Protein AF-A0A1X7RFW4-F1 (afdb_monomer)

Radius of gyration: 35.52 Å; Cα contacts (8 Å, |Δi|>4): 1099; chains: 1; bounding box: 97×129×91 Å

Secondary structure (DSSP, 8-state):
--------------PPP--------------------------------------------------------------------------------------------------------------------------------TTHHHHTTS-SS----TTEEE-SSEEEEEEEEEEEEEEEETTEEEEEEEEEEEEEEEE-----EEEEEETTTSHHHHHHHHHHHHHHTT-EEEETTEEEE---TT-HHHH-EEEEEE-TTT--EEEEEGGGSS----GGG-EEEEEESS---HHHHHHHH--S-HHHHHHHHHHHHH--PEEBP--TTTS-GGGGGG--SB-S-SS--HHHHHHHHHHHHHHHHHTT-SEEEEEE-S-PPPPPP--TTTTSSHHHHHHHHHTT-TT--HHHHHHHHHHHTT--EEE-SSS--S-HHHHHHHHHTT--EE-SSB--SHHHHHHHHHHHHHHTT-EEEEEEEEEEE-SHHHHHTTSHHHHHHHHHHHHGGGHHHHHH-TTTS-TT---EEEEEEEE-GGGTTEEEEEEEEEEE-GGG-EEEEEEEEEEEHHHHHHHHHHHHHHHHHHHTTEEEEETT--S-BPPPSB-GGGGGGBSS---STTPPP---HHHHHHHHHHHHHHHTTPPPP----GGGT--

Mean predicted aligned error: 13.46 Å

Foldseek 3Di:
DDDDDDDDDDDDDDDDDDDDDDDDDDDDDDDDDDDDDDDDDDDDDDDDDDDDDDDDDDDDDDYDDDDDDDDDDDDDDDDDDDDDDDDDDDDDDDDDDDDDDDDDDDDDDDDDDDDDDDDDDDDDDDDDDDDDDDDDDDDDDDDDDVVVVVVVQAQPDADPDPQWDDDLFKIKGKAWDKDWDWDADPNDIDIDIDIFIKIKIFTQDDWQEEEAEEACLFLQNLLLVLLLVQVLVQDWFQDPVGIDTRALPLFQQGPHWDFPAADPPPRHGDIDRNVSLGRFDDSNRYDYAYAYLAFDFSLVSNVQLPQDDPRSSVVCNVVSNVYTHAAADAACQFFAVVCPVRRPRHDPDRFAAVVNLVVLLVVLVCVCVVVVGPAYAYEYPDAQTFAQDQDPQAQQALVNVVVNNHVRPPSQDSLLSNLLSCLVNLHAYEEQHQYCSPRNRSLNSLQVSVHAYKDDHFPFPPLLVVLAVLLVCLVVVWAWQAKEKEKEAQEVNQVRCQDPRSVVSVFVLRFCLNVVSQCVRCPRDPVPDDHHYHHYYHHDNVCRLQMWMWMWTWTADPPRDIDIDIDIDGDSRSSRRSSLSVNLSGVSSSQVRMWMDTPVDDDTGGPRNQPQLSLLGHRFIDDDVPDDDDNNNVVSVQVNSQVSCSSSHHHGDDPPPVVVVVD

Nearest PDB structures (foldseek):
  9f2k-assembly1_A  TM=9.935E-01  e=6.194E-87  Thermochaetoides thermophila DSM 1495
  1p1h-assembly1_C  TM=9.659E-01  e=4.077E-68  Saccharomyces cerevisiae
  1p1f-assembly1_B-2  TM=9.350E-01  e=6.903E-63  Saccharomyces cerevisiae
  1jkf-assembly1_A-2  TM=9.390E-01  e=7.813E-56  Saccharomyces cerevisiae
  1jkf-assembly1_B-2  TM=9.409E-01  e=6.938E-54  Saccharomyces cerevisiae

Solvent-accessible surface area (backbone atoms only — not comparable to full-atom values): 39844 Å² total; per-residue (Å²): 140,82,91,79,90,86,88,87,80,91,84,80,94,76,89,83,88,84,88,89,87,92,86,90,88,84,88,88,89,82,84,90,82,89,90,87,89,92,80,90,88,88,83,91,86,85,84,84,88,88,88,86,88,87,88,81,88,80,86,79,88,82,89,86,86,90,88,87,88,87,84,86,89,90,88,85,84,90,87,86,84,83,88,88,87,86,88,78,88,85,88,80,89,89,88,90,88,87,89,80,88,81,91,84,90,81,89,81,88,88,89,88,83,90,90,89,81,90,82,89,90,90,84,90,86,88,84,90,83,85,86,83,92,79,93,81,86,90,82,94,75,85,89,76,62,77,68,56,69,72,57,71,55,61,46,94,66,82,70,94,47,98,43,35,49,76,59,88,59,34,28,40,8,47,34,76,52,70,49,70,50,75,48,78,57,96,93,40,79,47,78,39,84,42,76,47,53,31,38,30,38,32,47,46,73,70,72,47,40,32,42,30,25,37,19,25,42,32,51,40,37,23,46,37,52,52,46,34,52,32,42,61,66,65,37,69,32,66,52,100,92,43,79,46,69,52,70,53,69,80,12,62,43,78,59,34,68,39,76,79,51,62,38,93,89,78,64,46,79,40,66,43,54,42,51,41,69,50,57,60,71,56,71,67,64,54,44,78,52,39,18,10,37,36,61,46,28,28,32,63,22,36,62,72,39,65,74,70,58,71,54,50,48,62,77,46,32,70,64,30,53,72,40,61,34,39,62,15,75,55,39,68,84,43,41,41,73,92,47,58,96,48,58,79,16,57,45,98,60,65,61,36,34,60,66,61,27,51,50,53,37,45,53,53,51,50,56,31,59,80,65,69,36,77,44,48,36,38,36,38,57,39,78,52,27,30,62,57,71,88,40,87,86,33,33,55,36,38,70,30,30,55,51,28,29,62,71,34,37,88,64,49,54,60,61,34,43,52,44,54,22,24,40,77,67,68,22,36,30,33,38,42,31,42,31,60,50,70,34,55,5,51,50,47,43,20,50,76,64,69,15,44,36,37,35,21,19,60,30,45,52,70,64,40,53,47,18,42,52,54,46,50,37,52,75,71,70,38,35,63,50,32,38,43,38,40,34,38,20,25,33,69,66,27,61,35,43,64,31,69,62,26,30,51,22,57,41,54,39,62,60,66,39,49,51,56,59,48,72,69,37,73,85,75,29,60,93,95,52,76,48,54,70,48,76,47,75,44,58,38,61,92,46,29,44,49,23,38,36,41,36,38,39,35,25,46,41,80,96,79,39,73,47,78,51,78,46,82,44,82,32,51,47,41,67,45,37,24,27,39,56,48,40,50,52,42,51,55,53,42,52,76,35,39,30,36,30,49,69,92,56,89,68,74,36,69,69,65,24,46,42,45,68,55,30,58,44,24,36,42,44,47,53,49,92,93,51,82,68,74,50,44,39,66,61,34,48,49,52,46,51,37,53,48,31,31,46,54,38,39,77,68,91,75,89,68,62,52,91,76,71,78,118

pLDDT: mean 80.91, std 28.67, range [23.33, 98.94]

Structure (mmCIF, N/CA/C/O backbone):
data_AF-A0A1X7RFW4-F1
#
_entry.id   AF-A0A1X7RFW4-F1
#
loop_
_atom_site.group_PDB
_atom_site.id
_atom_site.type_symbol
_atom_site.label_atom_id
_atom_site.label_alt_id
_atom_site.label_comp_id
_atom_site.label_asym_id
_atom_site.label_entity_id
_atom_site.label_seq_id
_atom_site.pdbx_PDB_ins_code
_atom_site.Cartn_x
_atom_site.Cartn_y
_atom_site.Cartn_z
_atom_site.occupancy
_atom_site.B_iso_or_equiv
_atom_site.auth_seq_id
_atom_site.auth_comp_id
_atom_site.auth_asym_id
_atom_site.auth_atom_id
_atom_site.pdbx_PDB_model_num
ATOM 1 N N . MET A 1 1 ? 31.882 36.333 -44.798 1.00 28.92 1 MET A N 1
ATOM 2 C CA . MET A 1 1 ? 33.186 36.638 -44.151 1.00 28.92 1 MET A CA 1
ATOM 3 C C . MET A 1 1 ? 33.328 35.777 -42.887 1.00 28.92 1 MET A C 1
ATOM 5 O O . MET A 1 1 ? 32.353 35.132 -42.525 1.00 28.92 1 MET A O 1
ATOM 9 N N . ARG A 1 2 ? 34.511 35.674 -42.262 1.00 30.59 2 ARG A N 1
ATOM 10 C CA . ARG A 1 2 ? 34.820 34.736 -41.144 1.00 30.59 2 ARG A CA 1
ATOM 11 C C . ARG A 1 2 ? 35.203 35.529 -39.873 1.00 30.59 2 ARG A C 1
ATOM 13 O O . ARG A 1 2 ? 35.447 36.718 -40.021 1.00 30.59 2 ARG A O 1
ATOM 20 N N . ILE A 1 3 ? 35.384 34.850 -38.717 1.00 28.70 3 ILE A N 1
ATOM 21 C CA . ILE A 1 3 ? 35.953 35.360 -37.422 1.00 28.70 3 ILE A CA 1
ATOM 22 C C . ILE A 1 3 ? 34.945 36.181 -36.567 1.00 28.70 3 ILE A C 1
ATOM 24 O O . ILE A 1 3 ? 34.274 37.034 -37.120 1.00 28.70 3 ILE A O 1
ATOM 28 N N . ARG A 1 4 ? 34.776 36.005 -35.233 1.00 30.42 4 ARG A N 1
ATOM 29 C CA . ARG A 1 4 ? 35.227 34.987 -34.233 1.00 30.42 4 ARG A CA 1
ATOM 30 C C . ARG A 1 4 ? 34.323 35.009 -32.962 1.00 30.42 4 ARG A C 1
ATOM 32 O O . ARG A 1 4 ? 33.641 35.991 -32.725 1.00 30.42 4 ARG A O 1
ATOM 39 N N . LYS A 1 5 ? 34.410 33.928 -32.158 1.00 32.41 5 LYS A N 1
ATOM 40 C CA . LYS A 1 5 ? 34.426 33.799 -30.663 1.00 32.41 5 LYS A CA 1
ATOM 41 C C . LYS A 1 5 ? 34.119 35.043 -29.777 1.00 32.41 5 LYS A C 1
ATOM 43 O O . LYS A 1 5 ? 34.613 36.113 -30.090 1.00 32.41 5 LYS A O 1
ATOM 48 N N . SER A 1 6 ? 33.553 34.955 -28.557 1.00 28.78 6 SER A N 1
ATOM 49 C CA . SER A 1 6 ? 32.966 33.850 -27.744 1.00 28.78 6 SER A CA 1
ATOM 50 C C . SER A 1 6 ? 32.605 34.336 -26.320 1.00 28.78 6 SER A C 1
ATOM 52 O O . SER A 1 6 ? 33.365 35.141 -25.787 1.00 28.78 6 SER A O 1
ATOM 54 N N . SER A 1 7 ? 31.611 33.751 -25.632 1.00 26.45 7 SER A N 1
ATOM 55 C CA . SER A 1 7 ? 31.702 33.301 -24.211 1.00 26.45 7 SER A CA 1
ATOM 56 C C . SER A 1 7 ? 30.357 32.776 -23.672 1.00 26.45 7 SER A C 1
ATOM 58 O O . SER A 1 7 ? 29.304 33.063 -24.229 1.00 26.45 7 SER A O 1
ATOM 60 N N . ILE A 1 8 ? 30.410 31.972 -22.603 1.00 28.94 8 ILE A N 1
ATOM 61 C CA . ILE A 1 8 ? 29.256 31.419 -21.870 1.00 28.94 8 ILE A CA 1
ATOM 62 C C . ILE A 1 8 ? 29.038 32.249 -20.601 1.00 28.94 8 ILE A C 1
ATOM 64 O O . ILE A 1 8 ? 30.015 32.539 -19.908 1.00 28.94 8 ILE A O 1
ATOM 68 N N . ARG A 1 9 ? 27.782 32.528 -20.222 1.00 25.89 9 ARG A N 1
ATOM 69 C CA . ARG A 1 9 ? 27.422 32.799 -18.819 1.00 25.89 9 ARG A CA 1
ATOM 70 C C . ARG A 1 9 ? 25.984 32.393 -18.493 1.00 25.89 9 ARG A C 1
ATOM 72 O O . ARG A 1 9 ? 25.077 32.611 -19.285 1.00 25.89 9 ARG A O 1
ATOM 79 N N . SER A 1 10 ? 25.835 31.801 -17.309 1.00 26.81 10 SER A N 1
ATOM 80 C CA . SER A 1 10 ? 24.559 31.451 -16.676 1.00 26.81 10 SER A CA 1
ATOM 81 C C . SER A 1 10 ? 23.665 32.680 -16.482 1.00 26.81 10 SER A C 1
ATOM 83 O O . SER A 1 10 ? 24.180 33.772 -16.232 1.00 26.81 10 SER A O 1
ATOM 85 N N . TRP A 1 11 ? 22.348 32.472 -16.525 1.00 25.34 11 TRP A N 1
ATOM 86 C CA . TRP A 1 11 ? 21.353 33.394 -15.983 1.00 25.34 11 TRP A CA 1
ATOM 87 C C . TRP A 1 11 ? 20.435 32.653 -15.011 1.00 25.34 11 TRP A C 1
ATOM 89 O O . TRP A 1 11 ? 19.876 31.607 -15.337 1.00 25.34 11 TRP A O 1
ATOM 99 N N . LEU A 1 12 ? 20.305 33.218 -13.813 1.00 26.22 12 LEU A N 1
ATOM 100 C CA . LEU A 1 12 ? 19.353 32.818 -12.779 1.00 26.22 12 LEU A CA 1
ATOM 101 C C . LEU A 1 12 ? 18.142 33.762 -12.822 1.00 26.22 12 LEU A C 1
ATOM 103 O O . LEU A 1 12 ? 18.235 34.876 -13.338 1.00 26.22 12 LEU A O 1
ATOM 107 N N . TYR A 1 13 ? 17.011 33.313 -12.282 1.00 25.94 13 TYR A N 1
ATOM 108 C CA . TYR A 1 13 ? 15.758 34.070 -12.283 1.00 25.94 13 TYR A CA 1
ATOM 109 C C . TYR A 1 13 ? 15.850 35.373 -11.475 1.00 25.94 13 TYR A C 1
ATOM 111 O O . TYR A 1 13 ? 16.235 35.363 -10.308 1.00 25.94 13 TYR A O 1
ATOM 119 N N . THR A 1 14 ? 15.334 36.459 -12.048 1.00 26.42 14 THR A N 1
ATOM 120 C CA . THR A 1 14 ? 14.743 37.583 -11.309 1.00 26.42 14 THR A CA 1
ATOM 121 C C . THR A 1 14 ? 13.397 37.930 -11.945 1.00 26.42 14 THR A C 1
ATOM 123 O O . THR A 1 14 ? 13.263 37.953 -13.167 1.00 26.42 14 THR A O 1
ATOM 126 N N . HIS A 1 15 ? 12.364 38.129 -11.123 1.00 28.30 15 HIS A N 1
ATOM 127 C CA . HIS A 1 15 ? 11.022 38.464 -11.609 1.00 28.30 15 HIS A CA 1
ATOM 128 C C . HIS A 1 15 ? 10.952 39.922 -12.089 1.00 28.30 15 HIS A C 1
ATOM 130 O O . HIS A 1 15 ? 11.589 40.804 -11.511 1.00 28.30 15 HIS A O 1
ATOM 136 N N . ARG A 1 16 ? 10.108 40.185 -13.094 1.00 26.11 16 ARG A N 1
ATOM 137 C CA . ARG A 1 16 ? 9.534 41.517 -13.334 1.00 26.11 16 ARG A CA 1
ATOM 138 C C . ARG A 1 16 ? 8.115 41.566 -12.779 1.00 26.11 16 ARG A C 1
ATOM 140 O O . ARG A 1 16 ? 7.388 40.583 -12.878 1.00 26.11 16 ARG A O 1
ATOM 147 N N . ALA A 1 17 ? 7.743 42.724 -12.248 1.00 28.72 17 ALA A N 1
ATOM 148 C CA . ALA A 1 17 ? 6.354 43.114 -12.048 1.00 28.72 17 ALA A CA 1
ATOM 149 C C . ALA A 1 17 ? 5.897 43.994 -13.222 1.00 28.72 17 ALA A C 1
ATOM 151 O O . ALA A 1 17 ? 6.739 44.650 -13.832 1.00 28.72 17 ALA A O 1
ATOM 152 N N . ASP A 1 18 ? 4.595 43.945 -13.509 1.00 29.88 18 ASP A N 1
ATOM 153 C CA . ASP A 1 18 ? 3.750 44.788 -14.381 1.00 29.88 18 ASP A CA 1
ATOM 154 C C . ASP A 1 18 ? 2.584 43.878 -14.843 1.00 29.88 18 ASP A C 1
ATOM 156 O O . ASP A 1 18 ? 2.810 42.703 -15.119 1.00 29.88 18 ASP A O 1
ATOM 160 N N . GLN A 1 19 ? 1.320 44.293 -14.948 1.00 28.80 19 GLN A N 1
ATOM 161 C CA . GLN A 1 19 ? 0.665 45.558 -14.597 1.00 28.80 19 GLN A CA 1
ATOM 162 C C . GLN A 1 19 ? -0.855 45.303 -14.517 1.00 28.80 19 GLN A C 1
ATOM 164 O O . GLN A 1 19 ? -1.354 44.510 -15.308 1.00 28.80 19 GLN A O 1
ATOM 169 N N . HIS A 1 20 ? -1.585 45.981 -13.623 1.00 28.41 20 HIS A N 1
ATOM 170 C CA . HIS A 1 20 ? -2.909 46.581 -13.894 1.00 28.41 20 HIS A CA 1
ATOM 171 C C . HIS A 1 20 ? -3.441 47.312 -12.649 1.00 28.41 20 HIS A C 1
ATOM 173 O O . HIS A 1 20 ? -3.218 46.874 -11.523 1.00 28.41 20 HIS A O 1
ATOM 179 N N . ASN A 1 21 ? -4.142 48.428 -12.861 1.00 30.88 21 ASN A N 1
ATOM 180 C CA . ASN A 1 21 ? -4.735 49.272 -11.820 1.00 30.88 21 ASN A CA 1
ATOM 181 C C . ASN A 1 21 ? -6.072 49.875 -12.313 1.00 30.88 21 ASN A C 1
ATOM 183 O O . ASN A 1 21 ? -6.421 49.700 -13.480 1.00 30.88 21 ASN A O 1
ATOM 187 N N . ASP A 1 22 ? -6.736 50.625 -11.424 1.00 31.88 22 ASP A N 1
ATOM 188 C CA . ASP A 1 22 ? -7.838 51.589 -11.637 1.00 31.88 22 ASP A CA 1
ATOM 189 C C . ASP A 1 22 ? -9.292 51.123 -11.402 1.00 31.88 22 ASP A C 1
ATOM 191 O O . ASP A 1 22 ? -9.990 50.646 -12.293 1.00 31.88 22 ASP A O 1
ATOM 195 N N . ALA A 1 23 ? -9.802 51.463 -10.210 1.00 30.16 23 ALA A N 1
ATOM 196 C CA . ALA A 1 23 ? -11.139 52.036 -10.001 1.00 30.16 23 ALA A CA 1
ATOM 197 C C . ALA A 1 23 ? -11.134 52.899 -8.714 1.00 30.16 23 ALA A C 1
ATOM 199 O O . ALA A 1 23 ? -10.424 52.581 -7.763 1.00 30.16 23 ALA A O 1
ATOM 200 N N . VAL A 1 24 ? -11.892 54.007 -8.671 1.00 31.77 24 VAL A N 1
ATOM 201 C CA . VAL A 1 24 ? -11.746 55.077 -7.649 1.00 31.77 24 VAL A CA 1
ATOM 202 C C . VAL A 1 24 ? -13.065 55.416 -6.935 1.00 31.77 24 VAL A C 1
ATOM 204 O O . VAL A 1 24 ? -14.081 55.559 -7.615 1.00 31.77 24 VAL A O 1
ATOM 207 N N . LYS A 1 25 ? -13.006 55.606 -5.595 1.00 28.72 25 LYS A N 1
ATOM 208 C CA . LYS A 1 25 ? -13.858 56.403 -4.647 1.00 28.72 25 LYS A CA 1
ATOM 209 C C . LYS A 1 25 ? -13.685 55.826 -3.217 1.00 28.72 25 LYS A C 1
ATOM 211 O O . LYS A 1 25 ? -13.544 54.617 -3.105 1.00 28.72 25 LYS A O 1
ATOM 216 N N . GLY A 1 26 ? -13.717 56.556 -2.094 1.00 26.11 26 GLY A N 1
ATOM 217 C CA . GLY A 1 26 ? -13.790 58.002 -1.807 1.00 26.11 26 GLY A CA 1
ATOM 218 C C . GLY A 1 26 ? -13.770 58.260 -0.273 1.00 26.11 26 GLY A C 1
ATOM 219 O O . GLY A 1 26 ? -14.119 57.365 0.489 1.00 26.11 26 GLY A O 1
ATOM 220 N N . LEU A 1 27 ? -13.335 59.449 0.170 1.00 28.59 27 LEU A N 1
ATOM 221 C CA . LEU A 1 27 ? -13.241 59.926 1.582 1.00 28.59 27 LEU A CA 1
ATOM 222 C C . LEU A 1 27 ? -14.598 60.508 2.100 1.00 28.59 27 LEU A C 1
ATOM 224 O O . LEU A 1 27 ? -15.486 60.629 1.248 1.00 28.59 27 LEU A O 1
ATOM 228 N N . PRO A 1 28 ? -14.823 60.893 3.398 1.00 48.47 28 PRO A N 1
ATOM 229 C CA . PRO A 1 28 ? -13.853 61.403 4.398 1.00 48.47 28 PRO A CA 1
ATOM 230 C C . PRO A 1 28 ? -14.038 60.993 5.897 1.00 48.47 28 PRO A C 1
ATOM 232 O O . PRO A 1 28 ? -14.811 60.102 6.239 1.00 48.47 28 PRO A O 1
ATOM 235 N N . ASP A 1 29 ? -13.277 61.669 6.773 1.00 32.72 29 ASP A N 1
ATOM 236 C CA . ASP A 1 29 ? -13.015 61.446 8.212 1.00 32.72 29 ASP A CA 1
ATOM 237 C C . ASP A 1 29 ? -14.058 61.986 9.225 1.00 32.72 29 ASP A C 1
ATOM 239 O O . ASP A 1 29 ? -14.870 62.851 8.893 1.00 32.72 29 ASP A O 1
ATOM 243 N N . ALA A 1 30 ? -13.922 61.599 10.513 1.00 30.39 30 ALA A N 1
ATOM 244 C CA . ALA A 1 30 ? -14.410 62.378 11.670 1.00 30.39 30 ALA A CA 1
ATOM 245 C C . ALA A 1 30 ? -13.736 62.042 13.041 1.00 30.39 30 ALA A C 1
ATOM 247 O O . ALA A 1 30 ? -13.900 60.935 13.535 1.00 30.39 30 ALA A O 1
ATOM 248 N N . PHE A 1 31 ? -13.099 63.051 13.676 1.00 28.94 31 PHE A N 1
ATOM 249 C CA . PHE A 1 31 ? -12.938 63.316 15.141 1.00 28.94 31 PHE A CA 1
ATOM 250 C C . PHE A 1 31 ? -12.261 62.250 16.067 1.00 28.94 31 PHE A C 1
ATOM 252 O O . PHE A 1 31 ? -12.673 61.103 16.130 1.00 28.94 31 PHE A O 1
ATOM 259 N N . LEU A 1 32 ? -11.123 62.542 16.738 1.00 30.27 32 LEU A N 1
ATOM 260 C CA . LEU A 1 32 ? -10.916 63.285 18.022 1.00 30.27 32 LEU A CA 1
ATOM 261 C C . LEU A 1 32 ? -11.473 62.572 19.286 1.00 30.27 32 LEU A C 1
ATOM 263 O O . LEU A 1 32 ? -12.620 62.155 19.277 1.00 30.27 32 LEU A O 1
ATOM 267 N N . GLY A 1 33 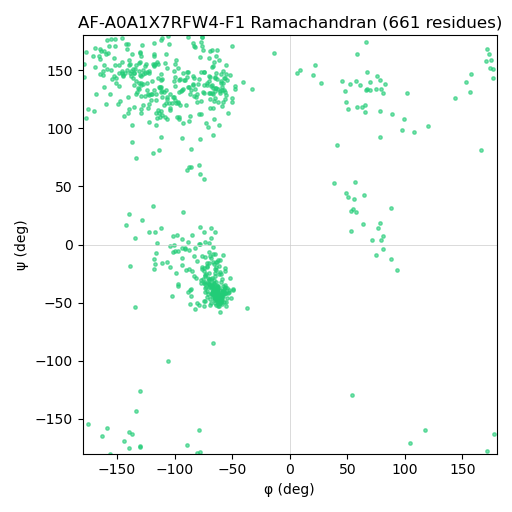? -10.769 62.455 20.431 1.00 27.62 33 GLY A N 1
ATOM 268 C CA . GLY A 1 33 ? -9.424 62.914 20.851 1.00 27.62 33 GLY A CA 1
ATOM 269 C C . GLY A 1 33 ? -9.123 62.566 22.341 1.00 27.62 33 GLY A C 1
ATOM 270 O O . GLY A 1 33 ? -9.862 61.776 22.919 1.00 27.62 33 GLY A O 1
ATOM 271 N N . LEU A 1 34 ? -8.111 63.209 22.971 1.00 30.81 34 LEU A N 1
ATOM 272 C CA . LEU A 1 34 ? -7.582 62.998 24.360 1.00 30.81 34 LEU A CA 1
ATOM 273 C C . LEU A 1 34 ? -6.705 61.724 24.548 1.00 30.81 34 LEU A C 1
ATOM 275 O O . LEU A 1 34 ? -6.973 60.708 23.923 1.00 30.81 34 LEU A O 1
ATOM 279 N N . GLY A 1 35 ? -5.647 61.676 25.383 1.00 26.58 35 GLY A N 1
ATOM 280 C CA . GLY A 1 35 ? -4.968 62.704 26.201 1.00 26.58 35 GLY A CA 1
ATOM 281 C C . GLY A 1 35 ? -3.621 62.200 26.801 1.00 26.58 35 GLY A C 1
ATOM 282 O O . GLY A 1 35 ? -3.442 61.003 26.993 1.00 26.58 35 GLY A O 1
ATOM 283 N N . VAL A 1 36 ? -2.669 63.108 27.068 1.00 30.05 36 VAL A N 1
ATOM 284 C CA . VAL A 1 36 ? -1.232 62.904 27.453 1.00 30.05 36 VAL A CA 1
ATOM 285 C C . VAL A 1 36 ? -1.028 63.434 28.902 1.00 30.05 36 VAL A C 1
ATOM 287 O O . VAL A 1 36 ? -1.723 64.411 29.194 1.00 30.05 36 VAL A O 1
ATOM 290 N N . PRO A 1 37 ? -0.206 62.864 29.842 1.00 43.56 37 PRO A N 1
ATOM 291 C CA . PRO A 1 37 ? 1.283 62.733 29.810 1.00 43.56 37 PRO A CA 1
ATOM 292 C C . PRO A 1 37 ? 1.885 61.407 30.381 1.00 43.56 37 PRO A C 1
ATOM 294 O O . PRO A 1 37 ? 1.141 60.593 30.912 1.00 43.56 37 PRO A O 1
ATOM 297 N N . LEU A 1 38 ? 3.185 61.030 30.310 1.00 29.38 38 LEU A N 1
ATOM 298 C CA . LEU A 1 38 ? 4.503 61.611 29.903 1.00 29.38 38 LEU A CA 1
ATOM 299 C C . LEU A 1 38 ? 5.496 61.932 31.062 1.00 29.38 38 LEU A C 1
ATOM 301 O O . LEU A 1 38 ? 5.471 63.037 31.590 1.00 29.38 38 LEU A O 1
ATOM 305 N N . THR A 1 39 ? 6.438 61.005 31.334 1.00 27.08 39 THR A N 1
ATOM 306 C CA . THR A 1 39 ? 7.840 61.162 31.853 1.00 27.08 39 THR A CA 1
ATOM 307 C C . THR A 1 39 ? 8.553 59.793 31.697 1.00 27.08 39 THR A C 1
ATOM 309 O O . THR A 1 39 ? 7.912 58.767 31.888 1.00 27.08 39 THR A O 1
ATOM 312 N N . LEU A 1 40 ? 9.755 59.627 31.114 1.00 27.45 40 LEU A N 1
ATOM 313 C CA . LEU A 1 40 ? 11.134 60.010 31.512 1.00 27.45 40 LEU A CA 1
ATOM 314 C C . LEU A 1 40 ? 11.614 59.448 32.873 1.00 27.45 40 LEU A C 1
ATOM 316 O O . LEU A 1 40 ? 10.865 59.514 33.836 1.00 27.45 40 LEU A O 1
ATOM 320 N N . SER A 1 41 ? 12.870 59.005 33.084 1.00 26.67 41 SER A N 1
ATOM 321 C CA . SER A 1 41 ? 13.983 58.532 32.209 1.00 26.67 41 SER A CA 1
ATOM 322 C C . SER A 1 41 ? 15.237 58.238 33.069 1.00 26.67 41 SER A C 1
ATOM 324 O O . SER A 1 41 ? 15.502 59.056 33.944 1.00 26.67 41 SER A O 1
ATOM 326 N N . ALA A 1 42 ? 16.056 57.206 32.782 1.00 27.28 42 ALA A N 1
ATOM 327 C CA . ALA A 1 42 ? 17.512 57.128 33.094 1.00 27.28 42 ALA A CA 1
ATOM 328 C C . ALA A 1 42 ? 18.110 55.729 32.788 1.00 27.28 42 ALA A C 1
ATOM 330 O O . ALA A 1 42 ? 17.365 54.758 32.753 1.00 27.28 42 ALA A O 1
ATOM 331 N N . GLN A 1 43 ? 19.432 55.515 32.687 1.00 27.70 43 GLN A N 1
ATOM 332 C CA . GLN A 1 43 ? 20.486 56.234 31.938 1.00 27.70 43 GLN A CA 1
ATOM 333 C C . GLN A 1 43 ? 21.722 55.303 31.816 1.00 27.70 43 GLN A C 1
ATOM 335 O O . GLN A 1 43 ? 21.976 54.495 32.705 1.00 27.70 43 GLN A O 1
ATOM 340 N N . VAL A 1 44 ? 22.513 55.409 30.741 1.00 28.86 44 VAL A N 1
ATOM 341 C CA . VAL A 1 44 ? 23.718 54.577 30.516 1.00 28.86 44 VAL A CA 1
ATOM 342 C C . VAL A 1 44 ? 24.949 55.133 31.249 1.00 28.86 44 VAL A C 1
ATOM 344 O O . VAL A 1 44 ? 25.170 56.344 31.246 1.00 28.86 44 VAL A O 1
ATOM 347 N N . ARG A 1 45 ? 25.820 54.253 31.773 1.00 26.28 45 ARG A N 1
ATOM 348 C CA . ARG A 1 45 ? 27.240 54.557 32.047 1.00 26.28 45 ARG A CA 1
ATOM 349 C C . ARG A 1 45 ? 28.169 53.404 31.650 1.00 26.28 45 ARG A C 1
ATOM 351 O O . ARG A 1 45 ? 27.801 52.238 31.722 1.00 26.28 45 ARG A O 1
ATOM 358 N N . LEU A 1 46 ? 29.390 53.770 31.260 1.00 29.88 46 LEU A N 1
ATOM 359 C CA . LEU A 1 46 ? 30.511 52.897 30.896 1.00 29.88 46 LEU A CA 1
ATOM 360 C C . LEU A 1 46 ? 31.683 53.119 31.870 1.00 29.88 46 LEU A C 1
ATOM 362 O O . LEU A 1 46 ? 31.876 54.244 32.327 1.00 29.88 46 LEU A O 1
ATOM 366 N N . GLY A 1 47 ? 32.540 52.105 32.053 1.00 27.42 47 GLY A N 1
ATOM 367 C CA . GLY A 1 47 ? 33.988 52.353 32.163 1.00 27.42 47 GLY A CA 1
ATOM 368 C C . GLY A 1 47 ? 34.751 51.940 33.436 1.00 27.42 47 GLY A C 1
ATOM 369 O O . GLY A 1 47 ? 34.888 52.729 34.360 1.00 27.42 47 GLY A O 1
ATOM 370 N N . ALA A 1 48 ? 35.460 50.809 33.307 1.00 29.12 48 ALA A N 1
ATOM 371 C CA . ALA A 1 48 ? 36.899 50.644 33.595 1.00 29.12 48 ALA A CA 1
ATOM 372 C C . ALA A 1 48 ? 37.452 50.394 35.029 1.00 29.12 48 ALA A C 1
ATOM 374 O O . ALA A 1 48 ? 37.191 51.128 35.972 1.00 29.12 48 ALA A O 1
ATOM 375 N N . ARG A 1 49 ? 38.428 49.457 35.063 1.00 29.61 49 ARG A N 1
ATOM 376 C CA . ARG A 1 49 ? 39.407 49.099 36.130 1.00 29.61 49 ARG A CA 1
ATOM 377 C C . ARG A 1 49 ? 38.817 48.423 37.392 1.00 29.61 49 ARG A C 1
ATOM 379 O O . ARG A 1 49 ? 37.783 48.835 37.883 1.00 29.61 49 ARG A O 1
ATOM 386 N N . GLY A 1 50 ? 39.438 47.403 38.001 1.00 26.53 50 GLY A N 1
ATOM 387 C CA . GLY A 1 50 ? 40.572 46.559 37.578 1.00 26.53 50 GLY A CA 1
ATOM 388 C C . GLY A 1 50 ? 41.515 46.167 38.730 1.00 26.53 50 GLY A C 1
ATOM 389 O O . GLY A 1 50 ? 42.051 47.053 39.385 1.00 26.53 50 GLY A O 1
ATOM 390 N N . TYR A 1 51 ? 41.785 44.868 38.921 1.00 27.36 51 TYR A N 1
ATOM 391 C CA . TYR A 1 51 ? 42.799 44.340 39.857 1.00 27.36 51 TYR A CA 1
ATOM 392 C C . TYR A 1 51 ? 43.592 43.170 39.240 1.00 27.36 51 TYR A C 1
ATOM 394 O O . TYR A 1 51 ? 43.113 42.507 38.321 1.00 27.36 51 TYR A O 1
ATOM 402 N N . ARG A 1 52 ? 44.821 42.939 39.728 1.00 27.66 52 ARG A N 1
ATOM 403 C CA . ARG A 1 52 ? 45.756 41.879 39.290 1.00 27.66 52 ARG A CA 1
ATOM 404 C C . ARG A 1 52 ? 46.045 40.896 40.427 1.00 27.66 52 ARG A C 1
ATOM 406 O O . ARG A 1 52 ? 46.097 41.330 41.570 1.00 27.66 52 ARG A O 1
ATOM 413 N N . TYR A 1 53 ? 46.435 39.668 40.078 1.00 26.64 53 TYR A N 1
ATOM 414 C CA . TYR A 1 53 ? 47.461 38.901 40.806 1.00 26.64 53 TYR A CA 1
ATOM 415 C C . TYR A 1 53 ? 48.429 38.208 39.819 1.00 26.64 53 TYR A C 1
ATOM 417 O O . TYR A 1 53 ? 48.167 38.185 38.618 1.00 26.64 53 TYR A O 1
ATOM 425 N N . PHE A 1 54 ? 49.589 37.763 40.318 1.00 25.88 54 PHE A N 1
ATOM 426 C CA . PHE A 1 54 ? 50.859 37.519 39.599 1.00 25.88 54 PHE A CA 1
ATOM 427 C C . PHE A 1 54 ? 51.651 36.394 40.318 1.00 25.88 54 PHE A C 1
ATOM 429 O O . PHE A 1 54 ? 51.659 36.408 41.544 1.00 25.88 54 PHE A O 1
ATOM 436 N N . VAL A 1 55 ? 52.386 35.456 39.691 1.00 27.11 55 VAL A N 1
ATOM 437 C CA . VAL A 1 55 ? 52.436 34.987 38.276 1.00 27.11 55 VAL A CA 1
ATOM 438 C C . VAL A 1 55 ? 52.417 33.421 38.278 1.00 27.11 55 VAL A C 1
ATOM 440 O O . VAL A 1 55 ? 51.683 32.902 39.107 1.00 27.11 55 VAL A O 1
ATOM 443 N N . LEU A 1 56 ? 53.059 32.551 37.467 1.00 25.61 56 LEU A N 1
ATOM 444 C CA . LEU A 1 56 ? 54.306 32.516 36.666 1.00 25.61 56 LEU A CA 1
ATOM 445 C C . LEU A 1 56 ? 54.205 31.505 35.490 1.00 25.61 56 LEU A C 1
ATOM 447 O O . LEU A 1 56 ? 53.532 30.492 35.616 1.00 25.61 56 LEU A O 1
ATOM 451 N N . SER A 1 57 ? 54.926 31.816 34.400 1.00 26.97 57 SER A N 1
ATOM 452 C CA . SER A 1 57 ? 55.573 30.971 33.357 1.00 26.97 57 SER A CA 1
ATOM 453 C C . SER A 1 57 ? 55.156 29.499 33.096 1.00 26.97 57 SER A C 1
ATOM 455 O O . SER A 1 57 ? 54.969 28.721 34.018 1.00 26.97 57 SER A O 1
ATOM 457 N N . GLY A 1 58 ? 55.198 29.004 31.850 1.00 25.38 58 GLY A N 1
ATOM 458 C CA . GLY A 1 58 ? 56.030 29.488 30.735 1.00 25.38 58 GLY A CA 1
ATOM 459 C C . GLY A 1 58 ? 55.416 29.400 29.334 1.00 25.38 58 GLY A C 1
ATOM 460 O O . GLY A 1 58 ? 54.637 28.508 29.014 1.00 25.38 58 GLY A O 1
ATOM 461 N N . SER A 1 59 ? 55.826 30.353 28.499 1.00 26.78 59 SER A N 1
ATOM 462 C CA . SER A 1 59 ? 55.807 30.308 27.033 1.00 26.78 59 SER A CA 1
ATOM 463 C C . SER A 1 59 ? 57.038 29.489 26.529 1.00 26.78 59 SER A C 1
ATOM 465 O O . SER A 1 59 ? 57.792 28.983 27.354 1.00 26.78 59 SER A O 1
ATOM 467 N N . SER A 1 60 ? 57.314 29.264 25.235 1.00 26.59 60 SER A N 1
ATOM 468 C CA . SER A 1 60 ? 56.935 30.047 24.053 1.00 26.59 60 SER A CA 1
ATOM 469 C C . SER A 1 60 ? 57.027 29.300 22.700 1.00 26.59 60 SER A C 1
ATOM 471 O O . SER A 1 60 ? 57.847 28.407 22.529 1.00 26.59 60 SER A O 1
ATOM 473 N N . SER A 1 61 ? 56.215 29.773 21.738 1.00 27.64 61 SER A N 1
ATOM 474 C CA . SER A 1 61 ? 56.536 30.112 20.322 1.00 27.64 61 SER A CA 1
ATOM 475 C C . SER A 1 61 ? 57.323 29.121 19.423 1.00 27.64 61 SER A C 1
ATOM 477 O O . SER A 1 61 ? 58.453 28.791 19.757 1.00 27.64 61 SER A O 1
ATOM 479 N N . SER A 1 62 ? 56.900 28.625 18.244 1.00 27.53 62 SER A N 1
ATOM 480 C CA . SER A 1 62 ? 56.097 29.122 17.088 1.00 27.53 62 SER A CA 1
ATOM 481 C C . SER A 1 62 ? 56.906 29.607 15.853 1.00 27.53 62 SER A C 1
ATOM 483 O O . SER A 1 62 ? 57.373 30.740 15.869 1.00 27.53 62 SER A O 1
ATOM 485 N N . THR A 1 63 ? 56.877 28.822 14.749 1.00 29.00 63 THR A N 1
ATOM 486 C CA . THR A 1 63 ? 56.715 29.231 13.305 1.00 29.00 63 THR A CA 1
ATOM 487 C C . THR A 1 63 ? 57.704 30.217 12.611 1.00 29.00 63 THR A C 1
ATOM 489 O O . THR A 1 63 ? 58.324 31.009 13.308 1.00 29.00 63 THR A O 1
ATOM 492 N N . PRO A 1 64 ? 57.765 30.344 11.248 1.00 49.81 64 PRO A N 1
ATOM 493 C CA . PRO A 1 64 ? 57.381 29.451 10.119 1.00 49.81 64 PRO A CA 1
ATOM 494 C C . PRO A 1 64 ? 58.388 29.439 8.900 1.00 49.81 64 PRO A C 1
ATOM 496 O O . PRO A 1 64 ? 59.509 29.928 8.984 1.00 49.81 64 PRO A O 1
ATOM 499 N N . THR A 1 65 ? 57.907 28.975 7.724 1.00 28.30 65 THR A N 1
ATOM 500 C CA . THR A 1 65 ? 58.227 29.375 6.310 1.00 28.30 65 THR A CA 1
ATOM 501 C C . THR A 1 65 ? 59.369 28.755 5.453 1.00 28.30 65 THR A C 1
ATOM 503 O O . THR A 1 65 ? 60.536 29.082 5.599 1.00 28.30 65 THR A O 1
ATOM 506 N N . ALA A 1 66 ? 58.925 28.020 4.409 1.00 29.27 66 ALA A N 1
ATOM 507 C CA . ALA A 1 66 ? 59.267 28.091 2.962 1.00 29.27 66 ALA A CA 1
ATOM 508 C C . ALA A 1 66 ? 60.678 27.775 2.381 1.00 29.27 66 ALA A C 1
ATOM 510 O O . ALA A 1 66 ? 61.611 28.553 2.549 1.00 29.27 66 ALA A O 1
ATOM 511 N N . ASN A 1 67 ? 60.759 26.763 1.483 1.00 26.59 67 ASN A N 1
ATOM 512 C CA . ASN A 1 67 ? 61.039 26.934 0.028 1.00 26.59 67 ASN A CA 1
ATOM 513 C C . ASN A 1 67 ? 61.015 25.611 -0.802 1.00 26.59 67 ASN A C 1
ATOM 515 O O . ASN A 1 67 ? 61.006 24.517 -0.248 1.00 26.59 67 ASN A O 1
ATOM 519 N N . CYS A 1 68 ? 60.972 25.731 -2.140 1.00 25.19 68 CYS A N 1
ATOM 520 C CA . CYS A 1 68 ? 61.059 24.669 -3.182 1.00 25.19 68 CYS A CA 1
ATOM 521 C C . CYS A 1 68 ? 62.454 24.700 -3.889 1.00 25.19 68 CYS A C 1
ATOM 523 O O . CYS A 1 68 ? 63.214 25.602 -3.530 1.00 25.19 68 CYS A O 1
ATOM 525 N N . PRO A 1 69 ? 62.838 23.842 -4.888 1.00 44.19 69 PRO A N 1
ATOM 526 C CA . PRO A 1 69 ? 62.063 22.899 -5.731 1.00 44.19 69 PRO A CA 1
ATOM 527 C C . PRO A 1 69 ? 62.716 21.492 -5.963 1.00 44.19 69 PRO A C 1
ATOM 529 O O . PRO A 1 69 ? 63.627 21.089 -5.251 1.00 44.19 69 PRO A O 1
ATOM 532 N N . ALA A 1 70 ? 62.247 20.736 -6.975 1.00 30.78 70 ALA A N 1
ATOM 533 C CA . ALA A 1 70 ? 62.691 19.372 -7.356 1.00 30.78 70 ALA A CA 1
ATOM 534 C C . ALA A 1 70 ? 63.577 19.311 -8.630 1.00 30.78 70 ALA A C 1
ATOM 536 O O . ALA A 1 70 ? 63.640 20.300 -9.365 1.00 30.78 70 ALA A O 1
ATOM 537 N N . PRO A 1 71 ? 64.164 18.134 -8.978 1.00 41.59 71 PRO A N 1
ATOM 538 C CA . PRO A 1 71 ? 64.086 17.664 -10.380 1.00 41.59 71 PRO A CA 1
ATOM 539 C C . PRO A 1 71 ? 64.038 16.123 -10.648 1.00 41.59 71 PRO A C 1
ATOM 541 O O . PRO A 1 71 ? 64.970 15.392 -10.350 1.00 41.59 71 PRO A O 1
ATOM 544 N N . ARG A 1 72 ? 62.978 15.692 -11.361 1.00 30.14 72 ARG A N 1
ATOM 545 C CA . ARG A 1 72 ? 62.912 14.858 -12.607 1.00 30.14 72 ARG A CA 1
ATOM 546 C C . ARG A 1 72 ? 63.726 13.546 -12.869 1.00 30.14 72 ARG A C 1
ATOM 548 O O . ARG A 1 72 ? 64.947 13.548 -12.850 1.00 30.14 72 ARG A O 1
ATOM 555 N N . LEU A 1 73 ? 62.999 12.595 -13.513 1.00 28.16 73 LEU A N 1
ATOM 556 C CA . LEU A 1 73 ? 63.397 11.520 -14.484 1.00 28.16 73 LEU A CA 1
ATOM 557 C C . LEU A 1 73 ? 64.053 10.231 -13.914 1.00 28.16 73 LEU A C 1
ATOM 559 O O . LEU A 1 73 ? 64.839 10.313 -12.985 1.00 28.16 73 LEU A O 1
ATOM 563 N N . ARG A 1 74 ? 63.792 8.999 -14.413 1.00 26.16 74 ARG A N 1
ATOM 564 C CA . ARG A 1 74 ? 63.501 8.501 -15.796 1.00 26.16 74 ARG A CA 1
ATOM 565 C C . ARG A 1 74 ? 62.381 7.415 -15.892 1.00 26.16 74 ARG A C 1
ATOM 567 O O . ARG A 1 74 ? 61.743 7.100 -14.896 1.00 26.16 74 ARG A O 1
ATOM 574 N N . LYS A 1 75 ? 62.160 6.856 -17.102 1.00 29.30 75 LYS A N 1
ATOM 575 C CA . LYS A 1 75 ? 61.279 5.709 -17.459 1.00 29.30 75 LYS A CA 1
ATOM 576 C C . LYS A 1 75 ? 62.071 4.478 -17.965 1.00 29.30 75 LYS A C 1
ATOM 578 O O . LYS A 1 75 ? 63.094 4.683 -18.613 1.00 29.30 75 LYS A O 1
ATOM 583 N N . SER A 1 76 ? 61.485 3.279 -17.822 1.00 28.45 76 SER A N 1
ATOM 584 C CA . SER A 1 76 ? 61.566 2.084 -18.712 1.00 28.45 76 SER A CA 1
ATOM 585 C C . SER A 1 76 ? 60.598 1.014 -18.146 1.00 28.45 76 SER A C 1
ATOM 587 O O . SER A 1 76 ? 60.703 0.733 -16.958 1.00 28.45 76 SER A O 1
ATOM 589 N N . GLU A 1 77 ? 59.510 0.537 -18.769 1.00 29.61 77 GLU A N 1
ATOM 590 C CA . GLU A 1 77 ? 59.265 -0.137 -20.073 1.00 29.61 77 GLU A CA 1
ATOM 591 C C . GLU A 1 77 ? 59.630 -1.642 -20.130 1.00 29.61 77 GLU A C 1
ATOM 593 O O . GLU A 1 77 ? 60.803 -1.976 -20.068 1.00 29.61 77 GLU A O 1
ATOM 598 N N . HIS A 1 78 ? 58.583 -2.481 -20.307 1.00 29.77 78 HIS A N 1
ATOM 599 C CA . HIS A 1 78 ? 58.497 -3.902 -20.746 1.00 29.77 78 HIS A CA 1
ATOM 600 C C . HIS A 1 78 ? 59.374 -4.968 -20.017 1.00 29.77 78 HIS A C 1
ATOM 602 O O . HIS A 1 78 ? 60.524 -4.732 -19.690 1.00 29.77 78 HIS A O 1
ATOM 608 N N . PHE A 1 79 ? 58.903 -6.181 -19.682 1.00 26.28 79 PHE A N 1
ATOM 609 C CA . PHE A 1 79 ? 58.208 -7.184 -20.514 1.00 26.28 79 PHE A CA 1
ATOM 610 C C . PHE A 1 79 ? 57.352 -8.192 -19.695 1.00 26.28 79 PHE A C 1
ATOM 612 O O . PHE A 1 79 ? 57.557 -8.374 -18.500 1.00 26.28 79 PHE A O 1
ATOM 619 N N . TYR A 1 80 ? 56.466 -8.913 -20.393 1.00 29.12 80 TYR A N 1
ATOM 620 C CA . TYR A 1 80 ? 55.886 -10.232 -20.046 1.00 29.12 80 TYR A CA 1
ATOM 621 C C . TYR A 1 80 ? 56.241 -11.185 -21.213 1.00 29.12 80 TYR A C 1
ATOM 623 O O . TYR A 1 80 ? 56.338 -10.678 -22.337 1.00 29.12 80 TYR A O 1
ATOM 631 N N . PRO A 1 81 ? 56.436 -12.513 -21.023 1.00 43.28 81 PRO A N 1
ATOM 632 C CA . PRO A 1 81 ? 55.275 -13.424 -21.079 1.00 43.28 81 PRO A CA 1
ATOM 633 C C . PRO A 1 81 ? 55.401 -14.778 -20.324 1.00 43.28 81 PRO A C 1
ATOM 635 O O . PRO A 1 81 ? 56.443 -15.121 -19.784 1.00 43.28 81 PRO A O 1
ATOM 638 N N . ALA A 1 82 ? 54.316 -15.561 -20.416 1.00 27.66 82 ALA A N 1
ATOM 639 C CA . ALA A 1 82 ? 54.242 -17.034 -20.435 1.00 27.66 82 ALA A CA 1
ATOM 640 C C . ALA A 1 82 ? 54.651 -17.875 -19.197 1.00 27.66 82 ALA A C 1
ATOM 642 O O . ALA A 1 82 ? 55.813 -18.031 -18.840 1.00 27.66 82 ALA A O 1
ATOM 643 N N . ALA A 1 83 ? 53.627 -18.533 -18.646 1.00 31.23 83 ALA A N 1
ATOM 644 C CA . ALA A 1 83 ? 53.672 -19.750 -17.826 1.00 31.23 83 ALA A CA 1
ATOM 645 C C . ALA A 1 83 ? 53.840 -21.018 -18.721 1.00 31.23 83 ALA A C 1
ATOM 647 O O . ALA A 1 83 ? 54.089 -20.849 -19.917 1.00 31.23 83 ALA A O 1
ATOM 648 N N . PRO A 1 84 ? 53.508 -22.255 -18.280 1.00 47.19 84 PRO A N 1
ATOM 649 C CA . PRO A 1 84 ? 53.644 -22.912 -16.964 1.00 47.19 84 PRO A CA 1
ATOM 650 C C . PRO A 1 84 ? 54.341 -24.300 -17.064 1.00 47.19 84 PRO A C 1
ATOM 652 O O . PRO A 1 84 ? 54.421 -24.871 -18.145 1.00 47.19 84 PRO A O 1
ATOM 655 N N . GLU A 1 85 ? 54.687 -24.936 -15.935 1.00 29.66 85 GLU A N 1
ATOM 656 C CA . GLU A 1 85 ? 54.889 -26.401 -15.891 1.00 29.66 85 GLU A CA 1
ATOM 657 C C . GLU A 1 85 ? 54.210 -27.064 -14.681 1.00 29.66 85 GLU A C 1
ATOM 659 O O . GLU A 1 85 ? 54.016 -26.458 -13.626 1.00 29.66 85 GLU A O 1
ATOM 664 N N . THR A 1 86 ? 53.819 -28.326 -14.868 1.00 29.78 86 THR A N 1
ATOM 665 C CA . THR A 1 86 ? 53.084 -29.169 -13.913 1.00 29.78 86 THR A CA 1
ATOM 666 C C . THR A 1 86 ? 53.951 -30.312 -13.403 1.00 29.78 86 THR A C 1
ATOM 668 O O . THR A 1 86 ? 54.665 -30.915 -14.198 1.00 29.78 86 THR A O 1
ATOM 671 N N . PHE A 1 87 ? 53.766 -30.737 -12.149 1.00 27.52 87 PHE A N 1
ATOM 672 C CA . PHE A 1 87 ? 54.163 -32.083 -11.722 1.00 27.52 87 PHE A CA 1
ATOM 673 C C . PHE A 1 87 ? 53.090 -32.762 -10.865 1.00 27.52 87 PHE A C 1
ATOM 675 O O . PHE A 1 87 ? 52.328 -32.110 -10.151 1.00 27.52 87 PHE A O 1
ATOM 682 N N . THR A 1 88 ? 53.008 -34.085 -10.986 1.00 28.73 88 THR A N 1
ATOM 683 C CA . THR A 1 88 ? 51.885 -34.912 -10.524 1.00 28.73 88 THR A CA 1
ATOM 684 C C . THR A 1 88 ? 52.247 -35.824 -9.350 1.00 28.73 88 THR A C 1
ATOM 686 O O . THR A 1 88 ? 53.318 -36.418 -9.346 1.00 28.73 88 THR A O 1
ATOM 689 N N . SER A 1 89 ? 51.298 -35.964 -8.415 1.00 27.97 89 SER A N 1
ATOM 690 C CA . SER A 1 89 ? 50.948 -37.146 -7.590 1.00 27.97 89 SER A CA 1
ATOM 691 C C . SER A 1 89 ? 51.991 -38.226 -7.240 1.00 27.97 89 SER A C 1
ATOM 693 O O . SER A 1 89 ? 52.585 -38.820 -8.133 1.00 27.97 89 SER A O 1
ATOM 695 N N . VAL A 1 90 ? 51.955 -38.697 -5.982 1.00 26.75 90 VAL A N 1
ATOM 696 C CA . VAL A 1 90 ? 51.611 -40.101 -5.624 1.00 26.75 90 VAL A CA 1
ATOM 697 C C . VAL A 1 90 ? 51.302 -40.214 -4.108 1.00 26.75 90 VAL A C 1
ATOM 699 O O . VAL A 1 90 ? 51.624 -39.318 -3.331 1.00 26.75 90 VAL A O 1
ATOM 702 N N . SER A 1 91 ? 50.581 -41.269 -3.711 1.00 28.61 91 SER A N 1
ATOM 703 C CA . SER A 1 91 ? 50.095 -41.612 -2.352 1.00 28.61 91 SER A CA 1
ATOM 704 C C . SER A 1 91 ? 51.115 -42.474 -1.542 1.00 28.61 91 SER A C 1
ATOM 706 O O . SER A 1 91 ? 52.223 -42.668 -2.023 1.00 28.61 91 SER A O 1
ATOM 708 N N . ALA A 1 92 ? 50.890 -43.052 -0.343 1.00 30.64 92 ALA A N 1
ATOM 709 C CA . ALA A 1 92 ? 49.686 -43.305 0.472 1.00 30.64 92 ALA A CA 1
ATOM 710 C C . ALA A 1 92 ? 50.001 -43.586 1.977 1.00 30.64 92 ALA A C 1
ATOM 712 O O . ALA A 1 92 ? 51.122 -43.944 2.311 1.00 30.64 92 ALA A O 1
ATOM 713 N N . SER A 1 93 ? 48.958 -43.539 2.830 1.00 31.28 93 SER A N 1
ATOM 714 C CA . SER A 1 93 ? 48.673 -44.392 4.025 1.00 31.28 93 SER A CA 1
ATOM 715 C C . SER A 1 93 ? 49.727 -44.704 5.123 1.00 31.28 93 SER A C 1
ATOM 717 O O . SER A 1 93 ? 50.769 -45.284 4.844 1.00 31.28 93 SER A O 1
ATOM 719 N N . GLY A 1 94 ? 49.346 -44.558 6.409 1.00 26.45 94 GLY A N 1
ATOM 720 C CA . GLY A 1 94 ? 50.055 -45.175 7.556 1.00 26.45 94 GLY A CA 1
ATOM 721 C C . GLY A 1 94 ? 49.404 -44.942 8.938 1.00 26.45 94 GLY A C 1
ATOM 722 O O . GLY A 1 94 ? 49.442 -43.835 9.459 1.00 26.45 94 GLY A O 1
ATOM 723 N N . ILE A 1 95 ? 48.802 -45.977 9.543 1.00 28.59 95 ILE A N 1
ATOM 724 C CA . ILE A 1 95 ? 48.031 -45.936 10.815 1.00 28.59 95 ILE A CA 1
ATOM 725 C C . ILE A 1 95 ? 48.899 -46.326 12.030 1.00 28.59 95 ILE A C 1
ATOM 727 O O . ILE A 1 95 ? 49.610 -47.323 11.935 1.00 28.59 95 ILE A O 1
ATOM 731 N N . THR A 1 96 ? 48.739 -45.690 13.210 1.00 26.69 96 THR A N 1
ATOM 732 C CA . THR A 1 96 ? 48.745 -46.396 14.529 1.00 26.69 96 THR A CA 1
ATOM 733 C C . THR A 1 96 ? 48.199 -45.571 15.716 1.00 26.69 96 THR A C 1
ATOM 735 O O . THR A 1 96 ? 47.941 -44.378 15.598 1.00 26.69 96 THR A O 1
ATOM 738 N N . PHE A 1 97 ? 47.960 -46.248 16.852 1.00 29.19 97 PHE A N 1
ATOM 739 C CA . PHE A 1 97 ? 47.238 -45.789 18.057 1.00 29.19 97 PHE A CA 1
ATOM 740 C C . PHE A 1 97 ? 48.146 -45.759 19.311 1.00 29.19 97 PHE A C 1
ATOM 742 O O . PHE A 1 97 ? 49.138 -46.481 19.363 1.00 29.19 97 PHE A O 1
ATOM 749 N N . GLY A 1 98 ? 47.745 -45.040 20.373 1.00 24.95 98 GLY A N 1
ATOM 750 C CA . GLY A 1 98 ? 48.379 -45.087 21.708 1.00 24.95 98 GLY A CA 1
ATOM 751 C C . GLY A 1 98 ? 47.363 -45.022 22.865 1.00 24.95 98 GLY A C 1
ATOM 752 O O . GLY A 1 98 ? 46.283 -44.456 22.701 1.00 24.95 98 GLY A O 1
ATOM 753 N N . ARG A 1 99 ? 47.662 -45.639 24.026 1.00 30.75 99 ARG A N 1
ATOM 754 C CA . ARG A 1 99 ? 46.718 -45.790 25.164 1.00 30.75 99 ARG A CA 1
ATOM 755 C C . ARG A 1 99 ? 47.407 -45.977 26.536 1.00 30.75 99 ARG A C 1
ATOM 757 O O . ARG A 1 99 ? 48.157 -46.933 26.693 1.00 30.75 99 ARG A O 1
ATOM 764 N N . SER A 1 100 ? 46.999 -45.188 27.540 1.00 26.03 100 SER A N 1
ATOM 765 C CA . SER A 1 100 ? 47.146 -45.401 29.008 1.00 26.03 100 SER A CA 1
ATOM 766 C C . SER A 1 100 ? 45.920 -44.743 29.693 1.00 26.03 100 SER A C 1
ATOM 768 O O . SER A 1 100 ? 45.463 -43.732 29.175 1.00 26.03 100 SER A O 1
ATOM 770 N N . LYS A 1 101 ? 45.186 -45.267 30.700 1.00 30.50 101 LYS A N 1
ATOM 771 C CA . LYS A 1 101 ? 45.499 -45.890 32.020 1.00 30.50 101 LYS A CA 1
ATOM 772 C C . LYS A 1 101 ? 46.134 -44.875 33.010 1.00 30.50 101 LYS A C 1
ATOM 774 O O . LYS A 1 101 ? 47.045 -44.178 32.592 1.00 30.50 101 LYS A O 1
ATOM 779 N N . LEU A 1 102 ? 45.725 -44.737 34.292 1.00 27.98 102 LEU A N 1
ATOM 780 C CA . LEU A 1 102 ? 44.943 -45.630 35.187 1.00 27.98 102 LEU A CA 1
ATOM 781 C C . LEU A 1 102 ? 44.373 -44.919 36.470 1.00 27.98 102 LEU A C 1
ATOM 783 O O . LEU A 1 102 ? 45.118 -44.149 37.056 1.00 27.98 102 LEU A O 1
ATOM 787 N N . ILE A 1 103 ? 43.181 -45.321 36.987 1.00 29.33 103 ILE A N 1
ATOM 788 C CA . ILE A 1 103 ? 42.713 -45.254 38.426 1.00 29.33 103 ILE A CA 1
ATOM 789 C C . ILE A 1 103 ? 42.481 -43.829 39.054 1.00 29.33 103 ILE A C 1
ATOM 791 O O . ILE A 1 103 ? 43.078 -42.873 38.593 1.00 29.33 103 ILE A O 1
ATOM 795 N N . GLN A 1 104 ? 41.552 -43.534 40.002 1.00 25.98 104 GLN A N 1
ATOM 796 C CA . GLN A 1 104 ? 41.100 -44.223 41.242 1.00 25.98 104 GLN A CA 1
ATOM 797 C C . GLN A 1 104 ? 39.617 -43.951 41.687 1.00 25.98 104 GLN A C 1
ATOM 799 O O . GLN A 1 104 ? 38.930 -43.109 41.130 1.00 25.98 104 GLN A O 1
ATOM 804 N N . ARG A 1 105 ? 39.168 -44.724 42.701 1.00 29.44 105 ARG A N 1
ATOM 805 C CA . ARG A 1 105 ? 37.855 -44.937 43.405 1.00 29.44 105 ARG A CA 1
ATOM 806 C C . ARG A 1 105 ? 37.095 -43.656 43.904 1.00 29.44 105 ARG A C 1
ATOM 808 O O . ARG A 1 105 ? 37.702 -42.599 43.919 1.00 29.44 105 ARG A O 1
ATOM 815 N N . THR A 1 106 ? 35.826 -43.641 44.394 1.00 27.89 106 THR A N 1
ATOM 816 C CA . THR A 1 106 ? 35.096 -44.575 45.317 1.00 27.89 106 THR A CA 1
ATOM 817 C C . THR A 1 106 ? 33.540 -44.379 45.362 1.00 27.89 106 THR A C 1
ATOM 819 O O . THR A 1 106 ? 33.063 -43.331 44.961 1.00 27.89 106 THR A O 1
ATOM 822 N N . LEU A 1 107 ? 32.812 -45.406 45.865 1.00 28.84 107 LEU A N 1
ATOM 823 C CA . LEU A 1 107 ? 31.398 -45.618 46.349 1.00 28.84 107 LEU A CA 1
ATOM 824 C C . LEU A 1 107 ? 30.451 -44.399 46.648 1.00 28.84 107 LEU A C 1
ATOM 826 O O . LEU A 1 107 ? 30.938 -43.300 46.851 1.00 28.84 107 LEU A O 1
ATOM 830 N N . CYS A 1 108 ? 29.103 -44.506 46.788 1.00 25.84 108 CYS A N 1
ATOM 831 C CA . CYS A 1 108 ? 28.224 -45.645 47.177 1.00 25.84 108 CYS A CA 1
ATOM 832 C C . CYS A 1 108 ? 26.719 -45.543 46.735 1.00 25.84 108 CYS A C 1
ATOM 834 O O . CYS A 1 108 ? 26.305 -44.531 46.192 1.00 25.84 108 CYS A O 1
ATOM 836 N N . SER A 1 109 ? 25.943 -46.616 47.014 1.00 29.59 109 SER A N 1
ATOM 837 C CA . SER A 1 109 ? 24.460 -46.854 47.091 1.00 29.59 109 SER A CA 1
ATOM 838 C C . SER A 1 109 ? 23.410 -45.782 46.682 1.00 29.59 109 SER A C 1
ATOM 840 O O . SER A 1 109 ? 23.571 -44.615 47.001 1.00 29.59 109 SER A O 1
ATOM 842 N N . GLY A 1 110 ? 22.219 -46.130 46.145 1.00 26.59 110 GLY A N 1
ATOM 843 C CA . GLY A 1 110 ? 21.500 -47.430 46.171 1.00 26.59 110 GLY A CA 1
ATOM 844 C C . GLY A 1 110 ? 20.365 -47.606 45.122 1.00 26.59 110 GLY A C 1
ATOM 845 O O . GLY A 1 110 ? 20.329 -46.894 44.127 1.00 26.59 110 GLY A O 1
ATOM 846 N N . ARG A 1 111 ? 19.473 -48.609 45.291 1.00 31.50 111 ARG A N 1
ATOM 847 C CA . ARG A 1 111 ? 18.519 -49.122 44.259 1.00 31.50 111 ARG A CA 1
ATOM 848 C C . ARG A 1 111 ? 17.072 -49.310 44.763 1.00 31.50 111 ARG A C 1
ATOM 850 O O . ARG A 1 111 ? 16.928 -49.725 45.910 1.00 31.50 111 ARG A O 1
ATOM 857 N N . ARG A 1 112 ? 16.068 -49.248 43.857 1.00 28.69 112 ARG A N 1
ATOM 858 C CA . ARG A 1 112 ? 14.999 -50.270 43.568 1.00 28.69 112 ARG A CA 1
ATOM 859 C C . ARG A 1 112 ? 13.897 -49.721 42.614 1.00 28.69 112 ARG A C 1
ATOM 861 O O . ARG A 1 112 ? 13.707 -48.517 42.606 1.00 28.69 112 ARG A O 1
ATOM 868 N N . LEU A 1 113 ? 13.090 -50.512 41.873 1.00 29.28 113 LEU A N 1
ATOM 869 C CA . LEU A 1 113 ? 13.376 -51.671 40.982 1.00 29.28 113 LEU A CA 1
ATOM 870 C C . LEU A 1 113 ? 12.108 -52.095 40.153 1.00 29.28 113 LEU A C 1
ATOM 872 O O . LEU A 1 113 ? 11.211 -52.682 40.743 1.00 29.28 113 LEU A O 1
ATOM 876 N N . TYR A 1 114 ? 12.123 -51.955 38.807 1.00 28.25 114 TYR A N 1
ATOM 877 C CA . TYR A 1 114 ? 11.501 -52.875 37.794 1.00 28.25 114 TYR A CA 1
ATOM 878 C C . TYR A 1 114 ? 9.942 -53.018 37.730 1.00 28.25 114 TYR A C 1
ATOM 880 O O . TYR A 1 114 ? 9.284 -52.429 38.584 1.00 28.25 114 TYR A O 1
ATOM 888 N N . PRO A 1 115 ? 9.314 -53.751 36.752 1.00 52.81 115 PRO A N 1
ATOM 889 C CA . PRO A 1 115 ? 9.848 -54.665 35.706 1.00 52.81 115 PRO A CA 1
ATOM 890 C C . PRO A 1 115 ? 9.388 -54.456 34.225 1.00 52.81 115 PRO A C 1
ATOM 892 O O . PRO A 1 115 ? 8.717 -53.489 33.890 1.00 52.81 115 PRO A O 1
ATOM 895 N N . TYR A 1 116 ? 9.797 -55.395 33.347 1.00 29.72 116 TYR A N 1
ATOM 896 C CA . TYR A 1 116 ? 9.679 -55.457 31.866 1.00 29.72 116 TYR A CA 1
ATOM 897 C C . TYR A 1 116 ? 9.088 -56.812 31.376 1.00 29.72 116 TYR A C 1
ATOM 899 O O . TYR A 1 116 ? 9.192 -57.803 32.100 1.00 29.72 116 TYR A O 1
ATOM 907 N N . LYS A 1 117 ? 8.634 -56.878 30.105 1.00 24.58 117 LYS A N 1
ATOM 908 C CA . LYS A 1 117 ? 8.658 -58.036 29.151 1.00 24.58 117 LYS A CA 1
ATOM 909 C C . LYS A 1 117 ? 8.804 -57.469 27.704 1.00 24.58 117 LYS A C 1
ATOM 911 O O . LYS A 1 117 ? 8.413 -56.318 27.538 1.00 24.58 117 LYS A O 1
ATOM 916 N N . LEU A 1 118 ? 9.447 -58.037 26.660 1.00 26.52 118 LEU A N 1
ATOM 917 C CA . LEU A 1 118 ? 9.678 -59.415 26.123 1.00 26.52 118 LEU A CA 1
ATOM 918 C C . LEU A 1 118 ? 8.427 -60.014 25.429 1.00 26.52 118 LEU A C 1
ATOM 920 O O . LEU A 1 118 ? 7.337 -59.834 25.961 1.00 26.52 118 LEU A O 1
ATOM 924 N N . ASP A 1 119 ? 8.457 -60.642 24.235 1.00 25.08 119 ASP A N 1
ATOM 925 C CA . ASP A 1 119 ? 9.492 -61.343 23.411 1.00 25.08 119 ASP A CA 1
ATOM 926 C C . ASP A 1 119 ? 9.509 -60.835 21.918 1.00 25.08 119 ASP A C 1
ATOM 928 O O . ASP A 1 119 ? 8.666 -60.016 21.574 1.00 25.08 119 ASP A O 1
ATOM 932 N N . CYS A 1 120 ? 10.477 -61.045 20.994 1.00 25.08 120 CYS A N 1
ATOM 933 C CA . CYS A 1 120 ? 11.038 -62.254 20.324 1.00 25.08 120 CYS A CA 1
ATOM 934 C C . CYS A 1 120 ? 10.008 -63.072 19.471 1.00 25.08 120 CYS A C 1
ATOM 936 O O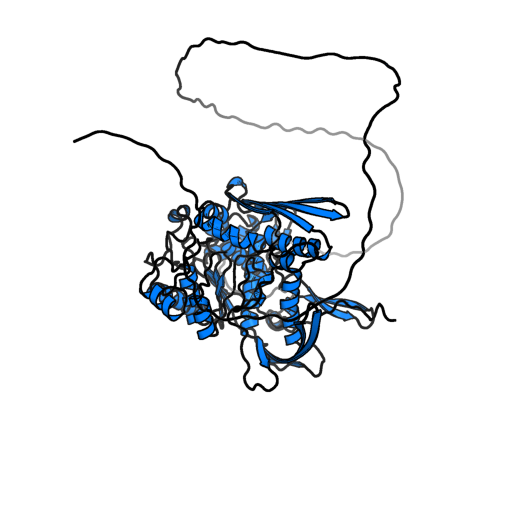 . CYS A 1 120 ? 8.897 -63.274 19.939 1.00 25.08 120 CYS A O 1
ATOM 938 N N . LEU A 1 121 ? 10.249 -63.596 18.238 1.00 26.08 121 LEU A N 1
ATOM 939 C CA . LEU A 1 121 ? 11.493 -63.837 17.446 1.00 26.08 121 LEU A CA 1
ATOM 940 C C . LEU A 1 121 ? 11.529 -63.318 15.960 1.00 26.08 121 LEU A C 1
ATOM 942 O O . LEU A 1 121 ? 11.529 -62.109 15.760 1.00 26.08 121 LEU A O 1
ATOM 946 N N . SER A 1 122 ? 11.832 -64.180 14.954 1.00 23.89 122 SER A N 1
ATOM 947 C CA . SER A 1 122 ? 12.804 -63.872 13.864 1.00 23.89 122 SER A CA 1
ATOM 948 C C . SER A 1 122 ? 13.071 -65.027 12.847 1.00 23.89 122 SER A C 1
ATOM 950 O O . SER A 1 122 ? 13.024 -66.167 13.299 1.00 23.89 122 SER A O 1
ATOM 952 N N . PHE A 1 123 ? 13.424 -64.744 11.559 1.00 23.95 123 PHE A N 1
ATOM 953 C CA . PHE A 1 123 ? 14.357 -65.451 10.601 1.00 23.95 123 PHE A CA 1
ATOM 954 C C . PHE A 1 123 ? 14.079 -65.189 9.073 1.00 23.95 123 PHE A C 1
ATOM 956 O O . PHE A 1 123 ? 12.956 -65.346 8.618 1.00 23.95 123 PHE A O 1
ATOM 963 N N . ARG A 1 124 ? 15.143 -64.844 8.306 1.00 26.39 124 ARG A N 1
ATOM 964 C CA . ARG A 1 124 ? 15.605 -65.239 6.922 1.00 26.39 124 ARG A CA 1
ATOM 965 C C . ARG A 1 124 ? 14.659 -65.823 5.828 1.00 26.39 124 ARG A C 1
ATOM 967 O O . ARG A 1 124 ? 13.810 -66.627 6.166 1.00 26.39 124 ARG A O 1
ATOM 974 N N . THR A 1 125 ? 14.885 -65.720 4.493 1.00 23.66 125 THR A N 1
ATOM 975 C CA . THR A 1 125 ? 15.590 -64.800 3.531 1.00 23.66 125 THR A CA 1
ATOM 976 C C . THR A 1 125 ? 15.225 -65.224 2.066 1.00 23.66 125 THR A C 1
ATOM 978 O O . THR A 1 125 ? 14.912 -66.390 1.866 1.00 23.66 125 THR A O 1
ATOM 981 N N . LEU A 1 126 ? 15.442 -64.346 1.058 1.00 23.62 126 LEU A N 1
ATOM 982 C CA . LEU A 1 126 ? 15.745 -64.584 -0.392 1.00 23.62 126 LEU A CA 1
ATOM 983 C C . LEU A 1 126 ? 14.642 -64.434 -1.483 1.00 23.62 126 LEU A C 1
ATOM 985 O O . LEU A 1 126 ? 13.621 -65.102 -1.469 1.00 23.62 126 LEU A O 1
ATOM 989 N N . HIS A 1 127 ? 15.034 -63.669 -2.521 1.00 23.72 127 HIS A N 1
ATOM 990 C CA . HIS A 1 127 ? 14.670 -63.711 -3.959 1.00 23.72 127 HIS A CA 1
ATOM 991 C C . HIS A 1 127 ? 13.333 -63.139 -4.507 1.00 23.72 127 HIS A C 1
ATOM 993 O O . HIS A 1 127 ? 12.350 -63.840 -4.696 1.00 23.72 127 HIS A O 1
ATOM 999 N N . THR A 1 128 ? 13.419 -61.864 -4.920 1.00 23.81 128 THR A N 1
ATOM 1000 C CA . THR A 1 128 ? 13.233 -61.360 -6.308 1.00 23.81 128 THR A CA 1
ATOM 1001 C C . THR A 1 128 ? 11.987 -61.742 -7.131 1.00 23.81 128 THR A C 1
ATOM 1003 O O . THR A 1 128 ? 11.910 -62.861 -7.625 1.00 23.81 128 THR A O 1
ATOM 1006 N N . ILE A 1 129 ? 11.156 -60.741 -7.483 1.00 24.58 129 ILE A N 1
ATOM 1007 C CA . ILE A 1 129 ? 10.783 -60.344 -8.872 1.00 24.58 129 ILE A CA 1
ATOM 1008 C C . ILE A 1 129 ? 10.030 -58.982 -8.860 1.00 24.58 129 ILE A C 1
ATOM 1010 O O . ILE A 1 129 ? 9.785 -58.422 -7.795 1.00 24.58 129 ILE A O 1
ATOM 1014 N N . MET A 1 130 ? 9.822 -58.380 -10.039 1.00 23.38 130 MET A N 1
ATOM 1015 C CA . MET A 1 130 ? 9.460 -56.968 -10.279 1.00 23.38 130 MET A CA 1
ATOM 1016 C C . MET A 1 130 ? 8.036 -56.539 -9.861 1.00 23.38 130 MET A C 1
ATOM 1018 O O . MET A 1 130 ? 7.122 -57.353 -9.775 1.00 23.38 130 MET A O 1
ATOM 1022 N N . ALA A 1 131 ? 7.852 -55.221 -9.694 1.00 25.17 131 ALA A N 1
ATOM 1023 C CA . ALA A 1 131 ? 6.550 -54.545 -9.587 1.00 25.17 131 ALA A CA 1
ATOM 1024 C C . ALA A 1 131 ? 5.841 -54.422 -10.963 1.00 25.17 131 ALA A C 1
ATOM 1026 O O . ALA A 1 131 ? 6.489 -54.619 -11.995 1.00 25.17 131 ALA 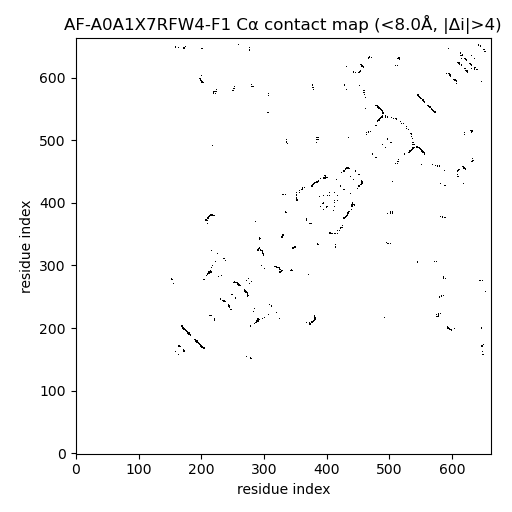A O 1
ATOM 1027 N N . PRO A 1 132 ? 4.540 -54.060 -11.003 1.00 30.14 132 PRO A N 1
ATOM 1028 C CA . PRO A 1 132 ? 4.216 -52.627 -11.060 1.00 30.14 132 PRO A CA 1
ATOM 1029 C C . PRO A 1 132 ? 2.998 -52.169 -10.221 1.00 30.14 132 PRO A C 1
ATOM 1031 O O . PRO A 1 132 ? 2.251 -52.956 -9.654 1.00 30.14 132 PRO A O 1
ATOM 1034 N N . HIS A 1 133 ? 2.842 -50.844 -10.180 1.00 26.28 133 HIS A N 1
ATOM 1035 C CA . HIS A 1 133 ? 1.836 -50.001 -9.515 1.00 26.28 133 HIS A CA 1
ATOM 1036 C C . HIS A 1 133 ? 0.387 -50.519 -9.362 1.00 26.28 133 HIS A C 1
ATOM 1038 O O . HIS A 1 133 ? -0.272 -50.815 -10.356 1.00 26.28 133 HIS A O 1
ATOM 1044 N N . ALA A 1 134 ? -0.160 -50.368 -8.147 1.00 23.33 134 ALA A N 1
ATOM 1045 C CA . ALA A 1 134 ? -1.516 -49.857 -7.887 1.00 23.33 134 ALA A CA 1
ATOM 1046 C C . ALA A 1 134 ? -1.619 -49.290 -6.449 1.00 23.33 134 ALA A C 1
ATOM 1048 O O . ALA A 1 134 ? -0.679 -49.420 -5.664 1.00 23.33 134 ALA A O 1
ATOM 1049 N N . ASN A 1 135 ? -2.737 -48.626 -6.139 1.00 27.06 135 ASN A N 1
ATOM 1050 C CA . ASN A 1 135 ? -3.034 -47.996 -4.844 1.00 27.06 135 ASN A CA 1
ATOM 1051 C C . ASN A 1 135 ? -3.160 -49.006 -3.691 1.00 27.06 135 ASN A C 1
ATOM 1053 O O . ASN A 1 135 ? -3.759 -50.056 -3.877 1.00 27.06 135 ASN A O 1
ATOM 1057 N N . ASP A 1 136 ? -2.711 -48.616 -2.497 1.00 23.86 136 ASP A N 1
ATOM 1058 C CA . ASP A 1 136 ? -3.567 -48.299 -1.336 1.00 23.86 136 ASP A CA 1
ATOM 1059 C C . ASP A 1 136 ? -2.711 -47.457 -0.360 1.00 23.86 136 ASP A C 1
ATOM 1061 O O . ASP A 1 136 ? -1.492 -47.618 -0.321 1.00 23.86 136 ASP A O 1
ATOM 1065 N N . SER A 1 137 ? -3.155 -46.356 0.251 1.00 25.78 137 SER A N 1
ATOM 1066 C CA . SER A 1 137 ? -4.383 -46.028 0.999 1.00 25.78 137 SER A CA 1
ATOM 1067 C C . SER A 1 137 ? -4.347 -46.505 2.467 1.00 25.78 137 SER A C 1
ATOM 1069 O O . SER A 1 137 ? -3.972 -47.628 2.776 1.00 25.78 137 SER A O 1
ATOM 1071 N N . GLU A 1 138 ? -4.680 -45.564 3.360 1.00 27.42 138 GLU A N 1
ATOM 1072 C CA . GLU A 1 138 ? -4.670 -45.613 4.836 1.00 27.42 138 GLU A CA 1
ATOM 1073 C C . GLU A 1 138 ? -3.323 -45.666 5.601 1.00 27.42 138 GLU A C 1
ATOM 1075 O O . GLU A 1 138 ? -2.399 -46.425 5.326 1.00 27.42 138 GLU A O 1
ATOM 1080 N N . GLY A 1 139 ? -3.236 -44.801 6.622 1.00 23.73 139 GLY A N 1
ATOM 1081 C CA . GLY A 1 139 ? -2.072 -44.594 7.489 1.00 23.73 139 GLY A CA 1
ATOM 1082 C C . GLY A 1 139 ? -2.231 -43.301 8.298 1.00 23.73 139 GLY A C 1
ATOM 1083 O O . GLY A 1 139 ? -1.745 -42.249 7.889 1.00 23.73 139 GLY A O 1
ATOM 1084 N N . LEU A 1 140 ? -2.990 -43.347 9.400 1.00 29.62 140 LEU A N 1
ATOM 1085 C CA . LEU A 1 140 ? -3.456 -42.142 10.100 1.00 29.62 140 LEU A CA 1
ATOM 1086 C C . LEU A 1 140 ? -2.322 -41.333 10.755 1.00 29.62 140 LEU A C 1
ATOM 1088 O O . LEU A 1 140 ? -1.593 -41.841 11.605 1.00 29.62 140 LEU A O 1
ATOM 1092 N N . ALA A 1 141 ? -2.293 -40.027 10.476 1.00 27.81 141 ALA A N 1
ATOM 1093 C CA . ALA A 1 141 ? -1.584 -39.030 11.275 1.00 27.81 141 ALA A CA 1
ATOM 1094 C C . ALA A 1 141 ? -2.416 -37.736 11.377 1.00 27.81 141 ALA A C 1
ATOM 1096 O O . ALA A 1 141 ? -2.625 -37.050 10.381 1.00 27.81 141 ALA A O 1
ATOM 1097 N N . THR A 1 142 ? -2.891 -37.424 12.591 1.00 31.05 142 THR A N 1
ATOM 1098 C CA . THR A 1 142 ? -3.470 -36.126 13.019 1.00 31.05 142 THR A CA 1
ATOM 1099 C C . THR A 1 142 ? -4.398 -35.424 12.015 1.00 31.05 142 THR A C 1
ATOM 1101 O O . THR A 1 142 ? -3.987 -34.521 11.286 1.00 31.05 142 THR A O 1
ATOM 1104 N N . GLY A 1 143 ? -5.683 -35.784 12.025 1.00 31.45 143 GLY A N 1
ATOM 1105 C CA . GLY A 1 143 ? -6.688 -35.113 11.203 1.00 31.45 143 GLY A CA 1
ATOM 1106 C C . GLY A 1 143 ? -6.989 -33.682 11.662 1.00 31.45 143 GLY A C 1
ATOM 1107 O O . GLY A 1 143 ? -7.565 -33.481 12.727 1.00 31.45 143 GLY A O 1
ATOM 1108 N N . ILE A 1 144 ? -6.703 -32.702 10.803 1.00 31.97 144 ILE A N 1
ATOM 1109 C CA . ILE A 1 144 ? -7.522 -31.489 10.683 1.00 31.97 144 ILE A CA 1
ATOM 1110 C C . ILE A 1 144 ? -8.185 -31.574 9.311 1.00 31.97 144 ILE A C 1
ATOM 1112 O O . ILE A 1 144 ? -7.505 -31.583 8.285 1.00 31.97 144 ILE A O 1
ATOM 1116 N N . ASN A 1 145 ? -9.509 -31.698 9.299 1.00 26.28 145 ASN A N 1
ATOM 1117 C CA . ASN A 1 145 ? -10.277 -31.848 8.070 1.00 26.28 145 ASN A CA 1
ATOM 1118 C C . ASN A 1 145 ? -10.265 -30.521 7.290 1.00 26.28 145 ASN A C 1
ATOM 1120 O O . ASN A 1 145 ? -10.557 -29.474 7.862 1.00 26.28 145 ASN A O 1
ATOM 1124 N N . VAL A 1 146 ? -9.954 -30.546 5.990 1.00 38.31 146 VAL A N 1
ATOM 1125 C CA . VAL A 1 146 ? -9.812 -29.324 5.164 1.00 38.31 146 VAL A CA 1
ATOM 1126 C C . VAL A 1 146 ? -11.148 -28.575 4.999 1.00 38.31 146 VAL A C 1
ATOM 1128 O O . VAL A 1 146 ? -11.157 -27.379 4.705 1.00 38.31 146 VAL A O 1
ATOM 1131 N N . ALA A 1 147 ? -12.277 -29.231 5.291 1.00 31.00 147 ALA A N 1
ATOM 1132 C CA . ALA A 1 147 ? -13.568 -28.567 5.473 1.00 31.00 147 ALA A CA 1
ATOM 1133 C C . ALA A 1 147 ? -13.541 -27.501 6.592 1.00 31.00 147 ALA A C 1
ATOM 1135 O O . ALA A 1 147 ? -14.014 -26.390 6.371 1.00 31.00 147 ALA A O 1
ATOM 1136 N N . ALA A 1 148 ? -12.898 -27.778 7.734 1.00 29.06 148 ALA A N 1
ATOM 1137 C CA . ALA A 1 148 ? -12.858 -26.865 8.882 1.00 29.06 148 ALA A CA 1
ATOM 1138 C C . ALA A 1 148 ? -12.105 -25.552 8.583 1.00 29.06 148 ALA A C 1
ATOM 1140 O O . ALA A 1 148 ? -12.396 -24.516 9.175 1.00 29.06 148 ALA A O 1
ATOM 1141 N N . SER A 1 149 ? -11.187 -25.543 7.607 1.00 37.03 149 SER A N 1
ATOM 1142 C CA . SER A 1 149 ? -10.557 -24.303 7.119 1.00 37.03 149 SER A CA 1
ATOM 1143 C C . SER A 1 149 ? -11.508 -23.367 6.357 1.00 37.03 149 SER A C 1
ATOM 1145 O O . SER A 1 149 ? -11.144 -22.216 6.145 1.00 37.03 149 SER A O 1
ATOM 1147 N N . ARG A 1 150 ? -12.719 -23.806 5.976 1.00 38.16 150 ARG A N 1
ATOM 1148 C CA . ARG A 1 150 ? -13.779 -22.908 5.473 1.00 38.16 150 ARG A CA 1
ATOM 1149 C C . ARG A 1 150 ? -14.614 -22.279 6.591 1.00 38.16 150 ARG A C 1
ATOM 1151 O O . ARG A 1 150 ? -15.196 -21.224 6.378 1.00 38.16 150 ARG A O 1
ATOM 1158 N N . GLU A 1 151 ? -14.650 -22.896 7.769 1.00 32.12 151 GLU A N 1
ATOM 1159 C CA . GLU A 1 151 ? -15.360 -22.387 8.952 1.00 32.12 151 GLU A CA 1
ATOM 1160 C C . GLU A 1 151 ? -14.454 -21.495 9.822 1.00 32.12 151 GLU A C 1
ATOM 1162 O O . GLU A 1 151 ? -14.937 -20.603 10.517 1.00 32.12 151 GLU A O 1
ATOM 1167 N N . ALA A 1 152 ? -13.129 -21.648 9.707 1.00 33.50 152 ALA A N 1
ATOM 1168 C CA . ALA A 1 152 ? -12.096 -20.888 10.424 1.00 33.50 152 ALA A CA 1
ATOM 1169 C C . ALA A 1 152 ? -12.010 -19.372 10.099 1.00 33.50 152 ALA A C 1
ATOM 1171 O O . ALA A 1 152 ? -11.051 -18.718 10.503 1.00 33.50 152 ALA A O 1
ATOM 1172 N N . ALA A 1 153 ? -12.992 -18.818 9.379 1.00 40.31 153 ALA A N 1
ATOM 1173 C CA . ALA A 1 153 ? -13.164 -17.383 9.124 1.00 40.31 153 ALA A CA 1
ATOM 1174 C C . ALA A 1 153 ? -14.473 -16.812 9.716 1.00 40.31 153 ALA A C 1
ATOM 1176 O O . ALA A 1 153 ? -14.828 -15.661 9.452 1.00 40.31 153 ALA A O 1
ATOM 1177 N N . ALA A 1 154 ? -15.184 -17.581 10.551 1.00 46.66 154 ALA A N 1
ATOM 1178 C CA . ALA A 1 154 ? -16.036 -16.979 11.569 1.00 46.66 154 ALA A CA 1
ATOM 1179 C C . ALA A 1 154 ? -15.155 -16.142 12.514 1.00 46.66 154 ALA A C 1
ATOM 1181 O O . ALA A 1 154 ? -14.105 -16.606 12.963 1.00 46.66 154 ALA A O 1
ATOM 1182 N N . SER A 1 155 ? -15.562 -14.905 12.808 1.00 54.59 155 SER A N 1
ATOM 1183 C CA . SER A 1 155 ? -14.876 -14.068 13.792 1.00 54.59 155 SER A CA 1
ATOM 1184 C C . SER A 1 155 ? -14.843 -14.795 15.139 1.00 54.59 155 SER A C 1
ATOM 1186 O O . SER A 1 155 ? -15.866 -15.299 15.597 1.00 54.59 155 SER A O 1
ATOM 1188 N N . GLY A 1 156 ? -13.683 -14.830 15.804 1.00 70.38 156 GLY A N 1
ATOM 1189 C CA . GLY A 1 156 ? -13.507 -15.489 17.113 1.00 70.38 156 GLY A CA 1
ATOM 1190 C C . GLY A 1 156 ? -14.240 -14.811 18.283 1.00 70.38 156 GLY A C 1
ATOM 1191 O O . GLY A 1 156 ? -13.924 -15.067 19.439 1.00 70.38 156 GLY A O 1
ATOM 1192 N N . PHE A 1 157 ? -15.170 -13.912 17.970 1.00 87.38 157 PHE A N 1
ATOM 1193 C CA . PHE A 1 157 ? -16.041 -13.152 18.852 1.00 87.38 157 PHE A CA 1
ATOM 1194 C C . PHE A 1 157 ? -17.329 -12.810 18.082 1.00 87.38 157 PHE A C 1
ATOM 1196 O O . PHE A 1 157 ? -17.354 -12.810 16.847 1.00 87.38 157 PHE A O 1
ATOM 1203 N N . THR A 1 158 ? -18.388 -12.479 18.814 1.00 90.69 158 THR A N 1
ATOM 1204 C CA . THR A 1 158 ? -19.618 -11.859 18.296 1.00 90.69 158 THR A CA 1
ATOM 1205 C C . THR A 1 158 ? -19.894 -10.610 19.129 1.00 90.69 158 THR A C 1
ATOM 1207 O O . THR A 1 158 ? -19.554 -10.583 20.310 1.00 90.69 158 THR A O 1
ATOM 1210 N N . VAL A 1 159 ? -20.466 -9.563 18.530 1.00 94.88 159 VAL A N 1
ATOM 1211 C CA . VAL A 1 159 ? -20.869 -8.354 19.261 1.00 94.88 159 VAL A CA 1
ATOM 1212 C C . VAL A 1 159 ? -22.349 -8.459 19.609 1.00 94.88 159 VAL A C 1
ATOM 1214 O O . VAL A 1 159 ? -23.208 -8.375 18.735 1.00 94.88 159 VAL A O 1
ATOM 1217 N N . GLU A 1 160 ? -22.651 -8.647 20.890 1.00 94.31 160 GLU A N 1
ATOM 1218 C CA . GLU A 1 160 ? -24.024 -8.692 21.401 1.00 94.31 160 GLU A CA 1
ATOM 1219 C C . GLU A 1 160 ? -24.524 -7.271 21.704 1.00 94.31 160 GLU A C 1
ATOM 1221 O O . GLU A 1 160 ? -24.468 -6.796 22.836 1.00 94.31 160 GLU A O 1
ATOM 1226 N N . ALA A 1 161 ? -24.990 -6.561 20.671 1.00 95.00 161 ALA A N 1
ATOM 1227 C CA . ALA A 1 161 ? -25.530 -5.209 20.809 1.00 95.00 161 ALA A CA 1
ATOM 1228 C C . ALA A 1 161 ? -26.723 -4.959 19.874 1.00 95.00 161 ALA A C 1
ATOM 1230 O O . ALA A 1 161 ? -26.780 -5.461 18.755 1.00 95.00 161 ALA A O 1
ATOM 1231 N N . SER A 1 162 ? -27.679 -4.133 20.310 1.00 96.69 162 SER A N 1
ATOM 1232 C CA . SER A 1 162 ? -28.918 -3.843 19.565 1.00 96.69 162 SER A CA 1
ATOM 1233 C C . SER A 1 162 ? -28.718 -3.023 18.283 1.00 96.69 162 SER A C 1
ATOM 1235 O O . SER A 1 162 ? -29.650 -2.879 17.493 1.00 96.69 162 SER A O 1
ATOM 1237 N N . ASN A 1 163 ? -27.516 -2.485 18.067 1.00 96.81 163 ASN A N 1
ATOM 1238 C CA . ASN A 1 163 ? -27.128 -1.745 16.871 1.00 96.81 163 ASN A CA 1
ATOM 1239 C C . ASN A 1 163 ? -26.366 -2.599 15.841 1.00 96.81 163 ASN A C 1
ATOM 1241 O O . ASN A 1 163 ? -25.868 -2.037 14.867 1.00 96.81 163 ASN A O 1
ATOM 1245 N N . VAL A 1 164 ? -26.268 -3.921 16.014 1.00 97.44 164 VAL A N 1
ATOM 1246 C CA . VAL A 1 164 ? -25.686 -4.836 15.021 1.00 97.44 164 VAL A CA 1
ATOM 1247 C C . VAL A 1 164 ? -26.540 -6.095 14.852 1.00 97.44 164 VAL A C 1
ATOM 1249 O O . VAL A 1 164 ? -27.128 -6.607 15.798 1.00 97.44 164 VAL A O 1
ATOM 1252 N N . ASN A 1 165 ? -26.628 -6.588 13.619 1.00 96.75 165 ASN A N 1
ATOM 1253 C CA . ASN A 1 165 ? -27.310 -7.822 13.257 1.00 96.75 165 ASN A CA 1
ATOM 1254 C C . ASN A 1 165 ? -26.440 -8.641 12.294 1.00 96.75 165 ASN A C 1
ATOM 1256 O O . ASN A 1 165 ? -25.870 -8.101 11.345 1.00 96.75 165 ASN A O 1
ATOM 1260 N N . TYR A 1 166 ? -26.384 -9.952 12.514 1.00 95.69 166 TYR A N 1
ATOM 1261 C CA . TYR A 1 166 ? -25.582 -10.892 11.736 1.00 95.69 166 TYR A CA 1
ATOM 1262 C C . TYR A 1 166 ? -26.512 -11.878 11.014 1.00 95.69 166 TYR A C 1
ATOM 1264 O O . TYR A 1 166 ? -27.017 -12.812 11.633 1.00 95.69 166 TYR A O 1
ATOM 1272 N N . SER A 1 167 ? -26.732 -11.697 9.707 1.00 94.88 167 SER A N 1
ATOM 1273 C CA . SER A 1 167 ? -27.370 -12.724 8.865 1.00 94.88 167 SER A CA 1
ATOM 1274 C C . SER A 1 167 ? -26.311 -13.675 8.295 1.00 94.88 167 SER A C 1
ATOM 1276 O O . SER A 1 167 ? -25.118 -13.497 8.542 1.00 94.88 167 SER A O 1
ATOM 1278 N N . GLU A 1 168 ? -26.702 -14.697 7.532 1.00 91.69 168 GLU A N 1
ATOM 1279 C CA . GLU A 1 168 ? -25.736 -15.536 6.800 1.00 91.69 168 GLU A CA 1
ATOM 1280 C C . GLU A 1 168 ? -24.996 -14.744 5.702 1.00 91.69 168 GLU A C 1
ATOM 1282 O O . GLU A 1 168 ? -23.812 -14.975 5.458 1.00 91.69 168 GLU A O 1
ATOM 1287 N N . GLU A 1 169 ? -25.668 -13.768 5.082 1.00 95.06 169 GLU A N 1
ATOM 1288 C CA . GLU A 1 169 ? -25.154 -13.005 3.938 1.00 95.06 169 GLU A CA 1
ATOM 1289 C C . GLU A 1 169 ? -24.353 -11.755 4.339 1.00 95.06 169 GLU A C 1
ATOM 1291 O O . GLU A 1 169 ? -23.311 -11.472 3.743 1.00 95.06 169 GLU A O 1
ATOM 1296 N N . ASP A 1 170 ? -24.820 -11.013 5.347 1.00 97.00 170 ASP A N 1
ATOM 1297 C CA . ASP A 1 170 ? -24.372 -9.656 5.680 1.00 97.00 170 ASP A CA 1
ATOM 1298 C C . ASP A 1 170 ? -24.231 -9.450 7.202 1.00 97.00 170 ASP A C 1
ATOM 1300 O O . ASP A 1 170 ? -25.001 -9.973 8.010 1.00 97.00 170 ASP A O 1
ATOM 1304 N N . ILE A 1 171 ? -23.264 -8.616 7.591 1.00 97.62 171 ILE A N 1
ATOM 1305 C CA . ILE A 1 171 ? -23.247 -7.928 8.888 1.00 97.62 171 ILE A CA 1
ATOM 1306 C C . ILE A 1 171 ? -23.856 -6.546 8.660 1.00 97.62 171 ILE A C 1
ATOM 1308 O O . ILE A 1 171 ? -23.333 -5.777 7.852 1.00 97.62 171 ILE A O 1
ATOM 1312 N N . LEU A 1 172 ? -24.949 -6.234 9.350 1.00 97.81 172 LEU A N 1
ATOM 1313 C CA . LEU A 1 172 ? -25.621 -4.936 9.313 1.00 97.81 172 LEU A CA 1
ATOM 1314 C C . LEU A 1 172 ? -25.388 -4.225 10.643 1.00 97.81 172 LEU A C 1
ATOM 1316 O O . LEU A 1 172 ? -25.811 -4.739 11.675 1.00 97.81 172 LEU A O 1
ATOM 1320 N N . SER A 1 173 ? -24.760 -3.051 10.639 1.00 97.75 173 SER A N 1
ATOM 1321 C CA . SER A 1 173 ? -24.548 -2.260 11.857 1.00 97.75 173 SER A CA 1
ATOM 1322 C C . SER A 1 173 ? -25.002 -0.812 11.693 1.00 97.75 173 SER A C 1
ATOM 1324 O O . SER A 1 173 ? -24.860 -0.214 10.629 1.00 97.75 173 SER A O 1
ATOM 1326 N N . LYS A 1 174 ? -25.540 -0.231 12.766 1.00 97.44 174 LYS A N 1
ATOM 1327 C CA . LYS A 1 174 ? -25.886 1.187 12.879 1.00 97.44 174 LYS A CA 1
ATOM 1328 C C . LYS A 1 174 ? -24.862 1.867 13.790 1.00 97.44 174 LYS A C 1
ATOM 1330 O O . LYS A 1 174 ? -24.628 1.426 14.916 1.00 97.44 174 LYS A O 1
ATOM 1335 N N . TYR A 1 175 ? -24.225 2.922 13.292 1.00 97.56 175 TYR A N 1
ATOM 1336 C CA . TYR A 1 175 ? -23.038 3.523 13.896 1.00 97.56 175 TYR A CA 1
ATOM 1337 C C . TYR A 1 175 ? -23.151 5.048 14.001 1.00 97.56 175 TYR A C 1
ATOM 1339 O O . TYR A 1 175 ? -23.467 5.740 13.030 1.00 97.56 175 TYR A O 1
ATOM 1347 N N . HIS A 1 176 ? -22.854 5.572 15.190 1.00 96.62 176 HIS A N 1
ATOM 1348 C CA . HIS A 1 176 ? -22.913 6.996 15.506 1.00 96.62 176 HIS A CA 1
ATOM 1349 C C . HIS A 1 176 ? -21.536 7.637 15.291 1.00 96.62 176 HIS A C 1
ATOM 1351 O O . HIS A 1 176 ? -20.705 7.690 16.195 1.00 96.62 176 HIS A O 1
ATOM 1357 N N . TYR A 1 177 ? -21.277 8.160 14.091 1.00 96.69 177 TYR A N 1
ATOM 1358 C CA . TYR A 1 177 ? -20.032 8.874 13.817 1.00 96.69 177 TYR A CA 1
ATOM 1359 C C . TYR A 1 177 ? -20.023 10.230 14.533 1.00 96.69 177 TYR A C 1
ATOM 1361 O O . TYR A 1 177 ? -20.637 11.204 14.082 1.00 96.69 177 TYR A O 1
ATOM 1369 N N . ARG A 1 178 ? -19.312 10.286 15.661 1.00 96.12 178 ARG A N 1
ATOM 1370 C CA . ARG A 1 178 ? -19.108 11.493 16.468 1.00 96.12 178 ARG A CA 1
ATOM 1371 C C . ARG A 1 178 ? -17.807 12.182 16.078 1.00 96.12 178 ARG A C 1
ATOM 1373 O O . ARG A 1 178 ? -16.755 11.561 15.965 1.00 96.12 178 ARG A O 1
ATOM 1380 N N . THR A 1 179 ? -17.882 13.489 15.871 1.00 95.69 179 THR A N 1
ATOM 1381 C CA . THR A 1 179 ? -16.755 14.344 15.492 1.00 95.69 179 THR A CA 1
ATOM 1382 C C . THR A 1 179 ? -16.976 15.771 16.006 1.00 95.69 179 THR A C 1
ATOM 1384 O O . THR A 1 179 ? -18.024 16.082 16.570 1.00 95.69 179 THR A O 1
ATOM 1387 N N . THR A 1 180 ? -16.013 16.669 15.803 1.00 96.62 180 THR A N 1
ATOM 1388 C CA . THR A 1 180 ? -16.098 18.065 16.259 1.00 96.62 180 THR A CA 1
ATOM 1389 C C . THR A 1 180 ? -15.938 19.014 15.083 1.00 96.62 180 THR A C 1
ATOM 1391 O O . THR A 1 180 ? -14.884 19.079 14.453 1.00 96.62 180 THR A O 1
ATOM 1394 N N . LYS A 1 181 ? -16.976 19.807 14.803 1.00 95.69 181 LYS A N 1
ATOM 1395 C CA . LYS A 1 181 ? -16.901 20.914 13.845 1.00 95.69 181 LYS A CA 1
ATOM 1396 C C . LYS A 1 181 ? -16.267 22.119 14.533 1.00 95.69 181 LYS A C 1
ATOM 1398 O O . LYS A 1 181 ? -16.697 22.514 15.613 1.00 95.69 181 LYS A O 1
ATOM 1403 N N . VAL A 1 182 ? -15.253 22.709 13.904 1.00 95.75 182 VAL A N 1
ATOM 1404 C CA . VAL A 1 182 ? -14.496 23.840 14.458 1.00 95.75 182 VAL A CA 1
ATOM 1405 C C . VAL A 1 182 ? -14.655 25.064 13.561 1.00 95.75 182 VAL A C 1
ATOM 1407 O O . VAL A 1 182 ? -14.504 24.976 12.345 1.00 95.75 182 VAL A O 1
ATOM 1410 N N . LYS A 1 183 ? -14.939 26.222 14.162 1.00 95.44 183 LYS A N 1
ATOM 1411 C CA . LYS A 1 183 ? -14.954 27.533 13.496 1.00 95.44 183 LYS A CA 1
ATOM 1412 C C . LYS A 1 183 ? -13.973 28.481 14.182 1.00 95.44 183 LYS A C 1
ATOM 1414 O O . LYS A 1 183 ? -13.789 28.417 15.395 1.00 95.44 183 LYS A O 1
ATOM 1419 N N . ARG A 1 184 ? -13.358 29.386 13.416 1.00 92.38 184 ARG A N 1
ATOM 1420 C CA . ARG A 1 184 ? -12.558 30.503 13.945 1.00 92.38 184 ARG A CA 1
ATOM 1421 C C . ARG A 1 184 ? -13.353 31.797 13.774 1.00 92.38 184 ARG A C 1
ATOM 1423 O O . ARG A 1 184 ? -13.845 32.074 12.683 1.00 92.38 184 ARG A O 1
ATOM 1430 N N . THR A 1 185 ? -13.532 32.573 14.840 1.00 91.31 185 THR A N 1
ATOM 1431 C CA . THR A 1 185 ? -14.365 33.790 14.830 1.00 91.31 185 THR A CA 1
ATOM 1432 C C . THR A 1 185 ? -13.810 34.804 15.825 1.00 91.31 185 THR A C 1
ATOM 1434 O O . THR A 1 185 ? -13.690 34.499 17.008 1.00 91.31 185 THR A O 1
ATOM 1437 N N . GLY A 1 186 ? -13.436 36.001 15.358 1.00 85.31 186 GLY A N 1
ATOM 1438 C CA . GLY A 1 186 ? -12.890 37.062 16.221 1.00 85.31 186 GLY A CA 1
ATOM 1439 C C . GLY A 1 186 ? -11.661 36.632 17.036 1.00 85.31 186 GLY A C 1
ATOM 1440 O O . GLY A 1 186 ? -11.583 36.921 18.225 1.00 85.31 186 GLY A O 1
ATOM 1441 N N . GLY A 1 187 ? -10.757 35.848 16.436 1.00 87.12 187 GLY A N 1
ATOM 1442 C CA . GLY A 1 187 ? -9.586 35.270 17.115 1.00 87.12 187 GLY A CA 1
ATOM 1443 C C . GLY A 1 187 ? -9.880 34.083 18.046 1.00 87.12 187 GLY A C 1
ATOM 1444 O O . GLY A 1 187 ? -8.946 33.414 18.478 1.00 87.12 187 GLY A O 1
ATOM 1445 N N . ARG A 1 188 ? -11.150 33.768 18.330 1.00 92.88 188 ARG A N 1
ATOM 1446 C CA . ARG A 1 188 ? -11.548 32.614 19.152 1.00 92.88 188 ARG A CA 1
ATOM 1447 C C . ARG A 1 188 ? -11.752 31.364 18.302 1.00 92.88 188 ARG A C 1
ATOM 1449 O O . ARG A 1 188 ? -12.199 31.443 17.156 1.00 92.88 188 ARG A O 1
ATOM 1456 N N . VAL A 1 189 ? -11.475 30.206 18.896 1.00 94.50 189 VAL A N 1
ATOM 1457 C CA . VAL A 1 189 ? -11.814 28.887 18.350 1.00 94.50 189 VAL A CA 1
ATOM 1458 C C . VAL A 1 189 ? -13.117 28.425 19.000 1.00 94.50 189 VAL A C 1
ATOM 1460 O O . VAL A 1 189 ? -13.204 28.351 20.221 1.00 94.50 189 VAL A O 1
ATOM 1463 N N . VAL A 1 190 ? -14.130 28.131 18.188 1.00 96.00 190 VAL A N 1
ATOM 1464 C CA . VAL A 1 190 ? -15.422 27.596 18.631 1.00 96.00 190 VAL A CA 1
ATOM 1465 C C . VAL A 1 190 ? -15.522 26.155 18.151 1.00 96.00 190 VAL A C 1
ATOM 1467 O O . VAL A 1 190 ? -15.608 25.901 16.949 1.00 96.00 190 VAL A O 1
ATOM 1470 N N . ALA A 1 191 ? -15.490 25.220 19.096 1.00 97.00 191 ALA A N 1
ATOM 1471 C CA . ALA A 1 191 ? -15.743 23.806 18.861 1.00 97.00 191 ALA A CA 1
ATOM 1472 C C . ALA A 1 191 ? -17.237 23.501 19.050 1.00 97.00 191 ALA A C 1
ATOM 1474 O O . ALA A 1 191 ? -17.892 24.051 19.935 1.00 97.00 191 ALA A O 1
ATOM 1475 N N . SER A 1 192 ? -17.788 22.625 18.217 1.00 96.94 192 SER A N 1
ATOM 1476 C CA . SER A 1 192 ? -19.171 22.161 18.308 1.00 96.94 192 SER A CA 1
ATOM 1477 C C . SER A 1 192 ? -19.215 20.660 18.015 1.00 96.94 192 SER A C 1
ATOM 1479 O O . SER A 1 192 ? -18.874 20.268 16.893 1.00 96.94 192 SER A O 1
ATOM 1481 N N . PRO A 1 193 ? -19.615 19.816 18.984 1.00 97.12 193 PRO A N 1
ATOM 1482 C CA . PRO A 1 193 ? -19.851 18.400 18.737 1.00 97.12 193 PRO A CA 1
ATOM 1483 C C . PRO A 1 193 ? -20.835 18.202 17.584 1.00 97.12 193 PRO A C 1
ATOM 1485 O O . PRO A 1 193 ? -21.797 18.956 17.421 1.00 97.12 193 PRO A O 1
ATOM 1488 N N . HIS A 1 194 ? -20.580 17.191 16.767 1.00 96.19 194 HIS A N 1
ATOM 1489 C CA . HIS A 1 194 ? -21.415 16.817 15.643 1.00 96.19 194 HIS A CA 1
ATOM 1490 C C . HIS A 1 194 ? -21.498 15.299 15.554 1.00 96.19 194 HIS A C 1
ATOM 1492 O O . HIS A 1 194 ? -20.479 14.618 15.489 1.00 96.19 194 HIS A O 1
ATOM 1498 N N . GLU A 1 195 ? -22.722 14.791 15.504 1.00 96.44 195 GLU A N 1
ATOM 1499 C CA . GLU A 1 195 ? -23.003 13.384 15.263 1.00 96.44 195 GLU A CA 1
ATOM 1500 C C . GLU A 1 195 ? -23.645 13.213 13.881 1.00 96.44 195 GLU A C 1
ATOM 1502 O O . GLU A 1 195 ? -24.444 14.050 13.441 1.00 96.44 195 GLU A O 1
ATOM 1507 N N . ALA A 1 196 ? -23.277 12.136 13.194 1.00 96.19 196 ALA A N 1
ATOM 1508 C CA . ALA A 1 196 ? -23.917 11.663 11.977 1.00 96.19 196 ALA A CA 1
ATOM 1509 C C . ALA A 1 196 ? -24.144 10.152 12.092 1.00 96.19 196 ALA A C 1
ATOM 1511 O O . ALA A 1 196 ? -23.227 9.404 12.425 1.00 96.19 196 ALA A O 1
ATOM 1512 N N . LEU A 1 197 ? -25.373 9.716 11.829 1.00 96.94 197 LEU A N 1
ATOM 1513 C CA . LEU A 1 197 ? -25.775 8.319 11.929 1.00 96.94 197 LEU A CA 1
ATOM 1514 C C . LEU A 1 197 ? -25.629 7.637 10.564 1.00 96.94 197 LEU A C 1
ATOM 1516 O O . LEU A 1 197 ? -26.057 8.182 9.541 1.00 96.94 197 LEU A O 1
ATOM 1520 N N . PHE A 1 198 ? -25.011 6.460 10.562 1.00 97.62 198 PHE A N 1
ATOM 1521 C CA . PHE A 1 198 ? -24.745 5.657 9.371 1.00 97.62 198 PHE A CA 1
ATOM 1522 C C . PHE A 1 198 ? -25.196 4.213 9.584 1.00 97.62 198 PHE A C 1
ATOM 1524 O O . PHE A 1 198 ? -25.040 3.680 10.682 1.00 97.62 198 PHE A O 1
ATOM 1531 N N . ASP A 1 199 ? -25.682 3.575 8.521 1.00 97.62 199 ASP A N 1
ATOM 1532 C CA . ASP A 1 199 ? -25.790 2.118 8.454 1.00 97.62 199 ASP A CA 1
ATOM 1533 C C . ASP A 1 199 ? -24.622 1.585 7.617 1.00 97.62 199 ASP A C 1
ATOM 1535 O O . ASP A 1 199 ? -24.434 2.014 6.475 1.00 97.62 199 ASP A O 1
ATOM 1539 N N . PHE A 1 200 ? -23.866 0.630 8.151 1.00 98.31 200 PHE A N 1
ATOM 1540 C CA . PHE A 1 200 ? -22.904 -0.174 7.403 1.00 98.31 200 PHE A CA 1
ATOM 1541 C C . PHE A 1 200 ? -23.500 -1.542 7.072 1.00 98.31 200 PHE A C 1
ATOM 1543 O O . PHE A 1 200 ? -24.295 -2.102 7.828 1.00 98.31 200 PHE A O 1
ATOM 1550 N N . LYS A 1 201 ? -23.076 -2.094 5.936 1.00 98.12 201 LYS A N 1
ATOM 1551 C CA . LYS A 1 201 ? -23.389 -3.451 5.501 1.00 98.12 201 LYS A CA 1
ATOM 1552 C C . LYS A 1 201 ? -22.124 -4.114 4.972 1.00 98.12 201 LYS A C 1
ATOM 1554 O O . LYS A 1 201 ? -21.561 -3.643 3.986 1.00 98.12 201 LYS A O 1
ATOM 1559 N N . THR A 1 202 ? -21.691 -5.199 5.604 1.00 98.25 202 THR A N 1
ATOM 1560 C CA . THR A 1 202 ? -20.491 -5.949 5.209 1.00 98.25 202 THR A CA 1
ATOM 1561 C C . THR A 1 202 ? -20.858 -7.359 4.774 1.00 98.25 202 THR A C 1
ATOM 1563 O O . THR A 1 202 ? -21.232 -8.178 5.614 1.00 98.25 202 THR A O 1
ATOM 1566 N N . LYS A 1 203 ? -20.674 -7.672 3.486 1.00 97.38 203 LYS A N 1
ATOM 1567 C CA . LYS A 1 203 ? -20.926 -9.024 2.962 1.00 97.38 203 LYS A CA 1
ATOM 1568 C C . LYS A 1 203 ? -19.997 -10.044 3.615 1.00 97.38 203 LYS A C 1
ATOM 1570 O O . LYS A 1 203 ? -18.771 -9.931 3.508 1.00 97.38 203 LYS A O 1
ATOM 1575 N N . ARG A 1 204 ? -20.583 -11.062 4.248 1.00 95.38 204 ARG A N 1
ATOM 1576 C CA . ARG A 1 204 ? -19.872 -12.140 4.954 1.00 95.38 204 ARG A CA 1
ATOM 1577 C C . ARG A 1 204 ? -19.226 -13.141 4.007 1.00 95.38 204 ARG A C 1
ATOM 1579 O O . ARG A 1 204 ? -18.167 -13.669 4.330 1.00 95.38 204 ARG A O 1
ATOM 1586 N N . HIS A 1 205 ? -19.836 -13.391 2.848 1.00 95.19 205 HIS A N 1
ATOM 1587 C CA . HIS A 1 205 ? -19.282 -14.319 1.866 1.00 95.19 205 HIS A CA 1
ATOM 1588 C C . HIS A 1 205 ? -17.967 -13.787 1.273 1.00 95.19 205 HIS A C 1
ATOM 1590 O O . HIS A 1 205 ? -17.936 -12.750 0.604 1.00 95.19 205 HIS A O 1
ATOM 1596 N N . VAL A 1 206 ? -16.888 -14.532 1.508 1.00 95.44 206 VAL A N 1
ATOM 1597 C CA . VAL A 1 206 ? -15.556 -14.291 0.949 1.00 95.44 206 VAL A CA 1
ATOM 1598 C C . VAL A 1 206 ? -15.394 -15.172 -0.292 1.00 95.44 206 VAL A C 1
ATOM 1600 O O . VAL A 1 206 ? -15.283 -16.392 -0.182 1.00 95.44 206 VAL A O 1
ATOM 1603 N N . GLY A 1 207 ? -15.418 -14.545 -1.470 1.00 94.31 207 GLY A N 1
ATOM 1604 C CA . GLY A 1 207 ? -15.245 -15.228 -2.756 1.00 94.31 207 GLY A CA 1
ATOM 1605 C C . GLY A 1 207 ? -13.791 -15.615 -3.049 1.00 94.31 207 GLY A C 1
ATOM 1606 O O . GLY A 1 207 ? -12.872 -15.310 -2.287 1.00 94.31 207 GLY A O 1
ATOM 1607 N N . LYS A 1 208 ? -13.562 -16.260 -4.194 1.00 98.06 208 LYS A N 1
ATOM 1608 C CA . LYS A 1 208 ? -12.229 -16.634 -4.679 1.00 98.06 208 LYS A CA 1
ATOM 1609 C C . LYS A 1 208 ? -11.569 -15.455 -5.397 1.00 98.06 208 LYS A C 1
ATOM 1611 O O . LYS A 1 208 ? -12.151 -14.872 -6.314 1.00 98.06 208 LYS A O 1
ATOM 1616 N N . VAL A 1 209 ? -10.340 -15.113 -5.002 1.00 98.75 209 VAL A N 1
ATOM 1617 C CA . VAL A 1 209 ? -9.702 -13.844 -5.392 1.00 98.75 209 VAL A CA 1
ATOM 1618 C C . VAL A 1 209 ? -8.354 -14.038 -6.078 1.00 98.75 209 VAL A C 1
ATOM 1620 O O . VAL A 1 209 ? -7.491 -14.792 -5.625 1.00 98.75 209 VAL A O 1
ATOM 1623 N N . GLY A 1 210 ? -8.189 -13.325 -7.190 1.00 98.81 210 GLY A N 1
ATOM 1624 C CA . GLY A 1 210 ? -6.931 -13.186 -7.908 1.00 98.81 210 GLY A CA 1
ATOM 1625 C C . GLY A 1 210 ? -6.126 -11.972 -7.458 1.00 98.81 210 GLY A C 1
ATOM 1626 O O . GLY A 1 210 ? -6.681 -10.895 -7.257 1.00 98.81 210 GLY A O 1
ATOM 1627 N N . MET A 1 211 ? -4.810 -12.133 -7.384 1.00 98.81 211 MET A N 1
ATOM 1628 C CA . MET A 1 211 ? -3.832 -11.058 -7.255 1.00 98.81 211 MET A CA 1
ATOM 1629 C C . MET A 1 211 ? -2.969 -11.051 -8.521 1.00 98.81 211 MET A C 1
ATOM 1631 O O . MET A 1 211 ? -2.163 -11.963 -8.720 1.00 98.81 211 MET A O 1
ATOM 1635 N N . MET A 1 212 ? -3.134 -10.043 -9.383 1.00 98.88 212 MET A N 1
ATOM 1636 C CA . MET A 1 212 ? -2.272 -9.865 -10.557 1.00 98.88 212 MET A CA 1
ATOM 1637 C C . MET A 1 212 ? -1.250 -8.761 -10.296 1.00 98.88 212 MET A C 1
ATOM 1639 O O . MET A 1 212 ? -1.607 -7.618 -10.010 1.00 98.88 212 MET A O 1
ATOM 1643 N N . LEU A 1 213 ? 0.031 -9.111 -10.391 1.00 98.94 213 LEU A N 1
ATOM 1644 C CA . LEU A 1 213 ? 1.142 -8.199 -10.142 1.00 98.94 213 LEU A CA 1
ATOM 1645 C C . LEU A 1 213 ? 1.699 -7.670 -11.466 1.00 98.94 213 LEU A C 1
ATOM 1647 O O . LEU A 1 213 ? 2.143 -8.451 -12.305 1.00 98.94 213 LEU A O 1
ATOM 1651 N N . VAL A 1 214 ? 1.749 -6.351 -11.643 1.00 98.94 214 VAL A N 1
ATOM 1652 C CA . VAL A 1 214 ? 2.617 -5.743 -12.661 1.00 98.94 214 VAL A CA 1
ATOM 1653 C C . VAL A 1 214 ? 4.024 -5.695 -12.067 1.00 98.94 214 VAL A C 1
ATOM 1655 O O . VAL A 1 214 ? 4.210 -5.141 -10.984 1.00 98.94 214 VAL A O 1
ATOM 1658 N N . GLY A 1 215 ? 5.005 -6.311 -12.728 1.00 98.62 215 GLY A N 1
ATOM 1659 C CA . GLY A 1 215 ? 6.333 -6.581 -12.161 1.00 98.62 215 GLY A CA 1
ATOM 1660 C C . GLY A 1 215 ? 6.428 -7.914 -11.405 1.00 98.62 215 GLY A C 1
ATOM 1661 O O . GLY A 1 215 ? 7.181 -8.018 -10.434 1.00 98.62 215 GLY A O 1
ATOM 1662 N N . LEU A 1 216 ? 5.664 -8.933 -11.821 1.00 98.88 216 LEU A N 1
ATOM 1663 C CA . LEU A 1 216 ? 5.606 -10.257 -11.181 1.00 98.88 216 LEU A CA 1
ATOM 1664 C C . LEU A 1 216 ? 6.987 -10.940 -11.066 1.00 98.88 216 LEU A C 1
ATOM 1666 O O . LEU A 1 216 ? 7.268 -11.602 -10.068 1.00 98.88 216 LEU A O 1
ATOM 1670 N N . GLY A 1 217 ? 7.870 -10.739 -12.048 1.00 98.56 217 GLY A N 1
ATOM 1671 C CA . GLY A 1 217 ? 9.253 -11.231 -12.066 1.00 98.56 217 GLY A CA 1
ATOM 1672 C C . GLY A 1 217 ? 10.260 -10.327 -11.334 1.00 98.56 217 GLY A C 1
ATOM 1673 O O . GLY A 1 217 ? 11.474 -10.532 -11.447 1.00 98.56 217 GLY A O 1
ATOM 1674 N N . GLY A 1 218 ? 9.799 -9.294 -10.622 1.00 98.50 218 GLY A N 1
ATOM 1675 C CA . GLY A 1 218 ? 10.604 -8.473 -9.716 1.00 98.50 218 GLY A CA 1
ATOM 1676 C C . GLY A 1 218 ? 10.890 -9.147 -8.369 1.00 98.50 218 GLY A C 1
ATOM 1677 O O . GLY A 1 218 ? 10.358 -10.214 -8.056 1.00 98.50 218 GLY A O 1
ATOM 1678 N N . ASN A 1 219 ? 11.720 -8.503 -7.541 1.00 98.69 219 ASN A N 1
ATOM 1679 C CA . ASN A 1 219 ? 12.089 -9.018 -6.218 1.00 98.69 219 ASN A CA 1
ATOM 1680 C C . ASN A 1 219 ? 10.851 -9.205 -5.323 1.00 98.69 219 ASN A C 1
ATOM 1682 O O . ASN A 1 219 ? 10.625 -10.300 -4.816 1.00 98.69 219 ASN A O 1
ATOM 1686 N N . ASN A 1 220 ? 9.993 -8.187 -5.220 1.00 98.62 220 ASN A N 1
ATOM 1687 C CA . ASN A 1 220 ? 8.717 -8.267 -4.504 1.00 98.62 220 ASN A CA 1
ATOM 1688 C C . ASN A 1 220 ? 7.791 -9.362 -5.059 1.00 98.62 220 ASN A C 1
ATOM 1690 O O . ASN A 1 220 ? 7.299 -10.188 -4.297 1.00 98.62 220 ASN A O 1
ATOM 1694 N N . GLY A 1 221 ? 7.561 -9.387 -6.380 1.00 98.75 221 GLY A N 1
ATOM 1695 C CA . GLY A 1 221 ? 6.605 -10.304 -7.013 1.00 98.75 221 GLY A CA 1
ATOM 1696 C C . GLY A 1 221 ? 6.979 -11.777 -6.838 1.00 98.75 221 GLY A C 1
ATOM 1697 O O . GLY A 1 221 ? 6.140 -12.602 -6.470 1.00 98.75 221 GLY A O 1
ATOM 1698 N N . THR A 1 222 ? 8.264 -12.098 -6.986 1.00 98.81 222 THR A N 1
ATOM 1699 C CA . THR A 1 222 ? 8.794 -13.442 -6.715 1.00 98.81 222 THR A CA 1
ATOM 1700 C C . THR A 1 222 ? 8.739 -13.789 -5.222 1.00 98.81 222 THR A C 1
ATOM 1702 O O . THR A 1 222 ? 8.308 -14.887 -4.866 1.00 98.81 222 THR A O 1
ATOM 1705 N N . THR A 1 223 ? 9.093 -12.847 -4.342 1.00 98.88 223 THR A N 1
ATOM 1706 C CA . THR A 1 223 ? 9.109 -13.037 -2.880 1.00 98.88 223 THR A CA 1
ATOM 1707 C C . THR A 1 223 ? 7.709 -13.268 -2.302 1.00 98.88 223 THR A C 1
ATOM 1709 O O . THR A 1 223 ? 7.518 -14.233 -1.561 1.00 98.88 223 THR A O 1
ATOM 1712 N N . VAL A 1 224 ? 6.707 -12.459 -2.671 1.00 98.81 224 VAL A N 1
ATOM 1713 C CA . VAL A 1 224 ? 5.321 -12.637 -2.196 1.00 98.81 224 VAL A CA 1
ATOM 1714 C C . VAL A 1 224 ? 4.705 -13.940 -2.720 1.00 98.81 224 VAL A C 1
ATOM 1716 O O . VAL A 1 224 ? 4.033 -14.647 -1.970 1.00 98.81 224 VAL A O 1
ATOM 1719 N N . THR A 1 225 ? 5.012 -14.323 -3.966 1.00 98.88 225 THR A N 1
ATOM 1720 C CA . THR A 1 225 ? 4.542 -15.585 -4.562 1.00 98.88 225 THR A CA 1
ATOM 1721 C C . THR A 1 225 ? 5.121 -16.798 -3.830 1.00 98.88 225 THR A C 1
ATOM 1723 O O . THR A 1 225 ? 4.371 -17.672 -3.389 1.00 98.88 225 THR A O 1
ATOM 1726 N N . ALA A 1 226 ? 6.440 -16.830 -3.620 1.00 98.81 226 ALA A N 1
ATOM 1727 C CA . ALA A 1 226 ? 7.103 -17.891 -2.863 1.00 98.81 226 ALA A CA 1
ATOM 1728 C C . ALA A 1 226 ? 6.641 -17.942 -1.397 1.00 98.81 226 ALA A C 1
ATOM 1730 O O . ALA A 1 226 ? 6.414 -19.030 -0.869 1.00 98.81 226 ALA A O 1
ATOM 1731 N N . GLY A 1 227 ? 6.448 -16.785 -0.753 1.00 98.69 227 GLY A N 1
ATOM 1732 C CA . GLY A 1 227 ? 5.941 -16.684 0.617 1.00 98.69 227 GLY A CA 1
ATOM 1733 C C . GLY A 1 227 ? 4.536 -17.270 0.776 1.00 98.69 227 GLY A C 1
ATOM 1734 O O . GLY A 1 227 ? 4.296 -18.044 1.706 1.00 98.69 227 GLY A O 1
ATOM 1735 N N . ILE A 1 228 ? 3.624 -16.983 -0.160 1.00 98.81 228 ILE A N 1
ATOM 1736 C CA . ILE A 1 228 ? 2.272 -17.563 -0.168 1.00 98.81 228 ILE A CA 1
ATOM 1737 C C . ILE A 1 228 ? 2.319 -19.076 -0.430 1.00 98.81 228 ILE A C 1
ATOM 1739 O O . ILE A 1 228 ? 1.656 -19.835 0.276 1.00 98.81 228 ILE A O 1
ATOM 1743 N N . ILE A 1 229 ? 3.143 -19.551 -1.375 1.00 98.81 229 ILE A N 1
ATOM 1744 C CA . ILE A 1 229 ? 3.323 -20.995 -1.631 1.00 98.81 229 ILE A CA 1
ATOM 1745 C C . ILE A 1 229 ? 3.864 -21.712 -0.382 1.00 98.81 229 ILE A C 1
ATOM 1747 O O . ILE A 1 229 ? 3.361 -22.778 -0.019 1.00 98.81 229 ILE A O 1
ATOM 1751 N N . ALA A 1 230 ? 4.846 -21.121 0.305 1.00 98.81 230 ALA A N 1
ATOM 1752 C CA . ALA A 1 230 ? 5.450 -21.691 1.504 1.00 98.81 230 ALA A CA 1
ATOM 1753 C C . ALA A 1 230 ? 4.466 -21.780 2.680 1.00 98.81 230 ALA A C 1
ATOM 1755 O O . ALA A 1 230 ? 4.400 -22.818 3.339 1.00 98.81 230 ALA A O 1
ATOM 1756 N N . ASN A 1 231 ? 3.658 -20.739 2.908 1.00 98.75 231 ASN A N 1
ATOM 1757 C CA . ASN A 1 231 ? 2.612 -20.743 3.934 1.00 98.75 231 ASN A CA 1
ATOM 1758 C C . ASN A 1 231 ? 1.475 -21.722 3.592 1.00 98.75 231 ASN A C 1
ATOM 1760 O O . ASN A 1 231 ? 1.074 -22.517 4.443 1.00 98.75 231 ASN A O 1
ATOM 1764 N N . ARG A 1 232 ? 1.008 -21.743 2.334 1.00 98.12 232 ARG A N 1
ATOM 1765 C CA . ARG A 1 232 ? -0.009 -22.688 1.830 1.00 98.12 232 ARG A CA 1
ATOM 1766 C C . ARG A 1 232 ? 0.417 -24.146 2.024 1.00 98.12 232 ARG A C 1
ATOM 1768 O O . ARG A 1 232 ? -0.404 -24.976 2.402 1.00 98.12 232 ARG A O 1
ATOM 1775 N N . ARG A 1 233 ? 1.701 -24.454 1.807 1.00 98.38 233 ARG A N 1
ATOM 1776 C CA . ARG A 1 233 ? 2.297 -25.787 2.015 1.00 98.38 233 ARG A CA 1
ATOM 1777 C C . ARG A 1 233 ? 2.821 -26.035 3.439 1.00 98.38 233 ARG A C 1
ATOM 1779 O O . ARG A 1 233 ? 3.357 -27.113 3.678 1.00 98.38 233 ARG A O 1
ATOM 1786 N N . LYS A 1 234 ? 2.672 -25.078 4.368 1.00 98.25 234 LYS A N 1
ATOM 1787 C CA . LYS A 1 234 ? 3.181 -25.130 5.756 1.00 98.25 234 LYS A CA 1
ATOM 1788 C C . LYS A 1 234 ? 4.660 -25.549 5.836 1.00 98.25 234 LYS A C 1
ATOM 1790 O O . LYS A 1 234 ? 5.030 -26.412 6.629 1.00 98.25 234 LYS A O 1
ATOM 1795 N N . LEU A 1 235 ? 5.495 -24.984 4.962 1.00 98.50 235 LEU A N 1
ATOM 1796 C CA . LEU A 1 235 ? 6.891 -25.396 4.820 1.00 98.50 235 LEU A CA 1
ATOM 1797 C C . LEU A 1 235 ? 7.752 -24.992 6.016 1.00 98.50 235 LEU A C 1
ATOM 1799 O O . LEU A 1 235 ? 7.630 -23.886 6.538 1.00 98.50 235 LEU A O 1
ATOM 1803 N N . THR A 1 236 ? 8.705 -25.864 6.336 1.00 98.56 236 THR A N 1
ATOM 1804 C CA . THR A 1 236 ? 9.851 -25.580 7.202 1.00 98.56 236 THR A CA 1
ATOM 1805 C C . THR A 1 236 ? 11.130 -25.787 6.397 1.00 98.56 236 THR A C 1
ATOM 1807 O O . THR A 1 236 ? 11.207 -26.720 5.597 1.00 98.56 236 THR A O 1
ATOM 1810 N N . TRP A 1 237 ? 12.128 -24.926 6.589 1.00 98.25 237 TRP A N 1
ATOM 1811 C CA . TRP A 1 237 ? 13.442 -25.031 5.954 1.00 98.25 237 TRP A CA 1
ATOM 1812 C C . TRP A 1 237 ? 14.565 -24.776 6.959 1.00 98.25 237 TRP A C 1
ATOM 1814 O O . TRP A 1 237 ? 14.419 -23.966 7.871 1.00 98.25 237 TRP A O 1
ATOM 1824 N N . GLU A 1 238 ? 15.703 -25.438 6.774 1.00 97.50 238 GLU A N 1
ATOM 1825 C CA . GLU A 1 238 ? 16.899 -25.190 7.581 1.00 97.50 238 GLU A CA 1
ATOM 1826 C C . GLU A 1 238 ? 17.568 -23.866 7.185 1.00 97.50 238 GLU A C 1
ATOM 1828 O O . GLU A 1 238 ? 17.846 -23.641 5.998 1.00 97.50 238 GLU A O 1
ATOM 1833 N N . THR A 1 239 ? 17.872 -23.027 8.181 1.00 96.88 239 THR A N 1
ATOM 1834 C CA . THR A 1 239 ? 18.895 -21.970 8.100 1.00 96.88 239 THR A CA 1
ATOM 1835 C C . THR A 1 239 ? 20.073 -22.328 9.010 1.00 96.88 239 THR A C 1
ATOM 1837 O O . THR A 1 239 ? 20.062 -23.343 9.710 1.00 96.88 239 THR A O 1
ATOM 1840 N N . ARG A 1 240 ? 21.121 -21.500 9.026 1.00 96.25 240 ARG A N 1
ATOM 1841 C CA . ARG A 1 240 ? 22.298 -21.700 9.891 1.00 96.25 240 ARG A CA 1
ATOM 1842 C C . ARG A 1 240 ? 21.953 -21.700 11.392 1.00 96.25 240 ARG A C 1
ATOM 1844 O O . ARG A 1 240 ? 22.685 -22.272 12.195 1.00 96.25 240 ARG A O 1
ATOM 1851 N N . GLU A 1 241 ? 20.842 -21.074 11.755 1.00 96.38 241 GLU A N 1
ATOM 1852 C CA . GLU A 1 241 ? 20.311 -20.925 13.111 1.00 96.38 241 GLU A CA 1
ATOM 1853 C C . GLU A 1 241 ? 19.296 -22.030 13.470 1.00 96.38 241 GLU A C 1
ATOM 1855 O O . GLU A 1 241 ? 18.699 -21.980 14.545 1.00 96.38 241 GLU A O 1
ATOM 1860 N N . GLY A 1 242 ? 19.093 -23.011 12.580 1.00 97.25 242 GLY A N 1
ATOM 1861 C CA . GLY A 1 242 ? 18.130 -24.105 12.716 1.00 97.25 242 GLY A CA 1
ATOM 1862 C C . GLY A 1 242 ? 16.875 -23.941 11.843 1.00 97.25 242 GLY A C 1
ATOM 1863 O O . GLY A 1 242 ? 16.815 -23.050 10.989 1.00 97.25 242 GLY A O 1
ATOM 1864 N N . PRO A 1 243 ? 15.855 -24.794 12.042 1.00 97.75 243 PRO A N 1
ATOM 1865 C CA . PRO A 1 243 ? 14.657 -24.813 11.210 1.00 97.75 243 PRO A CA 1
ATOM 1866 C C . PRO A 1 243 ? 13.788 -23.561 11.389 1.00 97.75 243 PRO A C 1
ATOM 1868 O O . PRO A 1 243 ? 13.503 -23.118 12.505 1.00 97.75 243 PRO A O 1
ATOM 1871 N N . ARG A 1 244 ? 13.300 -23.020 10.270 1.00 98.19 244 ARG A N 1
ATOM 1872 C CA . ARG A 1 244 ? 12.369 -21.886 10.190 1.00 98.19 244 ARG A CA 1
ATOM 1873 C C . ARG A 1 244 ? 11.091 -22.312 9.481 1.00 98.19 244 ARG A C 1
ATOM 1875 O O . ARG A 1 244 ? 11.157 -22.877 8.395 1.00 98.19 244 ARG A O 1
ATOM 1882 N N . ALA A 1 245 ? 9.943 -22.033 10.092 1.00 98.31 245 ALA A N 1
ATOM 1883 C CA . ALA A 1 245 ? 8.628 -22.297 9.513 1.00 98.31 245 ALA A CA 1
ATOM 1884 C C . ALA A 1 245 ? 8.085 -21.071 8.759 1.00 98.31 245 ALA A C 1
ATOM 1886 O O . ALA A 1 245 ? 8.319 -19.922 9.155 1.00 98.31 245 ALA A O 1
ATOM 1887 N N . ALA A 1 246 ? 7.321 -21.325 7.696 1.00 98.50 246 ALA A N 1
ATOM 1888 C CA . ALA A 1 246 ? 6.604 -20.304 6.944 1.00 98.50 246 ALA A CA 1
ATOM 1889 C C . ALA A 1 246 ? 5.630 -19.523 7.844 1.00 98.50 246 ALA A C 1
ATOM 1891 O O . ALA A 1 246 ? 4.975 -20.089 8.719 1.00 98.50 246 ALA A O 1
ATOM 1892 N N . ASN A 1 247 ? 5.576 -18.210 7.634 1.00 98.56 247 ASN A N 1
ATOM 1893 C CA . ASN A 1 247 ? 4.756 -17.265 8.385 1.00 98.56 247 ASN A CA 1
ATOM 1894 C C . ASN A 1 247 ? 4.473 -16.015 7.524 1.00 98.56 247 ASN A C 1
ATOM 1896 O O . ASN A 1 247 ? 4.997 -15.892 6.413 1.00 98.56 247 ASN A O 1
ATOM 1900 N N . TYR A 1 248 ? 3.672 -15.085 8.051 1.00 98.38 248 TYR A N 1
ATOM 1901 C CA . TYR A 1 248 ? 3.343 -13.798 7.421 1.00 98.38 248 TYR A CA 1
ATOM 1902 C C . TYR A 1 248 ? 3.806 -12.589 8.262 1.00 98.38 248 TYR A C 1
ATOM 1904 O O . TYR A 1 248 ? 3.155 -11.543 8.271 1.00 98.38 248 TYR A O 1
ATOM 1912 N N . TYR A 1 249 ? 4.924 -12.710 8.990 1.00 98.31 249 TYR A N 1
ATOM 1913 C CA . TYR A 1 249 ? 5.435 -11.608 9.811 1.00 98.31 249 TYR A CA 1
ATOM 1914 C C . TYR A 1 249 ? 5.683 -10.338 8.978 1.00 98.31 249 TYR A C 1
ATOM 1916 O O . TYR A 1 249 ? 6.093 -10.390 7.821 1.00 98.31 249 TYR A O 1
ATOM 1924 N N . GLY A 1 250 ? 5.402 -9.179 9.579 1.00 97.06 250 GLY A N 1
ATOM 1925 C CA . GLY A 1 250 ? 5.421 -7.872 8.911 1.00 97.06 250 GLY A CA 1
ATOM 1926 C C . GLY A 1 250 ? 4.063 -7.421 8.356 1.00 97.06 250 GLY A C 1
ATOM 1927 O O . GLY A 1 250 ? 3.857 -6.213 8.229 1.00 97.06 250 GLY A O 1
ATOM 1928 N N . SER A 1 251 ? 3.127 -8.346 8.099 1.00 98.50 251 SER A N 1
ATOM 1929 C CA . SER A 1 251 ? 1.743 -8.019 7.717 1.00 98.50 251 SER A CA 1
ATOM 1930 C C . SER A 1 251 ? 0.946 -7.540 8.933 1.00 98.50 251 SER A C 1
ATOM 1932 O O . SER A 1 251 ? 0.943 -8.181 9.988 1.00 98.50 251 SER A O 1
ATOM 1934 N N . VAL A 1 252 ? 0.240 -6.416 8.789 1.00 97.62 252 VAL A N 1
ATOM 1935 C CA . VAL A 1 252 ? -0.634 -5.884 9.844 1.00 97.62 252 VAL A CA 1
ATOM 1936 C C . VAL A 1 252 ? -1.934 -6.681 9.962 1.00 97.62 252 VAL A C 1
ATOM 1938 O O . VAL A 1 252 ? -2.460 -6.805 11.067 1.00 97.62 252 VAL A O 1
ATOM 1941 N N . VAL A 1 253 ? -2.426 -7.266 8.865 1.00 97.75 253 VAL A N 1
ATOM 1942 C CA . VAL A 1 253 ? -3.636 -8.103 8.852 1.00 97.75 253 VAL A CA 1
ATOM 1943 C C . VAL A 1 253 ? -3.363 -9.473 9.479 1.00 97.75 253 VAL A C 1
ATOM 1945 O O . VAL A 1 253 ? -4.089 -9.901 10.378 1.00 97.75 253 VAL A O 1
ATOM 1948 N N . MET A 1 254 ? -2.278 -10.130 9.061 1.00 97.50 254 MET A N 1
ATOM 1949 C CA . MET A 1 254 ? -1.962 -11.517 9.423 1.00 97.50 254 MET A CA 1
ATOM 1950 C C . MET A 1 254 ? -1.177 -11.671 10.730 1.00 97.50 254 MET A C 1
ATOM 1952 O O . MET A 1 254 ? -1.115 -12.768 11.280 1.00 97.50 254 MET A O 1
ATOM 1956 N N . SER A 1 255 ? -0.494 -10.623 11.201 1.00 96.94 255 SER A N 1
ATOM 1957 C CA . SER A 1 255 ? 0.448 -10.712 12.331 1.00 96.94 255 SER A CA 1
ATOM 1958 C C . SER A 1 255 ? 0.376 -9.525 13.300 1.00 96.94 255 SER A C 1
ATOM 1960 O O . SER A 1 255 ? 1.345 -9.244 14.002 1.00 96.94 255 SER A O 1
ATOM 1962 N N . SER A 1 256 ? -0.772 -8.843 13.390 1.00 97.50 256 SER A N 1
ATOM 1963 C CA . SER A 1 256 ? -1.049 -7.901 14.484 1.00 97.50 256 SER A CA 1
ATOM 1964 C C . SER A 1 256 ? -2.410 -8.147 15.139 1.00 97.50 256 SER A C 1
ATOM 1966 O O . SER A 1 256 ? -3.306 -8.742 14.536 1.00 97.50 256 SER A O 1
ATOM 1968 N N . THR A 1 257 ? -2.558 -7.693 16.384 1.00 96.94 257 THR A N 1
ATOM 1969 C CA . THR A 1 257 ? -3.797 -7.784 17.165 1.00 96.94 257 THR A CA 1
ATOM 1970 C C . THR A 1 257 ? -4.479 -6.430 17.321 1.00 96.94 257 THR A C 1
ATOM 1972 O O . THR A 1 257 ? -3.887 -5.368 17.107 1.00 96.94 257 THR A O 1
ATOM 1975 N N . VAL A 1 258 ? -5.742 -6.463 17.722 1.00 96.00 258 VAL A N 1
ATOM 1976 C CA . VAL A 1 258 ? -6.540 -5.306 18.111 1.00 96.00 258 VAL A CA 1
ATOM 1977 C C . VAL A 1 258 ? -7.217 -5.602 19.447 1.00 96.00 258 VAL A C 1
ATOM 1979 O O . VAL A 1 258 ? -7.693 -6.718 19.667 1.00 96.00 258 VAL A O 1
ATOM 1982 N N . LYS A 1 259 ? -7.255 -4.606 20.338 1.00 95.62 259 LYS A N 1
ATOM 1983 C CA . LYS A 1 259 ? -8.057 -4.669 21.558 1.00 95.62 259 LYS A CA 1
ATOM 1984 C C . LYS A 1 259 ? -9.536 -4.699 21.173 1.00 95.62 259 LYS A C 1
ATOM 1986 O O . LYS A 1 259 ? -10.022 -3.814 20.465 1.00 95.62 259 LYS A O 1
ATOM 1991 N N . LEU A 1 260 ? -10.236 -5.731 21.625 1.00 94.06 260 LEU A N 1
ATOM 1992 C CA . LEU A 1 260 ? -11.683 -5.849 21.501 1.00 94.06 260 LEU A CA 1
ATOM 1993 C C . LEU A 1 260 ? -12.356 -5.022 22.607 1.00 94.06 260 LEU A C 1
ATOM 1995 O O . LEU A 1 260 ? -13.175 -4.152 22.310 1.00 94.06 260 LEU A O 1
ATOM 1999 N N . GLY A 1 261 ? -11.916 -5.238 23.849 1.00 93.62 261 GLY A N 1
ATOM 2000 C CA . GLY A 1 261 ? -12.335 -4.543 25.067 1.00 93.62 261 GLY A CA 1
ATOM 2001 C C . GLY A 1 261 ? -11.500 -5.019 26.261 1.00 93.62 261 GLY A C 1
ATOM 2002 O O . GLY A 1 261 ? -10.376 -5.490 26.073 1.00 93.62 261 GLY A O 1
ATOM 2003 N N . THR A 1 262 ? -12.041 -4.926 27.472 1.00 93.44 262 THR A N 1
ATOM 2004 C CA . THR A 1 262 ? -11.475 -5.522 28.694 1.00 93.44 262 THR A CA 1
ATOM 2005 C C . THR A 1 262 ? -12.282 -6.745 29.137 1.00 93.44 262 THR A C 1
ATOM 2007 O O . THR A 1 262 ? -13.469 -6.867 28.836 1.00 93.44 262 THR A O 1
ATOM 2010 N N . ASP A 1 263 ? -11.622 -7.677 29.819 1.00 92.81 263 ASP A N 1
ATOM 2011 C CA . ASP A 1 263 ? -12.236 -8.871 30.395 1.00 92.81 263 ASP A CA 1
ATOM 2012 C C . ASP A 1 263 ? -13.045 -8.529 31.657 1.00 92.81 263 ASP A C 1
ATOM 2014 O O . ASP A 1 263 ? -12.592 -7.760 32.506 1.00 92.81 263 ASP A O 1
ATOM 2018 N N . ALA A 1 264 ? -14.239 -9.109 31.792 1.00 90.69 264 ALA A N 1
ATOM 2019 C CA . ALA A 1 264 ? -15.200 -8.719 32.824 1.00 90.69 264 ALA A CA 1
ATOM 2020 C C . ALA A 1 264 ? -14.868 -9.239 34.237 1.00 90.69 264 ALA A C 1
ATOM 2022 O O . ALA A 1 264 ? -15.353 -8.667 35.213 1.00 90.69 264 ALA A O 1
ATOM 2023 N N . GLU A 1 265 ? -14.061 -10.299 34.365 1.00 92.50 265 GLU A N 1
ATOM 2024 C CA . GLU A 1 265 ? -13.679 -10.874 35.665 1.00 92.50 265 GLU A CA 1
ATOM 2025 C C . GLU A 1 265 ? -12.313 -10.364 36.148 1.00 92.50 265 GLU A C 1
ATOM 2027 O O . GLU A 1 265 ? -12.097 -10.187 37.348 1.00 92.50 265 GLU A O 1
ATOM 2032 N N . THR A 1 266 ? -11.384 -10.120 35.219 1.00 92.50 266 THR A N 1
ATOM 2033 C CA . THR A 1 266 ? -9.978 -9.789 35.510 1.00 92.50 266 THR A CA 1
ATOM 2034 C C . THR A 1 266 ? -9.584 -8.350 35.173 1.00 92.50 266 THR A C 1
ATOM 2036 O O . THR A 1 266 ? -8.530 -7.895 35.619 1.00 92.50 266 THR A O 1
ATOM 2039 N N . GLY A 1 267 ? -10.382 -7.634 34.374 1.00 89.19 267 GLY A N 1
ATOM 2040 C CA . GLY A 1 267 ? -10.066 -6.292 33.873 1.00 89.19 267 GLY A CA 1
ATOM 2041 C C . GLY A 1 267 ? -8.964 -6.242 32.804 1.00 89.19 267 GLY A C 1
ATOM 2042 O O . GLY A 1 267 ? -8.580 -5.154 32.386 1.00 89.19 267 GLY A O 1
ATOM 2043 N N . ALA A 1 268 ? -8.430 -7.383 32.355 1.00 92.31 268 ALA A N 1
ATOM 2044 C CA . ALA A 1 268 ? -7.315 -7.430 31.408 1.00 92.31 268 ALA A CA 1
ATOM 2045 C C . ALA A 1 268 ? -7.730 -7.083 29.961 1.00 92.31 268 ALA A C 1
ATOM 2047 O O . ALA A 1 268 ? -8.836 -7.399 29.530 1.00 92.31 268 ALA A O 1
ATOM 2048 N N . ASP A 1 269 ? -6.828 -6.484 29.175 1.00 93.94 269 ASP A N 1
ATOM 2049 C CA . ASP A 1 269 ? -7.071 -6.143 27.762 1.00 93.94 269 ASP A CA 1
ATOM 2050 C C . ASP A 1 269 ? -7.250 -7.394 26.873 1.00 93.94 269 ASP A C 1
ATOM 2052 O O . ASP A 1 269 ? -6.282 -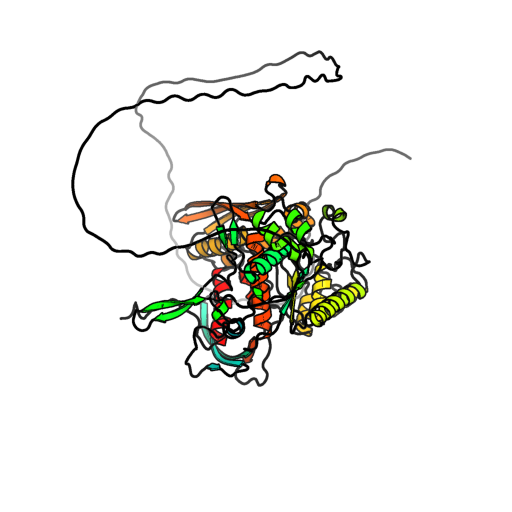8.072 26.506 1.00 93.94 269 ASP A O 1
ATOM 2056 N N . VAL A 1 270 ? -8.480 -7.652 26.422 1.00 94.44 270 VAL A N 1
ATOM 2057 C CA . VAL A 1 270 ? -8.796 -8.747 25.493 1.00 94.44 270 VAL A CA 1
ATOM 2058 C C . VAL A 1 270 ? -8.377 -8.351 24.080 1.00 94.44 270 VAL A C 1
ATOM 2060 O O . VAL A 1 270 ? -8.961 -7.461 23.460 1.00 94.44 270 VAL A O 1
ATOM 2063 N N . ASN A 1 271 ? -7.360 -9.032 23.550 1.00 95.56 271 ASN A N 1
ATOM 2064 C CA . ASN A 1 271 ? -6.799 -8.789 22.221 1.00 95.56 271 ASN A CA 1
ATOM 2065 C C . ASN A 1 271 ? -7.107 -9.944 21.259 1.00 95.56 271 ASN A C 1
ATOM 2067 O O . ASN A 1 271 ? -6.846 -11.103 21.575 1.00 95.56 271 ASN A O 1
ATOM 2071 N N . ILE A 1 272 ? -7.581 -9.619 20.055 1.00 95.38 272 ILE A N 1
ATOM 2072 C 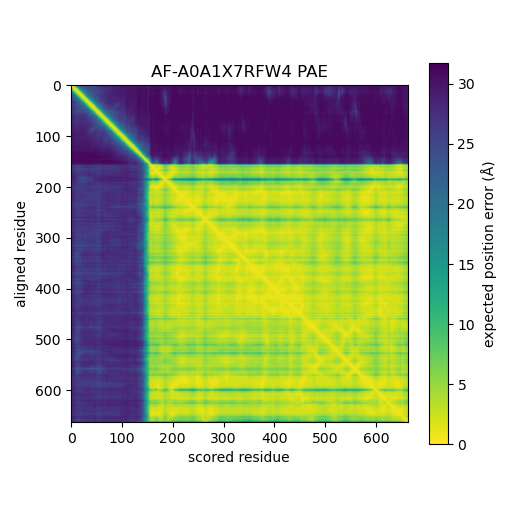CA . ILE A 1 272 ? -7.872 -10.583 18.979 1.00 95.38 272 ILE A CA 1
ATOM 2073 C C . ILE A 1 272 ? -7.010 -10.308 17.732 1.00 95.38 272 ILE A C 1
ATOM 2075 O O . ILE A 1 272 ? -6.570 -9.171 17.544 1.00 95.38 272 ILE A O 1
ATOM 2079 N N . PRO A 1 273 ? -6.746 -11.296 16.853 1.00 96.25 273 PRO A N 1
ATOM 2080 C CA . PRO A 1 273 ? -6.058 -11.061 15.578 1.00 96.25 273 PRO A CA 1
ATOM 2081 C C . PRO A 1 273 ? -6.828 -10.076 14.688 1.00 96.25 273 PRO A C 1
ATOM 2083 O O . PRO A 1 273 ? -8.046 -10.189 14.565 1.00 96.25 273 PRO A O 1
ATOM 2086 N N . LEU A 1 274 ? -6.137 -9.147 14.016 1.00 96.25 274 LEU A N 1
ATOM 2087 C CA . LEU A 1 274 ? -6.789 -8.093 13.224 1.00 96.25 274 LEU A CA 1
ATOM 2088 C C . LEU A 1 274 ? -7.605 -8.652 12.044 1.00 96.25 274 LEU A C 1
ATOM 2090 O O . LEU A 1 274 ? -8.721 -8.195 11.810 1.00 96.25 274 LEU A O 1
ATOM 2094 N N . GLN A 1 275 ? -7.110 -9.700 11.375 1.00 95.00 275 GLN A N 1
ATOM 2095 C CA . GLN A 1 275 ? -7.872 -10.476 10.382 1.00 95.00 275 GLN A CA 1
ATOM 2096 C C . GLN A 1 275 ? -9.199 -11.063 10.905 1.00 95.00 275 GLN A C 1
ATOM 2098 O O . GLN A 1 275 ? -10.069 -11.392 10.110 1.00 95.00 275 GLN A O 1
ATOM 2103 N N . GLY A 1 276 ? -9.369 -11.207 12.225 1.00 92.94 276 GLY A N 1
ATOM 2104 C CA . GLY A 1 276 ? -10.577 -11.758 12.841 1.00 92.94 276 GLY A CA 1
ATOM 2105 C C . GLY A 1 276 ? -11.715 -10.751 13.027 1.00 92.94 276 GLY A C 1
ATOM 2106 O O . GLY A 1 276 ? -12.815 -11.171 13.372 1.00 92.94 276 GLY A O 1
ATOM 2107 N N . MET A 1 277 ? -11.476 -9.449 12.810 1.00 95.00 277 MET A N 1
ATOM 2108 C CA . MET A 1 277 ? -12.473 -8.378 12.993 1.00 95.00 277 MET A CA 1
ATOM 2109 C C . MET A 1 277 ? -13.685 -8.490 12.060 1.00 95.00 277 MET A C 1
ATOM 2111 O O . MET A 1 277 ? -14.790 -8.112 12.437 1.00 95.00 277 MET A O 1
ATOM 2115 N N . LEU A 1 278 ? -13.462 -8.953 10.831 1.00 96.25 278 LEU A N 1
ATOM 2116 C CA . LEU A 1 278 ? -14.451 -9.105 9.765 1.00 96.25 278 LEU A CA 1
ATOM 2117 C C . LEU A 1 278 ? -14.042 -10.309 8.904 1.00 96.25 278 LEU A C 1
ATOM 2119 O O . LEU A 1 278 ? -12.848 -10.589 8.819 1.00 96.25 278 LEU A O 1
ATOM 2123 N N . PRO A 1 279 ? -14.968 -10.984 8.199 1.00 94.75 279 PRO A N 1
ATOM 2124 C CA . PRO A 1 279 ? -14.597 -12.005 7.221 1.00 94.75 279 PRO A CA 1
ATOM 2125 C C . PRO A 1 279 ? -13.677 -11.410 6.142 1.00 94.75 279 PRO A C 1
ATOM 2127 O O . PRO A 1 279 ? -14.050 -10.441 5.474 1.00 94.75 279 PRO A O 1
ATOM 2130 N N . MET A 1 280 ? -12.479 -11.970 5.970 1.00 94.69 280 MET A N 1
ATOM 2131 C CA . MET A 1 280 ? -11.447 -11.526 5.019 1.00 94.69 280 MET A CA 1
ATOM 2132 C C . MET A 1 280 ? -10.922 -12.707 4.196 1.00 94.69 280 MET A C 1
ATOM 2134 O O . MET A 1 280 ? -10.983 -13.854 4.635 1.00 94.69 280 MET A O 1
ATOM 2138 N N . VAL A 1 281 ? -10.372 -12.426 3.010 1.00 96.88 281 VAL A N 1
ATOM 2139 C CA . VAL A 1 281 ? -9.561 -13.409 2.272 1.00 96.88 281 VAL A CA 1
ATOM 2140 C C . VAL A 1 281 ? -8.328 -13.759 3.104 1.00 96.88 281 VAL A C 1
ATOM 2142 O O . VAL A 1 281 ? -7.632 -12.871 3.591 1.00 96.88 281 VAL A O 1
ATOM 2145 N N . HIS A 1 282 ? -8.021 -15.048 3.229 1.00 97.69 282 HIS A N 1
ATOM 2146 C CA . HIS A 1 282 ? -6.748 -15.490 3.783 1.00 97.69 282 HIS A CA 1
ATOM 2147 C C . HIS A 1 282 ? -5.709 -15.596 2.643 1.00 97.69 282 HIS A C 1
ATOM 2149 O O . HIS A 1 282 ? -6.015 -16.140 1.580 1.00 97.69 282 HIS A O 1
ATOM 2155 N N . PRO A 1 283 ? -4.459 -15.117 2.803 1.00 98.19 283 PRO A N 1
ATOM 2156 C CA . PRO A 1 283 ? -3.497 -15.036 1.697 1.00 98.19 283 PRO A CA 1
ATOM 2157 C C . PRO A 1 283 ? -3.082 -16.395 1.111 1.00 98.19 283 PRO A C 1
ATOM 2159 O O . PRO A 1 283 ? -2.678 -16.455 -0.049 1.00 98.19 283 PRO A O 1
ATOM 2162 N N . ASN A 1 284 ? -3.267 -17.503 1.846 1.00 98.44 284 ASN A N 1
ATOM 2163 C CA . ASN A 1 284 ? -3.128 -18.853 1.277 1.00 98.44 284 ASN A CA 1
ATOM 2164 C C . ASN A 1 284 ? -4.128 -19.148 0.146 1.00 98.44 284 ASN A C 1
ATOM 2166 O O . ASN A 1 284 ? -3.863 -20.067 -0.625 1.00 98.44 284 ASN A O 1
ATOM 2170 N N . ASP A 1 285 ? -5.228 -18.411 0.004 1.00 97.94 285 ASP A N 1
ATOM 2171 C CA . ASP A 1 285 ? -6.274 -18.682 -0.993 1.00 97.94 285 ASP A CA 1
ATOM 2172 C C . ASP A 1 285 ? -6.160 -17.797 -2.247 1.00 97.94 285 ASP A C 1
ATOM 2174 O O . ASP A 1 285 ? -6.846 -18.035 -3.243 1.00 97.94 285 ASP A O 1
ATOM 2178 N N . LEU A 1 286 ? -5.236 -16.827 -2.242 1.00 98.69 286 LEU A N 1
ATOM 2179 C CA . LEU A 1 286 ? -4.956 -15.959 -3.387 1.00 98.69 286 LEU A CA 1
ATOM 2180 C C . LEU A 1 286 ? -4.396 -16.756 -4.575 1.00 98.69 286 LEU A C 1
ATOM 2182 O O . LEU A 1 286 ? -3.370 -17.442 -4.473 1.00 98.69 286 LEU A O 1
ATOM 2186 N N . VAL A 1 287 ? -5.036 -16.615 -5.735 1.00 98.75 287 VAL A N 1
ATOM 2187 C CA . VAL A 1 287 ? -4.482 -17.077 -7.016 1.00 98.75 287 VAL A CA 1
ATOM 2188 C C . VAL A 1 287 ? -3.607 -15.967 -7.589 1.00 98.75 287 VAL A C 1
ATOM 2190 O O . VAL A 1 287 ? -4.039 -14.822 -7.663 1.00 98.75 287 VAL A O 1
ATOM 2193 N N . ILE A 1 288 ? -2.371 -16.287 -7.975 1.00 98.69 288 ILE A N 1
ATOM 2194 C CA . ILE A 1 288 ? -1.350 -15.286 -8.315 1.00 98.69 288 ILE A CA 1
ATOM 2195 C C . ILE A 1 288 ? -1.041 -15.335 -9.812 1.00 98.69 288 ILE A C 1
ATOM 2197 O O . ILE A 1 288 ? -0.868 -16.414 -10.376 1.00 98.69 288 ILE A O 1
ATOM 2201 N N . GLY A 1 289 ? -0.960 -14.164 -10.440 1.00 98.56 289 GLY A N 1
ATOM 2202 C CA . GLY A 1 289 ? -0.594 -13.994 -11.846 1.00 98.56 289 GLY A CA 1
ATOM 2203 C C . GLY A 1 289 ? -0.083 -12.581 -12.125 1.00 98.56 289 GLY A C 1
ATOM 2204 O O . GLY A 1 289 ? 0.349 -11.880 -11.209 1.00 98.56 289 GLY A O 1
ATOM 2205 N N . GLY A 1 290 ? -0.149 -12.152 -13.385 1.00 98.75 290 GLY A N 1
ATOM 2206 C CA . GLY A 1 290 ? 0.255 -10.811 -13.816 1.00 98.75 290 GLY A CA 1
ATOM 2207 C C . GLY A 1 290 ? 1.415 -10.803 -14.811 1.00 98.75 290 GLY A C 1
ATOM 2208 O O . GLY A 1 290 ? 1.686 -11.802 -15.478 1.00 98.75 290 GLY A O 1
ATOM 2209 N N . TRP A 1 291 ? 2.083 -9.657 -14.914 1.00 98.94 291 TRP A N 1
ATOM 2210 C CA . TRP A 1 291 ? 2.914 -9.265 -16.054 1.00 98.94 291 TRP A CA 1
ATOM 2211 C C . TRP A 1 291 ? 4.331 -8.879 -15.625 1.00 98.94 291 TRP A C 1
ATOM 2213 O O . TRP A 1 291 ? 4.549 -8.403 -14.511 1.00 98.94 291 TRP A O 1
ATOM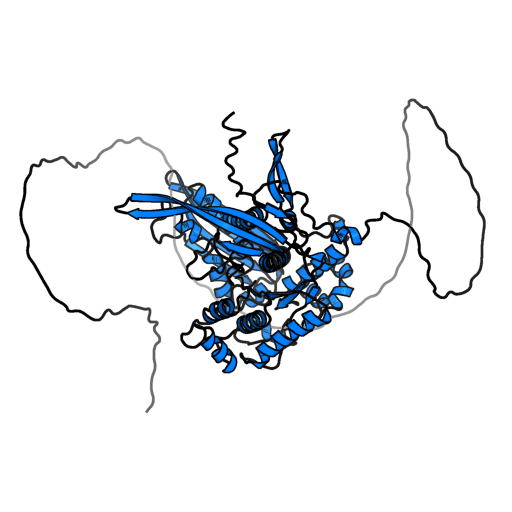 2223 N N . ASP A 1 292 ? 5.307 -9.029 -16.516 1.00 98.88 292 ASP A N 1
ATOM 2224 C CA . ASP A 1 292 ? 6.651 -8.462 -16.361 1.00 98.88 292 ASP A CA 1
ATOM 2225 C C . ASP A 1 292 ? 7.266 -8.266 -17.747 1.00 98.88 292 ASP A C 1
ATOM 2227 O O . ASP A 1 292 ? 7.102 -9.117 -18.620 1.00 98.88 292 ASP A O 1
ATOM 2231 N N . ILE A 1 293 ? 8.018 -7.178 -17.936 1.00 98.69 293 ILE A N 1
ATOM 2232 C CA . ILE A 1 293 ? 8.778 -6.939 -19.173 1.00 98.69 293 ILE A CA 1
ATOM 2233 C C . ILE A 1 293 ? 9.857 -8.010 -19.422 1.00 98.69 293 ILE A C 1
ATOM 2235 O O . ILE A 1 293 ? 10.387 -8.073 -20.524 1.00 98.69 293 ILE A O 1
ATOM 2239 N N . SER A 1 294 ? 10.176 -8.841 -18.419 1.00 98.62 294 SER A N 1
ATOM 2240 C CA . SER A 1 294 ? 11.077 -9.991 -18.518 1.00 98.62 294 SER A CA 1
ATOM 2241 C C . SER A 1 294 ? 10.321 -11.326 -18.459 1.00 98.62 294 SER A C 1
ATOM 2243 O O . SER A 1 294 ? 9.702 -11.639 -17.443 1.00 98.62 294 SER A O 1
ATOM 2245 N N . GLY A 1 295 ? 10.448 -12.162 -19.492 1.00 98.31 295 GLY A N 1
ATOM 2246 C CA . GLY A 1 295 ? 9.759 -13.456 -19.666 1.00 98.31 295 GLY A CA 1
ATOM 2247 C C . GLY A 1 295 ? 10.340 -14.617 -18.850 1.00 98.31 295 GLY A C 1
ATOM 2248 O O . GLY A 1 295 ? 10.079 -15.791 -19.126 1.00 98.31 295 GLY A O 1
ATOM 2249 N N . MET A 1 296 ? 11.166 -14.288 -17.859 1.00 98.38 296 MET A N 1
ATOM 2250 C CA . MET A 1 296 ? 11.810 -15.219 -16.943 1.00 98.38 296 MET A CA 1
ATOM 2251 C C . MET A 1 296 ? 10.768 -15.853 -16.007 1.00 98.38 296 MET A C 1
ATOM 2253 O O . MET A 1 296 ? 9.981 -15.139 -15.385 1.00 98.38 296 MET A O 1
ATOM 2257 N N . ASP A 1 297 ? 10.773 -17.185 -15.881 1.00 98.69 297 ASP A N 1
ATOM 2258 C CA . ASP A 1 297 ? 9.922 -17.882 -14.907 1.00 98.69 297 ASP A CA 1
ATOM 2259 C C . ASP A 1 297 ? 10.262 -17.475 -13.469 1.00 98.69 297 ASP A C 1
ATOM 2261 O O . ASP A 1 297 ? 11.363 -16.990 -13.180 1.00 98.69 297 ASP A O 1
ATOM 2265 N N . LEU A 1 298 ? 9.323 -17.670 -12.541 1.00 98.81 298 LEU A N 1
ATOM 2266 C CA . LEU A 1 298 ? 9.511 -17.144 -11.193 1.00 98.81 298 LEU A CA 1
ATOM 2267 C C . LEU A 1 298 ? 10.573 -17.895 -10.383 1.00 98.81 298 LEU A C 1
ATOM 2269 O O . LEU A 1 298 ? 11.055 -17.331 -9.405 1.00 98.81 298 LEU A O 1
ATOM 2273 N N . ALA A 1 299 ? 11.013 -19.097 -10.777 1.00 98.69 299 ALA A N 1
ATOM 2274 C CA . ALA A 1 299 ? 12.152 -19.741 -10.119 1.00 98.69 299 ALA A CA 1
ATOM 2275 C C . ALA A 1 299 ? 13.471 -19.069 -10.520 1.00 98.69 299 ALA A C 1
ATOM 2277 O O . ALA A 1 299 ? 14.252 -18.687 -9.647 1.00 98.69 299 ALA A O 1
ATOM 2278 N N . ALA A 1 300 ? 13.692 -18.855 -11.818 1.00 98.62 300 ALA A N 1
ATOM 2279 C CA . ALA A 1 300 ? 14.846 -18.112 -12.314 1.00 98.62 300 ALA A CA 1
ATOM 2280 C C . ALA A 1 300 ? 14.826 -16.643 -11.844 1.00 98.62 300 ALA A C 1
ATOM 2282 O O . ALA A 1 300 ? 15.862 -16.102 -11.450 1.00 98.62 300 ALA A O 1
ATOM 2283 N N . ALA A 1 301 ? 13.650 -16.008 -11.788 1.00 98.62 301 ALA A N 1
ATOM 2284 C CA . ALA A 1 301 ? 13.508 -14.643 -11.287 1.00 98.62 301 ALA A CA 1
ATOM 2285 C C . ALA A 1 301 ? 13.723 -14.543 -9.761 1.00 98.62 301 ALA A C 1
ATOM 2287 O O . ALA A 1 301 ? 14.297 -13.559 -9.298 1.00 98.62 301 ALA A O 1
ATOM 2288 N N . MET A 1 302 ? 13.335 -15.561 -8.983 1.00 98.50 302 MET A N 1
ATOM 2289 C CA . MET A 1 302 ? 13.628 -15.675 -7.545 1.00 98.50 302 MET A CA 1
ATOM 2290 C C . MET A 1 302 ? 15.127 -15.902 -7.283 1.00 98.50 302 MET A C 1
ATOM 2292 O O . MET A 1 302 ? 15.684 -15.338 -6.338 1.00 98.50 302 MET A O 1
ATOM 2296 N N . ASP A 1 303 ? 15.806 -16.681 -8.132 1.00 98.12 303 ASP A N 1
ATOM 2297 C CA . ASP A 1 303 ? 17.267 -16.809 -8.099 1.00 98.12 303 ASP A CA 1
ATOM 2298 C C . ASP A 1 303 ? 17.955 -15.470 -8.448 1.00 98.12 303 ASP A C 1
ATOM 2300 O O . ASP A 1 303 ? 18.869 -15.062 -7.730 1.00 98.12 303 ASP A O 1
ATOM 2304 N N . ARG A 1 304 ? 17.453 -14.731 -9.453 1.00 98.00 304 ARG A N 1
ATOM 2305 C CA . ARG A 1 304 ? 17.884 -13.362 -9.820 1.00 98.00 304 ARG A CA 1
ATOM 2306 C C . ARG A 1 304 ? 17.642 -12.324 -8.715 1.00 98.00 304 ARG A C 1
ATOM 2308 O O . ARG A 1 304 ? 18.441 -11.402 -8.574 1.00 98.00 304 ARG A O 1
ATOM 2315 N N . ALA A 1 305 ? 16.552 -12.446 -7.957 1.00 97.94 305 ALA A N 1
ATOM 2316 C CA . ALA A 1 305 ? 16.199 -11.517 -6.883 1.00 97.94 305 ALA A CA 1
ATOM 2317 C C . ALA A 1 305 ? 17.131 -11.629 -5.664 1.00 97.94 305 ALA A C 1
ATOM 2319 O O . ALA A 1 305 ? 17.358 -10.633 -4.980 1.00 97.94 305 ALA A O 1
ATOM 2320 N N . ALA A 1 306 ? 17.673 -12.828 -5.408 1.00 97.62 306 ALA A N 1
ATOM 2321 C CA . ALA A 1 306 ? 18.602 -13.128 -4.312 1.00 97.62 306 ALA A CA 1
ATOM 2322 C C . ALA A 1 306 ? 18.098 -12.752 -2.896 1.00 97.62 306 ALA A C 1
ATOM 2324 O O . ALA A 1 306 ? 18.899 -12.446 -2.016 1.00 97.62 306 ALA A O 1
ATOM 2325 N N . VAL A 1 307 ? 16.776 -12.801 -2.680 1.00 98.31 307 VAL A N 1
ATOM 2326 C CA . VAL A 1 307 ? 16.121 -12.508 -1.388 1.00 98.31 307 VAL A CA 1
ATOM 2327 C C . VAL A 1 307 ? 16.046 -13.747 -0.490 1.00 98.31 307 VAL A C 1
ATOM 2329 O O . VAL A 1 307 ? 16.410 -13.695 0.677 1.00 98.31 307 VAL A O 1
ATOM 2332 N N . LEU A 1 308 ? 15.545 -14.870 -1.017 1.00 98.00 308 LEU A N 1
ATOM 2333 C CA . LEU A 1 308 ? 15.171 -16.025 -0.196 1.00 98.00 308 LEU A CA 1
ATOM 2334 C C . LEU A 1 308 ? 16.317 -17.021 0.025 1.00 98.00 308 LEU A C 1
ATOM 2336 O O . LEU A 1 308 ? 17.097 -17.315 -0.887 1.00 98.00 308 LEU A O 1
ATOM 2340 N N . GLU A 1 309 ? 16.330 -17.603 1.226 1.00 97.56 309 GLU A N 1
ATOM 2341 C CA . GLU A 1 309 ? 17.236 -18.673 1.661 1.00 97.56 309 GLU A CA 1
ATOM 2342 C C . GLU A 1 309 ? 17.330 -19.822 0.638 1.00 97.56 309 GLU A C 1
ATOM 2344 O O . GLU A 1 309 ? 16.289 -20.308 0.175 1.00 97.56 309 GLU A O 1
ATOM 2349 N N . PRO A 1 310 ? 18.537 -20.325 0.293 1.00 97.19 310 PRO A N 1
ATOM 2350 C CA . PRO A 1 310 ? 18.701 -21.370 -0.718 1.00 97.19 310 PRO A CA 1
ATOM 2351 C C . PRO A 1 310 ? 17.861 -22.624 -0.453 1.00 97.19 310 PRO A C 1
ATOM 2353 O O . PRO A 1 310 ? 17.302 -23.181 -1.397 1.00 97.19 310 PRO A O 1
ATOM 2356 N N . THR A 1 311 ? 17.718 -23.034 0.813 1.00 97.62 311 THR A N 1
ATOM 2357 C CA . THR A 1 311 ? 16.890 -24.180 1.219 1.00 97.62 311 THR A CA 1
ATOM 2358 C C . THR A 1 311 ? 15.421 -23.967 0.848 1.00 97.62 311 THR A C 1
ATOM 2360 O O . THR A 1 311 ? 14.825 -24.807 0.173 1.00 97.62 311 THR A O 1
ATOM 2363 N N . LEU A 1 312 ? 14.848 -22.811 1.211 1.00 98.25 312 LEU A N 1
ATOM 2364 C CA . LEU A 1 312 ? 13.473 -22.442 0.865 1.00 98.25 312 LEU A CA 1
ATOM 2365 C C . LEU A 1 312 ? 13.285 -22.370 -0.655 1.00 98.25 312 LEU A C 1
ATOM 2367 O O . LEU A 1 312 ? 12.320 -22.932 -1.175 1.00 98.25 312 LEU A O 1
ATOM 2371 N N . LYS A 1 313 ? 14.233 -21.753 -1.375 1.00 97.69 313 LYS A N 1
ATOM 2372 C CA . LYS A 1 313 ? 14.185 -21.653 -2.840 1.00 97.69 313 LYS A CA 1
ATOM 2373 C C . LYS A 1 313 ? 14.070 -23.017 -3.516 1.00 97.69 313 LYS A C 1
ATOM 2375 O O . LYS A 1 313 ? 13.267 -23.142 -4.434 1.00 97.69 313 LYS A O 1
ATOM 2380 N N . GLN A 1 314 ? 14.799 -24.045 -3.061 1.00 98.06 314 GLN A N 1
ATOM 2381 C CA . GLN A 1 314 ? 14.646 -25.398 -3.621 1.00 98.06 314 GLN A CA 1
ATOM 2382 C C . GLN A 1 314 ? 13.270 -26.006 -3.312 1.00 98.06 314 GLN A C 1
ATOM 2384 O O . GLN A 1 314 ? 12.670 -26.618 -4.194 1.00 98.06 314 GLN A O 1
ATOM 2389 N N . LEU A 1 315 ? 12.738 -25.812 -2.098 1.00 98.56 315 LEU A N 1
ATOM 2390 C CA . LEU A 1 315 ? 11.451 -26.392 -1.691 1.00 98.56 315 LEU A CA 1
ATOM 2391 C C . LEU A 1 315 ? 10.257 -25.872 -2.506 1.00 98.56 315 LEU A C 1
ATOM 2393 O O . LEU A 1 315 ? 9.315 -26.639 -2.717 1.00 98.56 315 LEU A O 1
ATOM 2397 N N . VAL A 1 316 ? 10.289 -24.614 -2.966 1.00 98.50 316 VAL A N 1
ATOM 2398 C CA . VAL A 1 316 ? 9.239 -23.995 -3.811 1.00 98.50 316 VAL A CA 1
ATOM 2399 C C . VAL A 1 316 ? 9.587 -23.954 -5.307 1.00 98.50 316 VAL A C 1
ATOM 2401 O O . VAL A 1 316 ? 8.794 -23.467 -6.114 1.00 98.50 316 VAL A O 1
ATOM 2404 N N . LYS A 1 317 ? 10.768 -24.451 -5.709 1.00 98.50 317 LYS A N 1
ATOM 2405 C CA . LYS A 1 317 ? 11.305 -24.288 -7.073 1.00 98.50 317 LYS A CA 1
ATOM 2406 C C . LYS A 1 317 ? 10.372 -24.813 -8.162 1.00 98.50 317 LYS A C 1
ATOM 2408 O O . LYS A 1 317 ? 10.281 -24.202 -9.223 1.00 98.50 317 LYS A O 1
ATOM 2413 N N . LYS A 1 318 ? 9.688 -25.933 -7.910 1.00 98.38 318 LYS A N 1
ATOM 2414 C CA . LYS A 1 318 ? 8.797 -26.580 -8.883 1.00 98.38 318 LYS A CA 1
ATOM 2415 C C . LYS A 1 318 ? 7.594 -25.696 -9.217 1.00 98.38 318 LYS A C 1
ATOM 2417 O O . LYS A 1 318 ? 7.281 -25.521 -10.389 1.00 98.38 318 LYS A O 1
ATOM 2422 N N . GLU A 1 319 ? 6.938 -25.140 -8.205 1.00 98.50 319 GLU A N 1
ATOM 2423 C CA . GLU A 1 319 ? 5.787 -24.256 -8.384 1.00 98.50 319 GLU A CA 1
ATOM 2424 C C . GLU A 1 319 ? 6.196 -22.894 -8.945 1.00 98.50 319 GLU A C 1
ATOM 2426 O O . GLU A 1 319 ? 5.540 -22.393 -9.852 1.00 98.50 319 GLU A O 1
ATOM 2431 N N . MET A 1 320 ? 7.316 -22.331 -8.483 1.00 98.62 320 MET A N 1
ATOM 2432 C CA . MET A 1 320 ? 7.834 -21.063 -9.007 1.00 98.62 320 MET A CA 1
ATOM 2433 C C . MET A 1 320 ? 8.222 -21.168 -10.494 1.00 98.62 320 MET A C 1
ATOM 2435 O O . MET A 1 320 ? 7.936 -20.256 -11.262 1.00 98.62 320 MET A O 1
ATOM 2439 N N . ALA A 1 321 ? 8.802 -22.292 -10.933 1.00 98.56 321 ALA A N 1
ATOM 2440 C CA . ALA A 1 321 ? 9.150 -22.527 -12.340 1.00 98.56 321 ALA A CA 1
ATOM 2441 C C . ALA A 1 321 ? 7.926 -22.766 -13.249 1.00 98.56 321 ALA A C 1
ATOM 2443 O O . ALA A 1 321 ? 8.027 -22.632 -14.469 1.00 98.56 321 ALA A O 1
ATOM 2444 N N . ALA A 1 322 ? 6.774 -23.130 -12.674 1.00 98.31 322 ALA A N 1
ATOM 2445 C CA . ALA A 1 322 ? 5.523 -23.308 -13.410 1.00 98.31 322 ALA A CA 1
ATOM 2446 C C . ALA A 1 322 ? 4.800 -21.978 -13.699 1.00 98.31 322 ALA A C 1
ATOM 2448 O O . ALA A 1 322 ? 3.896 -21.948 -14.532 1.00 98.31 322 ALA A O 1
ATOM 2449 N N . ILE A 1 323 ? 5.192 -20.884 -13.034 1.00 98.44 323 ILE A N 1
ATOM 2450 C CA . ILE A 1 323 ? 4.611 -19.553 -13.223 1.00 98.44 323 ILE A CA 1
ATOM 2451 C C . ILE A 1 323 ? 5.542 -18.726 -14.117 1.00 98.44 323 ILE A C 1
ATOM 2453 O O . ILE A 1 323 ? 6.731 -18.572 -13.829 1.00 98.44 323 ILE A O 1
ATOM 2457 N N . LYS A 1 324 ? 4.984 -18.157 -15.189 1.00 98.38 324 LYS A N 1
ATOM 2458 C CA . LYS A 1 324 ? 5.652 -17.186 -16.063 1.00 98.38 324 LYS A CA 1
ATOM 2459 C C . LYS A 1 324 ? 4.830 -15.896 -16.139 1.00 98.38 324 LYS A C 1
ATOM 2461 O O . LYS A 1 324 ? 3.606 -15.999 -16.225 1.00 98.38 324 LYS A O 1
ATOM 2466 N N . PRO A 1 325 ? 5.459 -14.707 -16.119 1.00 98.81 325 PRO A N 1
ATOM 2467 C CA . PRO A 1 325 ? 4.750 -13.452 -16.337 1.00 98.81 325 PRO A CA 1
ATOM 2468 C C . PRO A 1 325 ? 4.179 -13.343 -17.755 1.00 98.81 325 PRO A C 1
ATOM 2470 O O . PRO A 1 325 ? 4.826 -13.732 -18.729 1.00 98.81 325 PRO A O 1
ATOM 2473 N N . LEU A 1 326 ? 2.993 -12.750 -17.869 1.00 98.88 326 LEU A N 1
ATOM 2474 C CA . LEU A 1 326 ? 2.422 -12.310 -19.141 1.00 98.88 326 LEU A CA 1
ATOM 2475 C C . LEU A 1 326 ? 3.257 -11.153 -19.744 1.00 98.88 326 LEU A C 1
ATOM 2477 O O . LEU A 1 326 ? 3.902 -10.419 -18.980 1.00 98.88 326 LEU A O 1
ATOM 2481 N N . PRO A 1 327 ? 3.260 -10.963 -21.080 1.00 98.75 327 PRO A N 1
ATOM 2482 C CA . PRO A 1 327 ? 3.949 -9.846 -21.726 1.00 98.75 327 PRO A CA 1
ATOM 2483 C C . PRO A 1 327 ? 3.436 -8.498 -21.218 1.00 98.75 327 PRO A C 1
ATOM 2485 O O . PRO A 1 327 ? 2.233 -8.279 -21.142 1.00 98.75 327 PRO A O 1
ATOM 2488 N N . SER A 1 328 ? 4.336 -7.579 -20.871 1.00 98.75 328 SER A N 1
ATOM 2489 C CA . SER A 1 328 ? 3.959 -6.275 -20.305 1.00 98.75 328 SER A CA 1
ATOM 2490 C C . SER A 1 328 ? 3.987 -5.155 -21.346 1.00 98.75 328 SER A C 1
ATOM 2492 O O . SER A 1 328 ? 4.762 -5.179 -22.299 1.00 98.75 328 SER A O 1
ATOM 2494 N N . VAL A 1 329 ? 3.210 -4.100 -21.113 1.00 98.44 329 VAL A N 1
ATOM 2495 C CA . VAL A 1 329 ? 3.445 -2.792 -21.742 1.00 98.44 329 VAL A CA 1
ATOM 2496 C C . VAL A 1 329 ? 4.840 -2.274 -21.347 1.00 98.44 329 VAL A C 1
ATOM 2498 O O . VAL A 1 329 ? 5.247 -2.436 -20.192 1.00 98.44 329 VAL A O 1
ATOM 2501 N N . TYR A 1 330 ? 5.567 -1.649 -22.282 1.00 98.44 330 TYR A N 1
ATOM 2502 C CA . TYR A 1 330 ? 6.879 -1.032 -22.039 1.00 98.44 330 TYR A CA 1
ATOM 2503 C C . TYR A 1 330 ? 7.075 0.253 -22.863 1.00 98.44 330 TYR A C 1
ATOM 2505 O O . TYR A 1 330 ? 7.251 0.199 -24.078 1.00 98.44 330 TYR A O 1
ATOM 2513 N N . TYR A 1 331 ? 7.094 1.417 -22.200 1.00 98.25 331 TYR A N 1
ATOM 2514 C CA . TYR A 1 331 ? 7.422 2.712 -22.821 1.00 98.25 331 TYR A CA 1
ATOM 2515 C C . TYR A 1 331 ? 8.807 3.174 -22.318 1.00 98.25 331 TYR A C 1
ATOM 2517 O O . TYR A 1 331 ? 8.933 3.516 -21.138 1.00 98.25 331 TYR A O 1
ATOM 2525 N N . PRO A 1 332 ? 9.867 3.179 -23.156 1.00 96.56 332 PRO A N 1
ATOM 2526 C CA . PRO A 1 332 ? 11.251 3.290 -22.678 1.00 96.56 332 PRO A CA 1
ATOM 2527 C C . PRO A 1 332 ? 11.627 4.537 -21.860 1.00 96.56 332 PRO A C 1
ATOM 2529 O O . PRO A 1 332 ? 12.505 4.429 -21.010 1.00 96.56 332 PRO A O 1
ATOM 2532 N N . ASP A 1 333 ? 10.994 5.697 -22.081 1.00 95.94 333 ASP A N 1
ATOM 2533 C CA . ASP A 1 333 ? 11.305 6.937 -21.337 1.00 95.94 333 ASP A CA 1
ATOM 2534 C C . ASP A 1 333 ? 10.738 6.955 -19.902 1.00 95.94 333 ASP A C 1
ATOM 2536 O O . ASP A 1 333 ? 11.212 7.717 -19.052 1.00 95.94 333 ASP A O 1
ATOM 2540 N N . PHE A 1 334 ? 9.744 6.110 -19.600 1.00 98.00 334 PHE A N 1
ATOM 2541 C CA . PHE A 1 334 ? 9.115 6.112 -18.279 1.00 98.00 334 PHE A CA 1
ATOM 2542 C C . PHE A 1 334 ? 9.998 5.494 -17.192 1.00 98.00 334 PHE A C 1
ATOM 2544 O O . PHE A 1 334 ? 9.995 5.982 -16.061 1.00 98.00 334 PHE A O 1
ATOM 2551 N N . ILE A 1 335 ? 10.827 4.499 -17.514 1.00 98.00 335 ILE A N 1
ATOM 2552 C CA . ILE A 1 335 ? 11.761 3.859 -16.568 1.00 98.00 335 ILE A CA 1
ATOM 2553 C C . ILE A 1 335 ? 13.222 4.177 -16.920 1.00 98.00 335 ILE A C 1
ATOM 2555 O O . ILE A 1 335 ? 13.511 4.873 -17.891 1.00 98.00 335 ILE A O 1
ATOM 2559 N N . ALA A 1 336 ? 14.181 3.728 -16.107 1.00 96.25 336 ALA A N 1
ATOM 2560 C CA . ALA A 1 336 ? 15.588 3.984 -16.404 1.00 96.25 336 ALA A CA 1
ATOM 2561 C C . ALA A 1 336 ? 16.034 3.236 -17.676 1.00 96.25 336 ALA A C 1
ATOM 2563 O O . ALA A 1 336 ? 15.814 2.033 -17.800 1.00 96.25 336 ALA A O 1
ATOM 2564 N N . ALA A 1 337 ? 16.763 3.903 -18.578 1.00 94.81 337 ALA A N 1
ATOM 2565 C CA . ALA A 1 337 ? 17.275 3.290 -19.814 1.00 94.81 337 ALA A CA 1
ATOM 2566 C C . ALA A 1 337 ? 18.137 2.027 -19.573 1.00 94.81 337 ALA A C 1
ATOM 2568 O O . ALA A 1 337 ? 18.214 1.147 -20.424 1.00 94.81 337 ALA A O 1
ATOM 2569 N N . ASN A 1 338 ? 18.720 1.882 -18.374 1.00 93.38 338 ASN A N 1
ATOM 2570 C CA . ASN A 1 338 ? 19.450 0.684 -17.940 1.00 93.38 338 ASN A CA 1
ATOM 2571 C C . ASN A 1 338 ? 18.565 -0.568 -17.717 1.00 93.38 338 ASN A C 1
ATOM 2573 O O . ASN A 1 338 ? 19.059 -1.587 -17.225 1.00 93.38 338 ASN A O 1
ATOM 2577 N N . GLN A 1 339 ? 17.274 -0.490 -18.046 1.00 96.25 339 GLN A N 1
ATOM 2578 C CA . GLN A 1 339 ? 16.309 -1.588 -18.038 1.00 96.25 339 GLN A CA 1
ATOM 2579 C C . GLN A 1 339 ? 16.028 -2.152 -19.443 1.00 96.25 339 GLN A C 1
ATOM 2581 O O . GLN A 1 339 ? 15.346 -3.165 -19.535 1.00 96.25 339 GLN A O 1
ATOM 2586 N N . GLY A 1 340 ? 16.557 -1.550 -20.521 1.00 94.69 340 GLY A N 1
ATOM 2587 C CA . GLY A 1 340 ? 16.308 -2.009 -21.898 1.00 94.69 340 GLY A CA 1
ATOM 2588 C C . GLY A 1 340 ? 16.656 -3.486 -22.116 1.00 94.69 340 GLY A C 1
ATOM 2589 O O . GLY A 1 340 ? 15.821 -4.248 -22.589 1.00 94.69 340 GLY A O 1
ATOM 2590 N N . ASP A 1 341 ? 17.826 -3.926 -21.639 1.00 95.25 341 ASP A N 1
ATOM 2591 C CA . ASP A 1 341 ? 18.291 -5.324 -21.739 1.00 95.25 341 ASP A CA 1
ATOM 2592 C C . ASP A 1 341 ? 17.430 -6.341 -20.951 1.00 95.25 341 ASP A C 1
ATOM 2594 O O . ASP A 1 341 ? 17.666 -7.544 -21.033 1.00 95.25 341 ASP A O 1
ATOM 2598 N N . ARG A 1 342 ? 16.467 -5.876 -20.138 1.00 96.62 342 ARG A N 1
ATOM 2599 C CA . ARG A 1 342 ? 15.505 -6.715 -19.398 1.00 96.62 342 ARG A CA 1
ATOM 2600 C C . ARG A 1 342 ? 14.188 -6.911 -20.169 1.00 96.62 342 ARG A C 1
ATOM 2602 O O . ARG A 1 342 ? 13.431 -7.811 -19.816 1.00 96.62 342 ARG A O 1
ATOM 2609 N N . ALA A 1 343 ? 13.897 -6.074 -21.165 1.00 97.56 343 ALA A N 1
ATOM 2610 C CA . ALA A 1 343 ? 12.602 -6.004 -21.839 1.00 97.56 343 ALA A CA 1
ATOM 2611 C C . ALA A 1 343 ? 12.474 -7.018 -22.999 1.00 97.56 343 ALA A C 1
ATOM 2613 O O . ALA A 1 343 ? 12.400 -6.633 -24.164 1.00 97.56 343 ALA A O 1
ATOM 2614 N N . ASP A 1 344 ? 12.465 -8.317 -22.679 1.00 98.12 344 ASP A N 1
ATOM 2615 C CA . ASP A 1 344 ? 12.338 -9.423 -23.646 1.00 98.12 344 ASP A CA 1
ATOM 2616 C C . ASP A 1 344 ? 10.902 -9.980 -23.801 1.00 98.12 344 ASP A C 1
ATOM 2618 O O . ASP A 1 344 ? 10.647 -10.795 -24.687 1.00 98.12 344 ASP A O 1
ATOM 2622 N N . ASN A 1 345 ? 9.951 -9.514 -22.984 1.00 98.62 345 ASN A N 1
ATOM 2623 C CA . ASN A 1 345 ? 8.575 -10.011 -22.894 1.00 98.62 345 ASN A CA 1
ATOM 2624 C C . ASN A 1 345 ? 7.578 -8.843 -22.885 1.00 98.62 345 ASN A C 1
ATOM 2626 O O . ASN A 1 345 ? 7.034 -8.463 -21.844 1.00 98.62 345 ASN A O 1
ATOM 2630 N N . VAL A 1 346 ? 7.380 -8.231 -24.055 1.00 98.50 346 VAL A N 1
ATOM 2631 C CA . VAL A 1 346 ? 6.610 -6.987 -24.206 1.00 98.50 346 VAL A CA 1
ATOM 2632 C C . VAL A 1 346 ? 5.459 -7.107 -25.204 1.00 98.50 346 VAL A C 1
ATOM 2634 O O . VAL A 1 346 ? 5.547 -7.834 -26.194 1.00 98.50 346 VAL A O 1
ATOM 2637 N N . ILE A 1 347 ? 4.381 -6.365 -24.951 1.00 98.38 347 ILE A N 1
ATOM 2638 C CA . ILE A 1 347 ? 3.276 -6.184 -25.904 1.00 98.38 347 ILE A CA 1
ATOM 2639 C C . ILE A 1 347 ? 3.768 -5.270 -27.054 1.00 98.38 347 ILE A C 1
ATOM 2641 O O . ILE A 1 347 ? 4.486 -4.307 -26.773 1.00 98.38 347 ILE A O 1
ATOM 2645 N N . PRO A 1 348 ? 3.440 -5.537 -28.338 1.00 97.38 348 PRO A N 1
ATOM 2646 C CA . PRO A 1 348 ? 3.964 -4.756 -29.465 1.00 97.38 348 PRO A CA 1
ATOM 2647 C C . PRO A 1 348 ? 3.488 -3.291 -29.518 1.00 97.38 348 PRO A C 1
ATOM 2649 O O . PRO A 1 348 ? 2.474 -2.971 -30.132 1.00 97.38 348 PRO A O 1
ATOM 2652 N N . GLY A 1 349 ? 4.288 -2.388 -28.954 1.00 95.56 349 GLY A N 1
ATOM 2653 C CA . GLY A 1 349 ? 4.116 -0.938 -29.041 1.00 95.56 349 GLY A CA 1
ATOM 2654 C C . GLY A 1 349 ? 5.087 -0.202 -28.113 1.00 95.56 349 GLY A C 1
ATOM 2655 O O . GLY A 1 349 ? 5.751 -0.819 -27.285 1.00 95.56 349 GLY A O 1
ATOM 2656 N N . SER A 1 350 ? 5.208 1.121 -28.257 1.00 94.44 350 SER A N 1
ATOM 2657 C CA . SER A 1 350 ? 6.141 1.948 -27.459 1.00 94.44 350 SER A CA 1
ATOM 2658 C C . SER A 1 350 ? 5.533 3.244 -26.905 1.00 94.44 350 SER A C 1
ATOM 2660 O O . SER A 1 350 ? 6.244 4.050 -26.302 1.00 94.44 350 SER A O 1
ATOM 2662 N N . LYS A 1 351 ? 4.222 3.429 -27.094 1.00 96.81 351 LYS A N 1
ATOM 2663 C CA . LYS A 1 351 ? 3.394 4.546 -26.617 1.00 96.81 351 LYS A CA 1
ATOM 2664 C C . LYS A 1 351 ? 2.021 4.023 -26.184 1.00 96.81 351 LYS A C 1
ATOM 2666 O O . LYS A 1 351 ? 1.688 2.874 -26.481 1.00 96.81 351 LYS A O 1
ATOM 2671 N N . ALA A 1 352 ? 1.231 4.855 -25.505 1.00 97.31 352 ALA A N 1
ATOM 2672 C CA . ALA A 1 352 ? -0.166 4.543 -25.209 1.00 97.31 352 ALA A CA 1
ATOM 2673 C C . ALA A 1 352 ? -0.993 4.321 -26.488 1.00 97.31 352 ALA A C 1
ATOM 2675 O O . ALA A 1 352 ? -0.713 4.918 -27.525 1.00 97.31 352 ALA A O 1
ATOM 2676 N N . CYS A 1 353 ? -1.980 3.430 -26.403 1.00 98.00 353 CYS A N 1
ATOM 2677 C CA . CYS A 1 353 ? -2.988 3.186 -27.432 1.00 98.00 353 CYS A CA 1
ATOM 2678 C C . CYS A 1 353 ? -4.167 2.400 -26.827 1.00 98.00 353 CYS A C 1
ATOM 2680 O O . CYS A 1 353 ? -4.060 1.859 -25.719 1.00 98.00 353 CYS A O 1
ATOM 2682 N N . GLU A 1 354 ? -5.292 2.323 -27.541 1.00 97.81 354 GLU A N 1
ATOM 2683 C CA . GLU A 1 354 ? -6.478 1.578 -27.088 1.00 97.81 354 GLU A CA 1
ATOM 2684 C C . GLU A 1 354 ? -6.227 0.058 -27.076 1.00 97.81 354 GLU A C 1
ATOM 2686 O O . GLU A 1 354 ? -6.744 -0.651 -26.214 1.00 97.81 354 GLU A O 1
ATOM 2691 N N . GLU A 1 355 ? -5.362 -0.448 -27.959 1.00 98.44 355 GLU A N 1
ATOM 2692 C CA . GLU A 1 355 ? -4.991 -1.863 -28.038 1.00 98.44 355 GLU A CA 1
ATOM 2693 C C . GLU A 1 355 ? -4.215 -2.338 -26.801 1.00 98.44 355 GLU A C 1
ATOM 2695 O O . GLU A 1 355 ? -4.428 -3.462 -26.349 1.00 98.44 355 GLU A O 1
ATOM 2700 N N . HIS A 1 356 ? -3.356 -1.498 -26.209 1.00 98.75 356 HIS A N 1
ATOM 2701 C CA . HIS A 1 356 ? -2.672 -1.825 -24.951 1.00 98.75 356 HIS A CA 1
ATOM 2702 C C . HIS A 1 356 ? -3.653 -1.916 -23.776 1.00 98.75 356 HIS A C 1
ATOM 2704 O O . HIS A 1 356 ? -3.534 -2.830 -22.957 1.00 98.75 356 HIS A O 1
ATOM 2710 N N . VAL A 1 357 ? -4.646 -1.019 -23.715 1.00 98.81 357 VAL A N 1
ATOM 2711 C CA . VAL A 1 357 ? -5.727 -1.096 -22.720 1.00 98.81 357 VAL A CA 1
ATOM 2712 C C . VAL A 1 357 ? -6.509 -2.397 -22.910 1.00 98.81 357 VAL A C 1
ATOM 2714 O O . VAL A 1 357 ? -6.630 -3.178 -21.968 1.00 98.81 357 VAL A O 1
ATOM 2717 N N . GLU A 1 358 ? -6.995 -2.681 -24.122 1.00 98.75 358 GLU A N 1
ATOM 2718 C CA . GLU A 1 358 ? -7.830 -3.861 -24.382 1.00 98.75 358 GLU A CA 1
ATOM 2719 C C . GLU A 1 358 ? -7.072 -5.190 -24.197 1.00 98.75 358 GLU A C 1
ATOM 2721 O O . GLU A 1 358 ? -7.670 -6.170 -23.747 1.00 98.75 358 GLU A O 1
ATOM 2726 N N . HIS A 1 359 ? -5.755 -5.227 -24.445 1.00 98.88 359 HIS A N 1
ATOM 2727 C CA . HIS A 1 359 ? -4.908 -6.387 -24.139 1.00 98.88 359 HIS A CA 1
ATOM 2728 C C . HIS A 1 359 ? -4.887 -6.682 -22.633 1.00 98.88 359 HIS A C 1
ATOM 2730 O O . HIS A 1 359 ? -5.206 -7.796 -22.223 1.00 98.88 359 HIS A O 1
ATOM 2736 N N . ILE A 1 360 ? -4.612 -5.675 -21.795 1.00 98.94 360 ILE A N 1
ATOM 2737 C CA . ILE A 1 360 ? -4.608 -5.835 -20.330 1.00 98.94 360 ILE A CA 1
ATOM 2738 C C . ILE A 1 360 ? -6.009 -6.212 -19.825 1.00 98.94 360 ILE A C 1
ATOM 2740 O O . ILE A 1 360 ? -6.147 -7.118 -19.005 1.00 98.94 360 ILE A O 1
ATOM 2744 N N . ARG A 1 361 ? -7.069 -5.585 -20.354 1.00 98.88 361 ARG A N 1
ATOM 2745 C CA . ARG A 1 361 ? -8.460 -5.957 -20.039 1.00 98.88 361 ARG A CA 1
ATOM 2746 C C . ARG A 1 361 ? -8.760 -7.409 -20.401 1.00 98.88 361 ARG A C 1
ATOM 2748 O O . ARG A 1 361 ? -9.471 -8.104 -19.676 1.00 98.88 361 ARG A O 1
ATOM 2755 N N . LYS A 1 362 ? -8.261 -7.892 -21.543 1.00 98.88 362 LYS A N 1
ATOM 2756 C CA . LYS A 1 362 ? -8.404 -9.293 -21.961 1.00 98.88 362 LYS A CA 1
ATOM 2757 C C . LYS A 1 362 ? -7.663 -10.218 -20.996 1.00 98.88 362 LYS A C 1
ATOM 2759 O O . LYS A 1 362 ? -8.270 -11.174 -20.533 1.00 98.88 362 LYS A O 1
ATOM 2764 N N . ASP A 1 363 ? -6.427 -9.903 -20.626 1.00 98.94 363 ASP A N 1
ATOM 2765 C CA . ASP A 1 363 ? -5.651 -10.698 -19.668 1.00 98.94 363 ASP A CA 1
ATOM 2766 C C . ASP A 1 363 ? -6.323 -10.788 -18.289 1.00 98.94 363 ASP A C 1
ATOM 2768 O O . ASP A 1 363 ? -6.347 -11.861 -17.688 1.00 98.94 363 ASP A O 1
ATOM 2772 N N . ILE A 1 364 ? -6.927 -9.694 -17.805 1.00 98.94 364 ILE A N 1
ATOM 2773 C CA . ILE A 1 364 ? -7.710 -9.682 -16.557 1.00 98.94 364 ILE A CA 1
ATOM 2774 C C . ILE A 1 364 ? -8.920 -10.624 -16.667 1.00 98.94 364 ILE A C 1
ATOM 2776 O O . ILE A 1 364 ? -9.137 -11.450 -15.776 1.00 98.94 364 ILE A O 1
ATOM 2780 N N . ARG A 1 365 ? -9.690 -10.549 -17.764 1.00 98.88 365 ARG A N 1
ATOM 2781 C CA . ARG A 1 365 ? -10.858 -11.419 -18.014 1.00 98.88 365 ARG A CA 1
ATOM 2782 C C . ARG A 1 365 ? -10.467 -12.889 -18.170 1.00 98.88 365 ARG A C 1
ATOM 2784 O O . ARG A 1 365 ? -11.103 -13.751 -17.564 1.00 98.88 365 ARG A O 1
ATOM 2791 N N . ASP A 1 366 ? -9.406 -13.175 -18.918 1.00 98.88 366 ASP A N 1
ATOM 2792 C CA . ASP A 1 366 ? -8.896 -14.528 -19.141 1.00 98.88 366 ASP A CA 1
ATOM 2793 C C . ASP A 1 366 ? -8.365 -15.136 -17.837 1.00 98.88 366 ASP A C 1
ATOM 2795 O O . ASP A 1 366 ? -8.728 -16.261 -17.496 1.00 98.88 366 ASP A O 1
ATOM 2799 N N . PHE A 1 367 ? -7.581 -14.387 -17.052 1.00 98.88 367 PHE A N 1
ATOM 2800 C CA . PHE A 1 367 ? -7.099 -14.835 -15.743 1.00 98.88 367 PHE A CA 1
ATOM 2801 C C . PHE A 1 367 ? -8.252 -15.072 -14.758 1.00 98.88 367 PHE A C 1
ATOM 2803 O O . PHE A 1 367 ? -8.247 -16.083 -14.048 1.00 98.88 367 PHE A O 1
ATOM 2810 N N . LYS A 1 368 ? -9.262 -14.189 -14.752 1.00 98.75 368 LYS A N 1
ATOM 2811 C CA . LYS A 1 368 ? -10.489 -14.337 -13.955 1.00 98.75 368 LYS A CA 1
ATOM 2812 C C . LYS A 1 368 ? -11.254 -15.610 -14.326 1.00 98.75 368 LYS A C 1
ATOM 2814 O O . LYS A 1 368 ? -11.601 -16.392 -13.443 1.00 98.75 368 LYS A O 1
ATOM 2819 N N . SER A 1 369 ? -11.471 -15.832 -15.622 1.00 98.69 369 SER A N 1
ATOM 2820 C CA . SER A 1 369 ? -12.227 -16.966 -16.162 1.00 98.69 369 SER A CA 1
ATOM 2821 C C . SER A 1 369 ? -11.495 -18.299 -15.972 1.00 98.69 369 SER A C 1
ATOM 2823 O O . SER A 1 369 ? -12.034 -19.217 -15.356 1.00 98.69 369 SER A O 1
ATOM 2825 N N . ALA A 1 370 ? -10.229 -18.389 -16.396 1.00 98.62 370 ALA A N 1
ATOM 2826 C CA . ALA A 1 370 ? -9.427 -19.615 -16.341 1.00 98.62 370 ALA A CA 1
ATOM 2827 C C . ALA A 1 370 ? -9.214 -20.146 -14.913 1.00 98.62 370 ALA A C 1
ATOM 2829 O O . ALA A 1 370 ? -9.009 -21.343 -14.718 1.00 98.62 370 ALA A O 1
ATOM 2830 N N . ASN A 1 371 ? -9.280 -19.267 -13.909 1.00 98.56 371 ASN A N 1
ATOM 2831 C CA . ASN A 1 371 ? -9.146 -19.630 -12.502 1.00 98.56 371 ASN A CA 1
ATOM 2832 C C . ASN A 1 371 ? -10.482 -19.653 -11.739 1.00 98.56 371 ASN A C 1
ATOM 2834 O O . ASN A 1 371 ? -10.470 -19.984 -10.551 1.00 98.56 371 ASN A O 1
ATOM 2838 N N . GLY A 1 372 ? -11.615 -19.326 -12.374 1.00 98.38 372 GLY A N 1
ATOM 2839 C CA . GLY A 1 372 ? -12.934 -19.265 -11.732 1.00 98.38 372 GLY A CA 1
ATOM 2840 C C . GLY A 1 372 ? -12.968 -18.307 -10.539 1.00 98.38 372 GLY A C 1
ATOM 2841 O O . GLY A 1 372 ? -13.270 -18.730 -9.426 1.00 98.38 372 GLY A O 1
ATOM 2842 N N . LEU A 1 373 ? -12.553 -17.055 -10.750 1.00 98.62 373 LEU A N 1
ATOM 2843 C CA . LEU A 1 373 ? -12.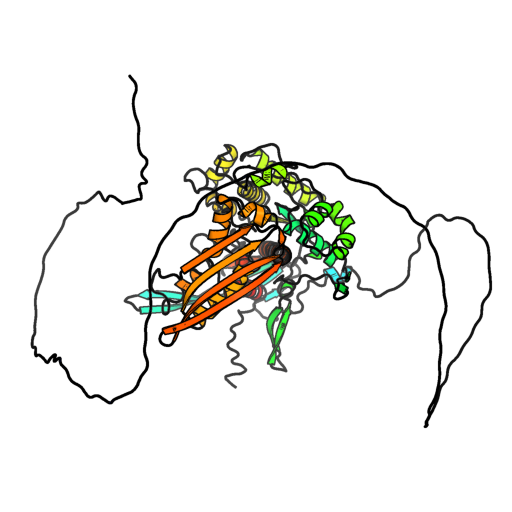404 -16.037 -9.705 1.00 98.62 373 LEU A CA 1
ATOM 2844 C C . LEU A 1 373 ? -13.601 -15.082 -9.674 1.00 98.62 373 LEU A C 1
ATOM 2846 O O . LEU A 1 373 ? -14.006 -14.551 -10.708 1.00 98.62 373 LEU A O 1
ATOM 2850 N N . ASP A 1 374 ? -14.095 -14.765 -8.481 1.00 98.06 374 ASP A N 1
ATOM 2851 C CA . ASP A 1 374 ? -15.141 -13.755 -8.288 1.00 98.06 374 ASP A CA 1
ATOM 2852 C C . ASP A 1 374 ? -14.582 -12.339 -8.487 1.00 98.06 374 ASP A C 1
ATOM 2854 O O . ASP A 1 374 ? -15.238 -11.462 -9.062 1.00 98.06 374 ASP A O 1
ATOM 2858 N N . LYS A 1 375 ? -13.333 -12.122 -8.051 1.00 97.81 375 LYS A N 1
ATOM 2859 C CA . LYS A 1 375 ? -12.639 -10.826 -8.068 1.00 97.81 375 LYS A CA 1
ATOM 2860 C C . LYS A 1 375 ? -11.179 -10.969 -8.478 1.00 97.81 375 LYS A C 1
ATOM 2862 O O . LYS A 1 375 ? -10.549 -12.000 -8.242 1.00 97.81 375 LYS A O 1
ATOM 2867 N N . VAL A 1 376 ? -10.631 -9.890 -9.024 1.00 98.75 376 VAL A N 1
ATOM 2868 C CA . VAL A 1 376 ? -9.198 -9.724 -9.273 1.00 98.75 376 VAL A CA 1
ATOM 2869 C C . VAL A 1 376 ? -8.785 -8.364 -8.713 1.00 98.75 376 VAL A C 1
ATOM 2871 O O . VAL A 1 376 ? -9.482 -7.379 -8.938 1.00 98.75 376 VAL A O 1
ATOM 2874 N N . ILE A 1 377 ? -7.678 -8.322 -7.974 1.00 98.88 377 ILE A N 1
ATOM 2875 C CA . ILE A 1 377 ? -7.016 -7.098 -7.514 1.00 98.88 377 ILE A CA 1
ATOM 2876 C C . ILE A 1 377 ? -5.724 -6.937 -8.320 1.00 98.88 377 ILE A C 1
ATOM 2878 O O . ILE A 1 377 ? -4.960 -7.898 -8.466 1.00 98.88 377 ILE A O 1
ATOM 2882 N N . ILE A 1 378 ? -5.478 -5.734 -8.838 1.00 98.94 378 ILE A N 1
ATOM 2883 C CA . ILE A 1 378 ? -4.295 -5.403 -9.637 1.00 98.94 378 ILE A CA 1
ATOM 2884 C C . ILE A 1 378 ? -3.327 -4.591 -8.776 1.00 98.94 378 ILE A C 1
ATOM 2886 O O . ILE A 1 378 ? -3.709 -3.605 -8.150 1.00 98.94 378 ILE A O 1
ATOM 2890 N N . MET A 1 379 ? -2.061 -5.001 -8.735 1.00 98.75 379 MET A N 1
ATOM 2891 C CA . MET A 1 379 ? -1.022 -4.363 -7.925 1.00 98.75 379 MET A CA 1
ATOM 2892 C C . MET A 1 379 ? 0.188 -4.018 -8.788 1.00 98.75 379 MET A C 1
ATOM 2894 O O . MET A 1 379 ? 0.851 -4.904 -9.332 1.00 98.75 379 MET A O 1
ATOM 2898 N N . TRP A 1 380 ? 0.533 -2.737 -8.863 1.00 98.88 380 TRP A N 1
ATOM 2899 C CA . TRP A 1 380 ? 1.794 -2.297 -9.443 1.00 98.88 380 TRP A CA 1
ATOM 2900 C C . TRP A 1 380 ? 2.931 -2.485 -8.438 1.00 98.88 380 TRP A C 1
ATOM 2902 O O . TRP A 1 380 ? 3.015 -1.783 -7.433 1.00 98.88 380 TRP A O 1
ATOM 2912 N N . THR A 1 381 ? 3.844 -3.408 -8.732 1.00 98.75 381 THR A N 1
ATOM 2913 C CA . THR A 1 381 ? 5.126 -3.569 -8.026 1.00 98.75 381 THR A CA 1
ATOM 2914 C C . THR A 1 381 ? 6.315 -3.610 -8.999 1.00 98.75 381 THR A C 1
ATOM 2916 O O . THR A 1 381 ? 7.394 -4.111 -8.664 1.00 98.75 381 THR A O 1
ATOM 2919 N N . ALA A 1 382 ? 6.122 -3.084 -10.209 1.00 98.56 382 ALA A N 1
ATOM 2920 C CA . ALA A 1 382 ? 7.165 -2.908 -11.204 1.00 98.56 382 ALA A CA 1
ATOM 2921 C C . ALA A 1 382 ? 8.061 -1.707 -10.861 1.00 98.56 382 ALA A C 1
ATOM 2923 O O . ALA A 1 382 ? 7.856 -0.998 -9.869 1.00 98.56 382 ALA A O 1
ATOM 2924 N N . ASN A 1 383 ? 9.073 -1.493 -11.703 1.00 98.38 383 ASN A N 1
ATOM 2925 C CA . ASN A 1 383 ? 9.999 -0.370 -11.634 1.00 98.38 383 ASN A CA 1
ATOM 2926 C C . ASN A 1 383 ? 9.305 0.961 -11.293 1.00 98.38 383 ASN A C 1
ATOM 2928 O O . ASN A 1 383 ? 8.237 1.274 -11.815 1.00 98.38 383 ASN A O 1
ATOM 2932 N N . THR A 1 384 ? 9.961 1.767 -10.455 1.00 98.31 384 THR A N 1
ATOM 2933 C CA . THR A 1 384 ? 9.589 3.175 -10.267 1.00 98.31 384 THR A CA 1
ATOM 2934 C C . THR A 1 384 ? 9.681 3.895 -11.615 1.00 98.31 384 THR A C 1
ATOM 2936 O O . THR A 1 384 ? 10.766 3.953 -12.202 1.00 98.31 384 THR A O 1
ATOM 2939 N N . GLU A 1 385 ? 8.572 4.446 -12.099 1.00 98.62 385 GLU A N 1
ATOM 2940 C CA . GLU A 1 385 ? 8.570 5.295 -13.294 1.00 98.62 385 GLU A CA 1
ATOM 2941 C C . GLU A 1 385 ? 8.945 6.743 -12.927 1.00 98.62 385 GLU A C 1
ATOM 2943 O O . GLU A 1 385 ? 9.050 7.103 -11.752 1.00 98.62 385 GLU A O 1
ATOM 2948 N N . ARG A 1 386 ? 9.177 7.590 -13.933 1.00 97.81 386 ARG A N 1
ATOM 2949 C CA . ARG A 1 386 ? 9.169 9.048 -13.764 1.00 97.81 386 ARG A CA 1
ATOM 2950 C C . ARG A 1 386 ? 7.746 9.538 -13.497 1.00 97.81 386 ARG A C 1
ATOM 2952 O O . ARG A 1 386 ? 6.787 8.833 -13.792 1.00 97.81 386 ARG A O 1
ATOM 2959 N N . TYR A 1 387 ? 7.603 10.782 -13.044 1.00 97.00 387 TYR A N 1
ATOM 2960 C CA . TYR A 1 387 ? 6.295 11.436 -13.113 1.00 97.00 387 TYR A CA 1
ATOM 2961 C C . TYR A 1 387 ? 5.905 11.737 -14.564 1.00 97.00 387 TYR A C 1
ATOM 2963 O O . TYR A 1 387 ? 6.763 12.110 -15.372 1.00 97.00 387 TYR A O 1
ATOM 2971 N N . ALA A 1 388 ? 4.612 11.617 -14.855 1.00 97.50 388 ALA A N 1
ATOM 2972 C CA . ALA A 1 388 ? 3.979 12.274 -15.990 1.00 97.50 388 ALA A CA 1
ATOM 2973 C C . ALA A 1 388 ? 3.720 13.753 -15.651 1.00 97.50 388 ALA A C 1
ATOM 2975 O O . ALA A 1 388 ? 3.361 14.079 -14.514 1.00 97.50 388 ALA A O 1
ATOM 2976 N N . GLU A 1 389 ? 3.891 14.651 -16.616 1.00 97.38 389 GLU A N 1
ATOM 2977 C CA . GLU A 1 389 ? 3.488 16.051 -16.475 1.00 97.38 389 GLU A CA 1
ATOM 2978 C C . GLU A 1 389 ? 1.956 16.164 -16.503 1.00 97.38 389 GLU A C 1
ATOM 2980 O O . GLU A 1 389 ? 1.288 15.512 -17.306 1.00 97.38 389 GLU A O 1
ATOM 2985 N N . ILE A 1 390 ? 1.385 16.985 -15.614 1.00 97.88 390 ILE A N 1
ATOM 2986 C CA . ILE A 1 390 ? -0.061 17.248 -15.593 1.00 97.88 390 ILE A CA 1
ATOM 2987 C C . ILE A 1 390 ? -0.349 18.400 -16.553 1.00 97.88 390 ILE A C 1
ATOM 2989 O O . ILE A 1 390 ? 0.053 19.536 -16.295 1.00 97.88 390 ILE A O 1
ATOM 2993 N N . ILE A 1 391 ? -1.019 18.099 -17.663 1.00 98.44 391 ILE A N 1
ATOM 2994 C CA . ILE A 1 391 ? -1.209 19.013 -18.791 1.00 98.44 391 ILE A CA 1
ATOM 2995 C C . ILE A 1 391 ? -2.719 19.195 -19.041 1.00 98.44 391 ILE A C 1
ATOM 2997 O O . ILE A 1 391 ? -3.414 18.209 -19.312 1.00 98.44 391 ILE A O 1
ATOM 3001 N N . PRO A 1 392 ? -3.241 20.438 -18.975 1.00 98.31 392 PRO A N 1
ATOM 3002 C CA . PRO A 1 392 ? -4.625 20.734 -19.331 1.00 98.31 392 PRO A CA 1
ATOM 3003 C C . PRO A 1 392 ? -4.947 20.345 -20.779 1.00 98.31 392 PRO A C 1
ATOM 3005 O O . PRO A 1 392 ? -4.165 20.637 -21.684 1.00 98.31 392 PRO A O 1
ATOM 3008 N N . GLY A 1 393 ? -6.094 19.705 -21.006 1.00 98.12 393 GLY A N 1
ATOM 3009 C CA . GLY A 1 393 ? -6.460 19.149 -22.314 1.00 98.12 393 GLY A CA 1
ATOM 3010 C C . GLY A 1 393 ? -5.840 17.780 -22.635 1.00 98.12 393 GLY A C 1
ATOM 3011 O O . GLY A 1 393 ? -5.966 17.326 -23.771 1.00 98.12 393 GLY A O 1
ATOM 3012 N N . VAL A 1 394 ? -5.158 17.127 -21.681 1.00 98.56 394 VAL A N 1
ATOM 3013 C CA . VAL A 1 394 ? -4.438 15.854 -21.906 1.00 98.56 394 VAL A CA 1
ATOM 3014 C C . VAL A 1 394 ? -4.704 14.816 -20.816 1.00 98.56 394 VAL A C 1
ATOM 3016 O O . VAL A 1 394 ? -5.057 13.687 -21.132 1.00 98.56 394 VAL A O 1
ATOM 3019 N N . ASN A 1 395 ? -4.495 15.143 -19.541 1.00 98.38 395 ASN A N 1
ATOM 3020 C CA . ASN A 1 395 ? -4.634 14.182 -18.430 1.00 98.38 395 ASN A CA 1
ATOM 3021 C C . ASN A 1 395 ? -5.247 14.805 -17.157 1.00 98.38 395 ASN A C 1
ATOM 3023 O O . ASN A 1 395 ? -5.195 14.235 -16.064 1.00 98.38 395 ASN A O 1
ATOM 3027 N N . ASP A 1 396 ? -5.866 15.968 -17.334 1.00 98.12 396 ASP A N 1
ATOM 3028 C CA . ASP A 1 396 ? -6.621 16.755 -16.363 1.00 98.12 396 ASP A CA 1
ATOM 3029 C C . ASP A 1 396 ? -8.071 16.277 -16.169 1.00 98.12 396 ASP A C 1
ATOM 3031 O O . ASP A 1 396 ? -8.599 16.423 -15.070 1.00 98.12 396 ASP A O 1
ATOM 3035 N N . THR A 1 397 ? -8.692 15.679 -17.193 1.00 98.75 397 THR A N 1
ATOM 3036 C CA . THR A 1 397 ? -10.047 15.092 -17.130 1.00 98.75 397 THR A CA 1
ATOM 3037 C C . THR A 1 397 ? -10.079 13.664 -17.673 1.00 98.75 397 THR A C 1
ATOM 3039 O O . THR A 1 397 ? -9.176 13.234 -18.397 1.00 98.75 397 THR A O 1
ATOM 3042 N N . ALA A 1 398 ? -11.129 12.920 -17.330 1.00 98.69 398 ALA A N 1
ATOM 3043 C CA . ALA A 1 398 ? -11.370 11.556 -17.793 1.00 98.69 398 ALA A CA 1
ATOM 3044 C C . ALA A 1 398 ? -11.478 11.464 -19.327 1.00 98.69 398 ALA A C 1
ATOM 3046 O O . ALA A 1 398 ? -10.865 10.591 -19.942 1.00 98.69 398 ALA A O 1
ATOM 3047 N N . GLU A 1 399 ? -12.211 12.390 -19.956 1.00 98.69 399 GLU A N 1
ATOM 3048 C CA . GLU A 1 399 ? -12.355 12.461 -21.417 1.00 98.69 399 GLU A CA 1
ATOM 3049 C C . GLU A 1 399 ? -11.007 12.745 -22.095 1.00 98.69 399 GLU A C 1
ATOM 3051 O O . GLU A 1 399 ? -10.611 12.035 -23.026 1.00 98.69 399 GLU A O 1
ATOM 3056 N N . ASN A 1 400 ? -10.260 13.726 -21.575 1.00 98.81 400 ASN A N 1
ATOM 3057 C CA . ASN A 1 400 ? -8.951 14.089 -22.106 1.00 98.81 400 ASN A CA 1
ATOM 3058 C C . ASN A 1 400 ? -7.961 12.924 -21.981 1.00 98.81 400 ASN A C 1
ATOM 3060 O O . ASN A 1 400 ? -7.286 12.608 -22.959 1.00 98.81 400 ASN A O 1
ATOM 3064 N N . LEU A 1 401 ? -7.934 12.227 -20.836 1.00 98.81 401 LEU A N 1
ATOM 3065 C CA . LEU A 1 401 ? -7.065 11.068 -20.620 1.00 98.81 401 LEU A CA 1
ATOM 3066 C C . LEU A 1 401 ? -7.363 9.925 -21.602 1.00 98.81 401 LEU A C 1
ATOM 3068 O O . LEU A 1 401 ? -6.435 9.340 -22.164 1.00 98.81 401 LEU A O 1
ATOM 3072 N N . MET A 1 402 ? -8.638 9.618 -21.851 1.00 98.75 402 MET A N 1
ATOM 3073 C CA . MET A 1 402 ? -9.012 8.583 -22.821 1.00 98.75 402 MET A CA 1
ATOM 3074 C C . MET A 1 402 ? -8.615 8.976 -24.253 1.00 98.75 402 MET A C 1
ATOM 3076 O O . MET A 1 402 ? -8.096 8.145 -25.001 1.00 98.75 402 MET A O 1
ATOM 3080 N N . ASN A 1 403 ? -8.753 10.253 -24.623 1.00 98.69 403 ASN A N 1
ATOM 3081 C CA . ASN A 1 403 ? -8.253 10.764 -25.900 1.00 98.69 403 ASN A CA 1
ATOM 3082 C C . ASN A 1 403 ? -6.708 10.764 -25.980 1.00 98.69 403 ASN A C 1
ATOM 3084 O O . ASN A 1 403 ? -6.140 10.450 -27.028 1.00 98.69 403 ASN A O 1
ATOM 3088 N N . ALA A 1 404 ? -6.005 11.052 -24.883 1.00 98.75 404 ALA A N 1
ATOM 3089 C CA . ALA A 1 404 ? -4.544 11.002 -24.798 1.00 98.75 404 ALA A CA 1
ATOM 3090 C C . ALA A 1 404 ? -3.997 9.567 -24.914 1.00 98.75 404 ALA A C 1
ATOM 3092 O O . ALA A 1 404 ? -2.963 9.355 -25.549 1.00 98.75 404 ALA A O 1
ATOM 3093 N N . ILE A 1 405 ? -4.719 8.570 -24.383 1.00 98.69 405 ILE A N 1
ATOM 3094 C CA . ILE A 1 405 ? -4.460 7.146 -24.641 1.00 98.69 405 ILE A CA 1
ATOM 3095 C C . ILE A 1 405 ? -4.644 6.844 -26.132 1.00 98.69 405 ILE A C 1
ATOM 3097 O O . ILE A 1 405 ? -3.723 6.333 -26.764 1.00 98.69 405 ILE A O 1
ATOM 3101 N N . LYS A 1 406 ? -5.797 7.204 -26.711 1.00 97.94 406 LYS A N 1
ATOM 3102 C CA . LYS A 1 406 ? -6.139 6.951 -28.123 1.00 97.94 406 LYS A CA 1
ATOM 3103 C C . LYS A 1 406 ? -5.146 7.560 -29.116 1.00 97.94 406 LYS A C 1
ATOM 3105 O O . LYS A 1 406 ? -4.874 6.973 -30.159 1.00 97.94 406 LYS A O 1
ATOM 3110 N N . THR A 1 407 ? -4.610 8.736 -28.800 1.00 97.69 407 THR A N 1
ATOM 3111 C CA . THR A 1 407 ? -3.658 9.478 -29.647 1.00 97.69 407 THR A CA 1
ATOM 3112 C C . THR A 1 407 ? -2.189 9.149 -29.365 1.00 97.69 407 THR A C 1
ATOM 3114 O O . THR A 1 407 ? -1.312 9.636 -30.078 1.00 97.69 407 THR A O 1
ATOM 3117 N N . GLY A 1 408 ? -1.896 8.318 -28.358 1.00 97.62 408 GLY A N 1
ATOM 3118 C CA . GLY A 1 408 ? -0.532 7.946 -27.982 1.00 97.62 408 GLY A CA 1
ATOM 3119 C C . GLY A 1 408 ? 0.306 9.111 -27.463 1.00 97.62 408 GLY A C 1
ATOM 3120 O O . GLY A 1 408 ? 1.478 9.256 -27.828 1.00 97.62 408 GLY A O 1
ATOM 3121 N N . HIS A 1 409 ? -0.296 9.955 -26.624 1.00 98.38 409 HIS A N 1
ATOM 3122 C CA . HIS A 1 409 ? 0.387 11.085 -26.006 1.00 98.38 409 HIS A CA 1
ATOM 3123 C C . HIS A 1 409 ? 1.539 10.625 -25.093 1.00 98.38 409 HIS A C 1
ATOM 3125 O O . HIS A 1 409 ? 1.443 9.614 -24.398 1.00 98.38 409 HIS A O 1
ATOM 3131 N N . GLU A 1 410 ? 2.649 11.370 -25.089 1.00 97.44 410 GLU A N 1
ATOM 3132 C CA . GLU A 1 410 ? 3.905 10.932 -24.451 1.00 97.44 410 GLU A CA 1
ATOM 3133 C C . GLU A 1 410 ? 3.866 10.996 -22.915 1.00 97.44 410 GLU A C 1
ATOM 3135 O O . GLU A 1 410 ? 4.595 10.265 -22.255 1.00 97.44 410 GLU A O 1
ATOM 3140 N N . GLU A 1 411 ? 2.949 11.787 -22.351 1.00 98.00 411 GLU A N 1
ATOM 3141 C CA . GLU A 1 411 ? 2.683 11.892 -20.905 1.00 98.00 411 GLU A CA 1
ATOM 3142 C C . GLU A 1 411 ? 1.575 10.942 -20.406 1.00 98.00 411 GLU A C 1
ATOM 3144 O O . GLU A 1 411 ? 0.891 11.222 -19.422 1.00 98.00 411 GLU A O 1
ATOM 3149 N N . VAL A 1 412 ? 1.391 9.803 -21.084 1.00 98.56 412 VAL A N 1
ATOM 3150 C CA . VAL A 1 412 ? 0.558 8.687 -20.612 1.00 98.56 412 VAL A CA 1
ATOM 3151 C C . VAL A 1 412 ? 1.457 7.487 -20.314 1.00 98.56 412 VAL A C 1
ATOM 3153 O O . VAL A 1 412 ? 2.016 6.870 -21.223 1.00 98.56 412 VAL A O 1
ATOM 3156 N N . SER A 1 413 ? 1.609 7.157 -19.031 1.00 98.56 413 SER A N 1
ATOM 3157 C CA . SER A 1 413 ? 2.518 6.098 -18.589 1.00 98.56 413 SER A CA 1
ATOM 3158 C C . SER A 1 413 ? 1.942 4.687 -18.800 1.00 98.56 413 SER A C 1
ATOM 3160 O O . SER A 1 413 ? 0.720 4.513 -18.905 1.00 98.56 413 SER A O 1
ATOM 3162 N N . PRO A 1 414 ? 2.793 3.642 -18.801 1.00 98.81 414 PRO A N 1
ATOM 3163 C CA . PRO A 1 414 ? 2.337 2.263 -18.672 1.00 98.81 414 PRO A CA 1
ATOM 3164 C C . PRO A 1 414 ? 1.461 2.061 -17.427 1.00 98.81 414 PRO A C 1
ATOM 3166 O O . PRO A 1 414 ? 0.425 1.404 -17.526 1.00 98.81 414 PRO A O 1
ATOM 3169 N N . SER A 1 415 ? 1.814 2.650 -16.274 1.00 98.81 415 SER A N 1
ATOM 3170 C CA . SER A 1 415 ? 1.014 2.506 -15.051 1.00 98.81 415 SER A CA 1
ATOM 3171 C C . SER A 1 415 ? -0.397 3.093 -15.181 1.00 98.81 415 SER A C 1
ATOM 3173 O O . SER A 1 415 ? -1.350 2.464 -14.721 1.00 98.81 415 SER A O 1
ATOM 3175 N N . THR A 1 416 ? -0.573 4.233 -15.859 1.00 98.81 41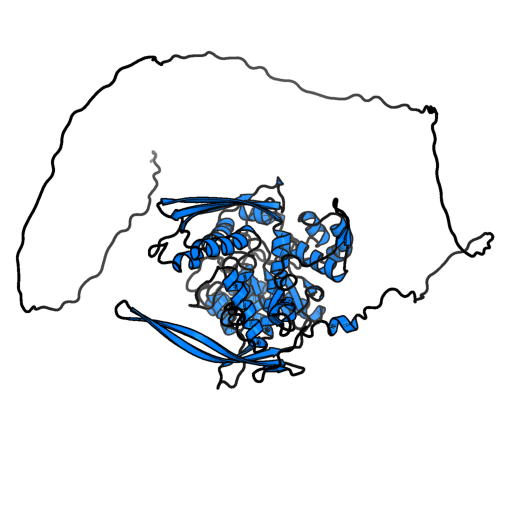6 THR A N 1
ATOM 3176 C CA . THR A 1 416 ? -1.897 4.826 -16.111 1.00 98.81 416 THR A CA 1
ATOM 3177 C C . THR A 1 416 ? -2.718 3.983 -17.093 1.00 98.81 416 THR A C 1
ATOM 3179 O O . THR A 1 416 ? -3.920 3.817 -16.891 1.00 98.81 416 THR A O 1
ATOM 3182 N N . VAL A 1 417 ? -2.085 3.366 -18.100 1.00 98.88 417 VAL A N 1
ATOM 3183 C CA . VAL A 1 417 ? -2.747 2.402 -19.005 1.00 98.88 417 VAL A CA 1
ATOM 3184 C C . VAL A 1 417 ? -3.232 1.159 -18.245 1.00 98.88 417 VAL A C 1
ATOM 3186 O O . VAL A 1 417 ? -4.373 0.735 -18.438 1.00 98.88 417 VAL A O 1
ATOM 3189 N N . PHE A 1 418 ? -2.428 0.619 -17.320 1.00 98.94 418 PHE A N 1
ATOM 3190 C CA . PHE A 1 418 ? -2.865 -0.456 -16.420 1.00 98.94 418 PHE A CA 1
ATOM 3191 C C . PHE A 1 418 ? -4.006 -0.016 -15.488 1.00 98.94 418 PHE A C 1
ATOM 3193 O O . PHE A 1 418 ? -4.956 -0.778 -15.303 1.00 98.94 418 PHE A O 1
ATOM 3200 N N . ALA A 1 419 ? -3.963 1.199 -14.932 1.00 98.88 419 ALA A N 1
ATOM 3201 C CA . ALA A 1 419 ? -5.027 1.720 -14.072 1.00 98.88 419 ALA A CA 1
ATOM 3202 C C . ALA A 1 419 ? -6.366 1.837 -14.826 1.00 98.88 419 ALA A C 1
ATOM 3204 O O . ALA A 1 419 ? -7.374 1.311 -14.359 1.00 98.88 419 ALA A O 1
ATOM 3205 N N . VAL A 1 420 ? -6.369 2.431 -16.026 1.00 98.88 420 VAL A N 1
ATOM 3206 C CA . VAL A 1 420 ? -7.562 2.551 -16.888 1.00 98.88 420 VAL A CA 1
ATOM 3207 C C . VAL A 1 420 ? -8.119 1.180 -17.284 1.00 98.88 420 VAL A C 1
ATOM 3209 O O . VAL A 1 420 ? -9.324 0.957 -17.172 1.00 98.88 420 VAL A O 1
ATOM 3212 N N . ALA A 1 421 ? -7.262 0.230 -17.674 1.00 98.94 421 ALA A N 1
ATOM 3213 C CA . ALA A 1 421 ? -7.686 -1.139 -17.976 1.00 98.94 421 ALA A CA 1
ATOM 3214 C C . ALA A 1 421 ? -8.316 -1.849 -16.761 1.00 98.94 421 ALA A C 1
ATOM 3216 O O . ALA A 1 421 ? -9.289 -2.584 -16.909 1.00 98.94 421 ALA A O 1
ATOM 3217 N N . SER A 1 422 ? -7.793 -1.602 -15.558 1.00 98.88 422 SER A N 1
ATOM 3218 C CA . SER A 1 422 ? -8.309 -2.187 -14.312 1.00 98.88 422 SER A CA 1
ATOM 3219 C C . SER A 1 422 ? -9.667 -1.593 -13.920 1.00 98.88 422 SER A C 1
ATOM 3221 O O . SER A 1 422 ? -10.588 -2.333 -13.578 1.00 98.88 422 SER A O 1
ATOM 3223 N N . ILE A 1 423 ? -9.820 -0.269 -14.050 1.00 98.81 423 ILE A N 1
ATOM 3224 C CA . ILE A 1 423 ? -11.080 0.456 -13.825 1.00 98.81 423 ILE A CA 1
ATOM 3225 C C . ILE A 1 423 ? -12.185 -0.070 -14.756 1.00 98.81 423 ILE A C 1
ATOM 3227 O O . ILE A 1 423 ? -13.281 -0.378 -14.290 1.00 98.81 423 ILE A O 1
ATOM 3231 N N . LEU A 1 424 ? -11.878 -0.259 -16.046 1.00 98.81 424 LEU A N 1
ATOM 3232 C CA . LEU A 1 424 ? -12.818 -0.779 -17.049 1.00 98.81 424 LEU A CA 1
ATOM 3233 C C . LEU A 1 424 ? -13.269 -2.232 -16.808 1.00 98.81 424 LEU A C 1
ATOM 3235 O O . LEU A 1 424 ? -14.326 -2.622 -17.299 1.00 98.81 424 LEU A O 1
ATOM 3239 N N . GLU A 1 425 ? -12.509 -3.025 -16.047 1.00 98.69 425 GLU A N 1
ATOM 3240 C CA . GLU A 1 425 ? -12.884 -4.389 -15.632 1.00 98.69 425 GLU A CA 1
ATOM 3241 C C . GLU A 1 425 ? -13.412 -4.463 -14.184 1.00 98.69 425 GLU A C 1
ATOM 3243 O O . GLU A 1 425 ? -13.630 -5.557 -13.656 1.00 98.69 425 GLU A O 1
ATOM 3248 N N . ASN A 1 426 ? -13.623 -3.310 -13.532 1.00 97.50 426 ASN A N 1
ATOM 3249 C CA . ASN A 1 426 ? -13.990 -3.194 -12.115 1.00 97.50 426 ASN A CA 1
ATOM 3250 C C . ASN A 1 426 ? -13.062 -4.016 -11.189 1.00 97.50 426 ASN A C 1
ATOM 3252 O O . ASN A 1 426 ? -13.495 -4.692 -10.250 1.00 97.50 426 ASN A O 1
ATOM 3256 N N . ALA A 1 427 ? -11.764 -3.984 -11.493 1.00 98.56 427 ALA A N 1
ATOM 3257 C CA . ALA A 1 427 ? -10.699 -4.605 -10.723 1.00 98.56 427 ALA A CA 1
ATOM 3258 C C . ALA A 1 427 ? -9.949 -3.508 -9.940 1.00 98.56 427 ALA A C 1
ATOM 3260 O O . ALA A 1 427 ? -9.339 -2.640 -10.568 1.00 98.56 427 ALA A O 1
ATOM 3261 N N . PRO A 1 428 ? -9.975 -3.505 -8.592 1.00 98.81 428 PRO A N 1
ATOM 3262 C CA . PRO A 1 428 ? -9.262 -2.507 -7.799 1.00 98.81 428 PRO A CA 1
ATOM 3263 C C . PRO A 1 428 ? -7.770 -2.445 -8.143 1.00 98.81 428 PRO A C 1
ATOM 3265 O O . PRO A 1 428 ? -7.093 -3.477 -8.129 1.00 98.81 428 PRO A O 1
ATOM 3268 N N . PHE A 1 429 ? -7.260 -1.244 -8.426 1.00 98.88 429 PHE A N 1
ATOM 3269 C CA . PHE A 1 429 ? -5.870 -1.021 -8.834 1.00 98.88 429 PHE A CA 1
ATOM 3270 C C . PHE A 1 429 ? -5.068 -0.293 -7.752 1.00 98.88 429 PHE A C 1
ATOM 3272 O O . PHE A 1 429 ? -5.443 0.788 -7.296 1.00 98.88 429 PHE A O 1
ATOM 3279 N N . ILE A 1 430 ? -3.932 -0.872 -7.362 1.00 98.88 430 ILE A N 1
ATOM 3280 C CA . ILE A 1 430 ? -3.086 -0.363 -6.280 1.00 98.88 430 ILE A CA 1
ATOM 3281 C C . ILE A 1 430 ? -1.683 -0.046 -6.803 1.00 98.88 430 ILE A C 1
ATOM 3283 O O . ILE A 1 430 ? -0.998 -0.919 -7.336 1.00 98.88 430 ILE A O 1
ATOM 3287 N N . ASN A 1 431 ? -1.226 1.191 -6.614 1.00 98.81 431 ASN A N 1
ATOM 3288 C CA . ASN A 1 431 ? 0.112 1.634 -6.983 1.00 98.81 431 ASN A CA 1
ATOM 3289 C C . ASN A 1 431 ? 1.107 1.488 -5.819 1.00 98.81 431 ASN A C 1
ATOM 3291 O O . ASN A 1 431 ? 1.131 2.285 -4.881 1.00 98.81 431 ASN A O 1
ATOM 3295 N N . GLY A 1 432 ? 1.968 0.475 -5.900 1.00 98.38 432 GLY A N 1
ATOM 3296 C CA . GLY A 1 432 ? 3.047 0.228 -4.943 1.00 98.38 432 GLY A CA 1
ATOM 3297 C C . GLY A 1 432 ? 4.329 1.038 -5.170 1.00 98.38 432 GLY A C 1
ATOM 3298 O O . GLY A 1 432 ? 5.261 0.938 -4.367 1.00 98.38 432 GLY A O 1
ATOM 3299 N N . SER A 1 433 ? 4.388 1.849 -6.230 1.00 97.81 433 SER A N 1
ATOM 3300 C CA . SER A 1 433 ? 5.547 2.664 -6.632 1.00 97.81 433 SER A CA 1
ATOM 3301 C C . SER A 1 433 ? 5.192 4.166 -6.600 1.00 97.81 433 SER A C 1
ATOM 3303 O O . SER A 1 433 ? 4.019 4.506 -6.472 1.00 97.81 433 SER A O 1
ATOM 3305 N N . PRO A 1 434 ? 6.168 5.098 -6.615 1.00 97.25 434 PRO A N 1
ATOM 3306 C CA . PRO A 1 434 ? 5.911 6.506 -6.293 1.00 97.25 434 PRO A CA 1
ATOM 3307 C C . PRO A 1 434 ? 5.478 7.383 -7.470 1.00 97.25 434 PRO A C 1
ATOM 3309 O O . PRO A 1 434 ? 5.249 8.564 -7.245 1.00 97.25 434 PRO A O 1
ATOM 3312 N N . GLN A 1 435 ? 5.447 6.889 -8.712 1.00 98.06 435 GLN A N 1
ATOM 3313 C CA . GLN A 1 435 ? 5.019 7.712 -9.847 1.00 98.06 435 GLN A CA 1
ATOM 3314 C C . GLN A 1 435 ? 3.545 8.121 -9.708 1.00 98.06 435 GLN A C 1
ATOM 3316 O O . GLN A 1 435 ? 2.739 7.341 -9.201 1.00 98.06 435 GLN A O 1
ATOM 3321 N N . ASN A 1 436 ? 3.189 9.304 -10.211 1.00 97.75 436 ASN A N 1
ATOM 3322 C CA . ASN A 1 436 ? 1.836 9.871 -10.181 1.00 97.75 436 ASN A CA 1
ATOM 3323 C C . ASN A 1 436 ? 0.878 9.193 -11.185 1.00 97.75 436 ASN A C 1
ATOM 3325 O O . ASN A 1 436 ? 0.273 9.855 -12.023 1.00 97.75 436 ASN A O 1
ATOM 3329 N N . THR A 1 437 ? 0.726 7.868 -11.080 1.00 98.62 437 THR A N 1
ATOM 3330 C CA . THR A 1 437 ? -0.181 7.040 -11.900 1.00 98.62 437 THR A CA 1
ATOM 3331 C C . THR A 1 437 ? -1.596 7.624 -11.960 1.00 98.62 437 THR A C 1
ATOM 3333 O O . THR A 1 437 ? -2.247 7.609 -13.007 1.00 98.62 437 THR A O 1
ATOM 3336 N N . PHE A 1 438 ? -2.051 8.159 -10.825 1.00 98.31 438 PHE A N 1
ATOM 3337 C CA . PHE A 1 438 ? -3.353 8.781 -10.626 1.00 98.31 438 PHE A CA 1
ATOM 3338 C C . PHE A 1 438 ? -3.309 10.280 -10.954 1.00 98.31 438 PHE A C 1
ATOM 3340 O O . PHE A 1 438 ? -3.489 11.141 -10.094 1.00 98.31 438 PHE A O 1
ATOM 3347 N N . VAL A 1 439 ? -3.053 10.585 -12.227 1.00 98.19 439 VAL A N 1
ATOM 3348 C CA . VAL A 1 439 ? -3.312 11.911 -12.815 1.00 98.19 439 VAL A CA 1
ATOM 3349 C C . VAL A 1 439 ? -4.788 12.307 -12.601 1.00 98.19 439 VAL A C 1
ATOM 3351 O O . VAL A 1 439 ? -5.626 11.408 -12.479 1.00 98.19 439 VAL A O 1
ATOM 3354 N N . PRO A 1 440 ? -5.160 13.604 -12.566 1.00 98.38 440 PRO A N 1
ATOM 3355 C CA . PRO A 1 440 ? -6.527 14.021 -12.232 1.00 98.38 440 PRO A CA 1
ATOM 3356 C C . PRO A 1 440 ? -7.614 13.337 -13.075 1.00 98.38 440 PRO A C 1
ATOM 3358 O O . PRO A 1 440 ? -8.597 12.852 -12.519 1.00 98.38 440 PRO A O 1
ATOM 3361 N N . GLY A 1 441 ? -7.382 13.164 -14.381 1.00 98.50 441 GLY A N 1
ATOM 3362 C CA . GLY A 1 441 ? -8.300 12.436 -15.256 1.00 98.50 441 GLY A CA 1
ATOM 3363 C C . GLY A 1 441 ? -8.456 10.946 -14.931 1.00 98.50 441 GLY A C 1
ATOM 3364 O O . GLY A 1 441 ? -9.518 10.381 -15.167 1.00 98.50 441 GLY A O 1
ATOM 3365 N N . ALA A 1 442 ? -7.447 10.298 -14.339 1.00 98.56 442 ALA A N 1
ATOM 3366 C CA . ALA A 1 442 ? -7.542 8.906 -13.889 1.00 98.56 442 ALA A CA 1
ATOM 3367 C C . ALA A 1 442 ? -8.324 8.776 -12.571 1.00 98.56 442 ALA A C 1
ATOM 3369 O O . ALA A 1 442 ? -8.990 7.764 -12.356 1.00 98.56 442 ALA A O 1
ATOM 3370 N N . ILE A 1 443 ? -8.270 9.799 -11.710 1.00 98.56 443 ILE A N 1
ATOM 3371 C CA . ILE A 1 443 ? -9.097 9.883 -10.498 1.00 98.56 443 ILE A CA 1
ATOM 3372 C C . ILE A 1 443 ? -10.562 10.086 -10.899 1.00 98.56 443 ILE A C 1
ATOM 3374 O O . ILE A 1 443 ? -11.413 9.298 -10.496 1.00 98.56 443 ILE A O 1
ATOM 3378 N N . GLU A 1 444 ? -10.843 11.059 -11.773 1.00 98.62 444 GLU A N 1
ATOM 3379 C CA . GLU A 1 444 ? -12.193 11.301 -12.295 1.00 98.62 444 GLU A CA 1
ATOM 3380 C C . GLU A 1 444 ? -12.756 10.054 -12.999 1.00 98.62 444 GLU A C 1
ATOM 3382 O O . GLU A 1 444 ? -13.888 9.650 -12.746 1.00 98.62 444 GLU A O 1
ATOM 3387 N N . PHE A 1 445 ? -11.956 9.376 -13.829 1.00 98.69 445 PHE A N 1
ATOM 3388 C CA . PHE A 1 445 ? -12.373 8.150 -14.516 1.00 98.69 445 PHE A CA 1
ATOM 3389 C C . PHE A 1 445 ? -12.694 7.005 -13.533 1.00 98.69 445 PHE A C 1
ATOM 3391 O O . PHE A 1 445 ? -13.649 6.258 -13.755 1.00 98.69 445 PHE A O 1
ATOM 3398 N N . ALA A 1 446 ? -11.959 6.889 -12.419 1.00 98.69 446 ALA A N 1
ATOM 3399 C CA . ALA A 1 446 ? -12.259 5.938 -11.345 1.00 98.69 446 ALA A CA 1
ATOM 3400 C C . ALA A 1 446 ? -13.532 6.307 -10.557 1.00 98.69 446 ALA A C 1
ATOM 3402 O O . ALA A 1 446 ? -14.268 5.419 -10.119 1.00 98.69 446 ALA A O 1
ATOM 3403 N N . GLU A 1 447 ? -13.820 7.599 -10.384 1.00 98.19 447 GLU A N 1
ATOM 3404 C CA . GLU A 1 447 ? -15.054 8.103 -9.764 1.00 98.19 447 GLU A CA 1
ATOM 3405 C C . GLU A 1 447 ? -16.275 7.847 -10.665 1.00 98.19 447 GLU A C 1
ATOM 3407 O O . GLU A 1 447 ? -17.255 7.259 -10.207 1.00 98.19 447 GLU A O 1
ATOM 3412 N N . GLN A 1 448 ? -16.183 8.152 -11.966 1.00 98.31 448 GLN A N 1
ATOM 3413 C CA . GLN A 1 448 ? -17.227 7.870 -12.964 1.00 98.31 448 GLN A CA 1
ATOM 3414 C C . GLN A 1 448 ? -17.617 6.379 -13.014 1.00 98.31 448 GLN A C 1
ATOM 3416 O O . GLN A 1 448 ? -18.795 6.047 -13.151 1.00 98.31 448 GLN A O 1
ATOM 3421 N N . HIS A 1 449 ? -16.648 5.470 -12.851 1.00 98.38 449 HIS A N 1
ATOM 3422 C CA . HIS A 1 449 ? -16.875 4.018 -12.865 1.00 98.38 449 HIS A CA 1
ATOM 3423 C C . HIS A 1 449 ? -17.158 3.406 -11.481 1.00 98.38 449 HIS A C 1
ATOM 3425 O O . HIS A 1 449 ? -17.430 2.209 -11.399 1.00 98.38 449 HIS A O 1
ATOM 3431 N N . ASN A 1 450 ? -17.118 4.190 -10.393 1.00 97.06 450 ASN A N 1
ATOM 3432 C CA . ASN A 1 450 ? -17.186 3.703 -9.001 1.00 97.06 450 ASN A CA 1
ATOM 3433 C C . ASN A 1 450 ? -16.138 2.605 -8.681 1.00 97.06 450 ASN A C 1
ATOM 3435 O O . ASN A 1 450 ? -16.370 1.732 -7.839 1.00 97.06 450 ASN A O 1
ATOM 3439 N N . ALA A 1 451 ? -14.995 2.634 -9.374 1.00 97.69 451 ALA A N 1
ATOM 3440 C CA . ALA A 1 451 ? -13.936 1.634 -9.293 1.00 97.69 451 ALA A CA 1
ATOM 3441 C C . ALA A 1 451 ? -12.840 2.071 -8.312 1.00 97.69 451 ALA A C 1
ATOM 3443 O O . ALA A 1 451 ? -12.463 3.241 -8.267 1.00 97.69 451 ALA A O 1
ATOM 3444 N N . PHE A 1 452 ? -12.292 1.133 -7.538 1.00 98.75 452 PHE A N 1
ATOM 3445 C CA . PHE A 1 452 ? -11.322 1.478 -6.499 1.00 98.75 452 PHE A CA 1
ATOM 3446 C C . PHE A 1 452 ? -9.889 1.649 -7.013 1.00 98.75 452 PHE A C 1
ATOM 3448 O O . PHE A 1 452 ? -9.343 0.789 -7.707 1.00 98.75 452 PHE A O 1
ATOM 3455 N N . ILE A 1 453 ? -9.253 2.726 -6.561 1.00 98.81 453 ILE A N 1
ATOM 3456 C CA . ILE A 1 453 ? -7.839 3.041 -6.750 1.00 98.81 453 ILE A CA 1
ATOM 3457 C C . ILE A 1 453 ? -7.168 3.351 -5.406 1.00 98.81 453 ILE A C 1
ATOM 3459 O O . ILE A 1 453 ? -7.796 3.862 -4.476 1.00 98.81 453 ILE A O 1
ATOM 3463 N N . GLY A 1 454 ? -5.873 3.059 -5.288 1.00 98.25 454 GLY A N 1
ATOM 3464 C CA . GLY A 1 454 ? -5.091 3.389 -4.096 1.00 98.25 454 GLY A CA 1
ATOM 3465 C C . GLY A 1 454 ? -3.591 3.446 -4.362 1.00 98.25 454 GLY A C 1
ATOM 3466 O O . GLY A 1 454 ? -3.079 2.755 -5.235 1.00 98.25 454 GLY A O 1
ATOM 3467 N N . GLY A 1 455 ? -2.877 4.265 -3.599 1.00 96.56 455 GLY A N 1
ATOM 3468 C CA . GLY A 1 455 ? -1.443 4.522 -3.751 1.00 96.56 455 GLY A CA 1
ATOM 3469 C C . GLY A 1 455 ? -1.010 5.668 -2.832 1.00 96.56 455 GLY A C 1
ATOM 3470 O O . GLY A 1 455 ? -1.830 6.150 -2.055 1.00 96.56 455 GLY A O 1
ATOM 3471 N N . ASP A 1 456 ? 0.244 6.111 -2.822 1.00 96.12 456 ASP A N 1
ATOM 3472 C CA . ASP A 1 456 ? 1.375 5.660 -3.641 1.00 96.12 456 ASP A CA 1
ATOM 3473 C C . ASP A 1 456 ? 2.584 5.220 -2.777 1.00 96.12 456 ASP A C 1
ATOM 3475 O O . ASP A 1 456 ? 2.786 5.686 -1.648 1.00 96.12 456 ASP A O 1
ATOM 3479 N N . ASP A 1 457 ? 3.421 4.345 -3.355 1.00 97.56 457 ASP A N 1
ATOM 3480 C CA . ASP A 1 457 ? 4.720 3.847 -2.857 1.00 97.56 457 ASP A CA 1
ATOM 3481 C C . ASP A 1 457 ? 4.709 3.050 -1.527 1.00 97.56 457 ASP A C 1
ATOM 3483 O O . ASP A 1 457 ? 4.430 3.592 -0.460 1.00 97.56 457 ASP A O 1
ATOM 3487 N N . PHE A 1 458 ? 5.121 1.773 -1.530 1.00 97.75 458 PHE A N 1
ATOM 3488 C CA . PHE A 1 458 ? 5.103 0.907 -0.331 1.00 97.75 458 PHE A CA 1
ATOM 3489 C C . PHE A 1 458 ? 5.883 1.480 0.868 1.00 97.75 458 PHE A C 1
ATOM 3491 O O . PHE A 1 458 ? 7.088 1.740 0.789 1.00 97.75 458 PHE A O 1
ATOM 3498 N N . LYS A 1 459 ? 5.249 1.605 2.035 1.00 96.88 459 LYS A N 1
ATOM 3499 C CA . LYS A 1 459 ? 5.866 2.095 3.279 1.00 96.88 459 LYS A CA 1
ATOM 3500 C C . LYS A 1 459 ? 6.531 0.956 4.067 1.00 96.88 459 LYS A C 1
ATOM 3502 O O . LYS A 1 459 ? 6.084 0.612 5.153 1.00 96.88 459 LYS A O 1
ATOM 3507 N N . SER A 1 460 ? 7.601 0.381 3.504 1.00 89.62 460 SER A N 1
ATOM 3508 C CA . SER A 1 460 ? 8.344 -0.777 4.041 1.00 89.62 460 SER A CA 1
ATOM 3509 C C . SER A 1 460 ? 9.097 -0.485 5.357 1.00 89.62 460 SER A C 1
ATOM 3511 O O . SER A 1 460 ? 8.587 -0.747 6.444 1.00 89.62 460 SER A O 1
ATOM 3513 N N . GLY A 1 461 ? 10.318 0.055 5.267 1.00 91.25 461 GLY A N 1
ATOM 3514 C CA . GLY A 1 461 ? 11.244 0.265 6.390 1.00 91.25 461 GLY A CA 1
ATOM 3515 C C . GLY A 1 461 ? 11.359 1.728 6.835 1.00 91.25 461 GLY A C 1
ATOM 3516 O O . GLY A 1 461 ? 10.502 2.235 7.554 1.00 91.25 461 GLY A O 1
ATOM 3517 N N . GLN A 1 462 ? 12.429 2.414 6.402 1.00 94.25 462 GLN A N 1
ATOM 3518 C CA . GLN A 1 462 ? 12.792 3.802 6.775 1.00 94.25 462 GLN A CA 1
ATOM 3519 C C . GLN A 1 462 ? 11.591 4.749 6.941 1.00 94.25 462 GLN A C 1
ATOM 3521 O O . GLN A 1 462 ? 11.425 5.362 7.992 1.00 94.25 462 GLN A O 1
ATOM 3526 N N . THR A 1 463 ? 10.737 4.863 5.920 1.00 93.75 463 THR A N 1
ATOM 3527 C CA . THR A 1 463 ? 9.604 5.799 5.946 1.00 93.75 463 THR A CA 1
ATOM 3528 C C . THR A 1 463 ? 8.540 5.409 6.974 1.00 93.75 463 THR A C 1
ATOM 3530 O O . THR A 1 463 ? 7.956 6.296 7.589 1.00 93.75 463 THR A O 1
ATOM 3533 N N . LYS A 1 464 ? 8.331 4.108 7.225 1.00 96.19 464 LYS A N 1
ATOM 3534 C CA . LYS A 1 464 ? 7.411 3.616 8.261 1.00 96.19 464 LYS A CA 1
ATOM 3535 C C . LYS A 1 464 ? 7.893 4.052 9.644 1.00 96.19 464 LYS A C 1
ATOM 3537 O O . LYS A 1 464 ? 7.133 4.668 10.387 1.00 96.19 464 LYS A O 1
ATOM 3542 N N . MET A 1 465 ? 9.183 3.842 9.927 1.00 96.00 465 MET A N 1
ATOM 3543 C CA . MET A 1 465 ? 9.824 4.299 11.165 1.00 96.00 465 MET A CA 1
ATOM 3544 C C . MET A 1 465 ? 9.747 5.826 11.318 1.00 96.00 465 MET A C 1
ATOM 3546 O O . MET A 1 465 ? 9.329 6.307 12.368 1.00 96.00 465 MET A O 1
ATOM 3550 N N . LYS A 1 466 ? 10.057 6.593 10.260 1.00 95.88 466 LYS A N 1
ATOM 3551 C CA . LYS A 1 466 ? 9.932 8.062 10.255 1.00 95.88 466 LYS A CA 1
ATOM 3552 C C . LYS A 1 466 ? 8.514 8.517 10.617 1.00 95.88 466 LYS A C 1
ATOM 3554 O O . LYS A 1 466 ? 8.356 9.324 11.525 1.00 95.88 466 LYS A O 1
ATOM 3559 N N . SER A 1 467 ? 7.491 7.954 9.969 1.00 95.06 467 SER A N 1
ATOM 3560 C CA . SER A 1 467 ? 6.076 8.306 10.190 1.00 95.06 467 SER A CA 1
ATOM 3561 C C . SER A 1 467 ? 5.516 7.938 11.575 1.00 95.06 467 SER A C 1
ATOM 3563 O O . SER A 1 467 ? 4.391 8.316 11.897 1.00 95.06 467 SER A O 1
ATOM 3565 N N . ALA A 1 468 ? 6.280 7.203 12.390 1.00 96.69 468 ALA A N 1
ATOM 3566 C CA . ALA A 1 468 ? 5.985 6.953 13.801 1.00 96.69 468 ALA A CA 1
ATOM 3567 C C . ALA A 1 468 ? 6.853 7.824 14.730 1.00 96.69 468 ALA A C 1
ATOM 3569 O O . ALA A 1 468 ? 6.338 8.418 15.673 1.00 96.69 468 ALA A O 1
ATOM 3570 N N . LEU A 1 469 ? 8.156 7.939 14.446 1.00 97.19 469 LEU A N 1
ATOM 3571 C CA . LEU A 1 469 ? 9.108 8.703 15.257 1.00 97.19 469 LEU A CA 1
ATOM 3572 C C . LEU A 1 469 ? 8.838 10.215 15.222 1.00 97.19 469 LEU A C 1
ATOM 3574 O O . LEU A 1 469 ? 8.926 10.868 16.256 1.00 97.19 469 LEU A O 1
ATOM 3578 N N . VAL A 1 470 ? 8.491 10.769 14.057 1.00 97.19 470 VAL A N 1
ATOM 3579 C CA . VAL A 1 470 ? 8.193 12.203 13.904 1.00 97.19 470 VAL A CA 1
ATOM 3580 C C . VAL A 1 470 ? 6.894 12.572 14.625 1.00 97.19 470 VAL A C 1
ATOM 3582 O O . VAL A 1 470 ? 6.871 13.569 15.343 1.00 97.19 470 VAL A O 1
ATOM 3585 N N . ASP A 1 471 ? 5.854 11.731 14.525 1.00 96.88 471 ASP A N 1
ATOM 3586 C CA . ASP A 1 471 ? 4.606 11.915 15.279 1.00 96.88 471 ASP A CA 1
ATOM 3587 C C . ASP A 1 471 ? 4.891 11.852 16.789 1.00 96.88 471 ASP A C 1
ATOM 3589 O O . ASP A 1 471 ? 4.495 12.745 17.532 1.00 96.88 471 ASP A O 1
ATOM 3593 N N . PHE A 1 472 ? 5.657 10.858 17.253 1.00 97.31 472 PHE A N 1
ATOM 3594 C CA . PHE A 1 472 ? 6.067 10.759 18.658 1.00 97.31 472 PHE A CA 1
ATOM 3595 C C . PHE A 1 472 ? 6.791 12.023 19.155 1.00 97.31 472 PHE A C 1
ATOM 3597 O O . PHE A 1 472 ? 6.370 12.597 20.157 1.00 97.31 472 PHE A O 1
ATOM 3604 N N . LEU A 1 473 ? 7.837 12.484 18.459 1.00 97.75 473 LEU A N 1
ATOM 3605 C CA . LEU A 1 473 ? 8.633 13.638 18.896 1.00 97.75 473 LEU A CA 1
ATOM 3606 C C . LEU A 1 473 ? 7.801 14.929 18.933 1.00 97.75 473 LEU A C 1
ATOM 3608 O O . LEU A 1 473 ? 7.840 15.656 19.925 1.00 97.75 473 LEU A O 1
ATOM 3612 N N . ILE A 1 474 ? 6.990 15.186 17.902 1.00 97.19 474 ILE A N 1
ATOM 3613 C CA . ILE A 1 474 ? 6.185 16.412 17.818 1.00 97.19 474 ILE A CA 1
ATOM 3614 C C . ILE A 1 474 ? 5.043 16.417 18.848 1.00 97.19 474 ILE A C 1
ATOM 3616 O O . ILE A 1 474 ? 4.775 17.466 19.437 1.00 97.19 474 ILE A O 1
ATOM 3620 N N . ASN A 1 475 ? 4.405 15.272 19.133 1.00 96.94 475 ASN A N 1
ATOM 3621 C CA . ASN A 1 475 ? 3.413 15.179 20.217 1.00 96.94 475 ASN A CA 1
ATOM 3622 C C . ASN A 1 475 ? 4.063 15.213 21.616 1.00 96.94 475 ASN A C 1
ATOM 3624 O O . ASN A 1 475 ? 3.426 15.656 22.567 1.00 96.94 475 ASN A O 1
ATOM 3628 N N . ALA A 1 476 ? 5.334 14.814 21.748 1.00 97.62 476 ALA A N 1
ATOM 3629 C CA . ALA A 1 476 ? 6.122 14.962 22.976 1.00 97.62 476 ALA A CA 1
ATOM 3630 C C . ALA A 1 476 ? 6.653 16.395 23.210 1.00 97.62 476 ALA A C 1
ATOM 3632 O O . ALA A 1 476 ? 7.340 16.637 24.202 1.00 97.62 476 ALA A O 1
ATOM 3633 N N . GLY A 1 477 ? 6.352 17.352 22.320 1.00 97.81 477 GLY A N 1
ATOM 3634 C CA . GLY A 1 477 ? 6.800 18.744 22.442 1.00 97.81 477 GLY A CA 1
ATOM 3635 C C . GLY A 1 477 ? 8.256 18.985 22.023 1.00 97.81 477 GLY A C 1
ATOM 3636 O O . GLY A 1 477 ? 8.832 20.002 22.401 1.00 97.81 477 GLY A O 1
ATOM 3637 N N . ILE A 1 478 ? 8.859 18.066 21.263 1.00 98.31 478 ILE A N 1
ATOM 3638 C CA . ILE A 1 478 ? 10.245 18.149 20.784 1.00 98.31 478 ILE A CA 1
ATOM 3639 C C . ILE A 1 478 ? 10.245 18.697 19.350 1.00 98.31 478 ILE A C 1
ATOM 3641 O O . ILE A 1 478 ? 9.625 18.118 18.453 1.00 98.31 478 ILE A O 1
ATOM 3645 N N . LYS A 1 479 ? 10.936 19.821 19.121 1.00 98.25 479 LYS A N 1
ATOM 3646 C CA . LYS A 1 479 ? 10.967 20.497 17.816 1.00 98.25 479 LYS A CA 1
ATOM 3647 C C . LYS A 1 479 ? 12.073 19.914 16.947 1.00 98.25 479 LYS A C 1
ATOM 3649 O O . LYS A 1 479 ? 13.243 20.207 17.160 1.00 98.25 479 LYS A O 1
ATOM 3654 N N . LEU A 1 480 ? 11.712 19.125 15.940 1.00 97.62 480 LEU A N 1
ATOM 3655 C CA . LEU A 1 480 ? 12.654 18.710 14.901 1.00 97.62 480 LEU A CA 1
ATOM 3656 C C . LEU A 1 480 ? 13.062 19.929 14.069 1.00 97.62 480 LEU A C 1
ATOM 3658 O O . LEU A 1 480 ? 12.206 20.667 13.594 1.00 97.62 480 LEU A O 1
ATOM 3662 N N . THR A 1 481 ? 14.362 20.115 13.866 1.00 97.38 481 THR A N 1
ATOM 3663 C CA . THR A 1 481 ? 14.923 21.185 13.027 1.00 97.38 481 THR A CA 1
ATOM 3664 C C . THR A 1 481 ? 15.701 20.642 11.832 1.00 97.38 481 THR A C 1
ATOM 3666 O O . THR A 1 481 ? 15.797 21.334 10.823 1.00 97.38 481 THR A O 1
ATOM 3669 N N . SER A 1 482 ? 16.165 19.383 11.864 1.00 98.00 482 SER A N 1
ATOM 3670 C CA . SER A 1 482 ? 16.684 18.698 10.670 1.00 98.00 482 SER A CA 1
ATOM 3671 C C . SER A 1 482 ? 16.388 17.192 10.651 1.00 98.00 482 SER A C 1
ATOM 3673 O O . SER A 1 482 ? 16.332 16.533 11.693 1.00 98.00 482 SER A O 1
ATOM 3675 N N . ILE A 1 483 ? 16.190 16.651 9.444 1.00 98.06 483 ILE A N 1
ATOM 3676 C CA . ILE A 1 483 ? 15.937 15.237 9.143 1.00 98.06 483 ILE A CA 1
ATOM 3677 C C . ILE A 1 483 ? 16.762 14.828 7.908 1.00 98.06 483 ILE A C 1
ATOM 3679 O O . ILE A 1 483 ? 16.382 15.099 6.765 1.00 98.06 483 ILE A O 1
ATOM 3683 N N . ALA A 1 484 ? 17.872 14.119 8.109 1.00 97.94 484 ALA A N 1
ATOM 3684 C CA . ALA A 1 484 ? 18.751 13.667 7.029 1.00 97.94 484 ALA A CA 1
ATOM 3685 C C . ALA A 1 484 ? 18.612 12.152 6.789 1.00 97.94 484 ALA A C 1
ATOM 3687 O O . ALA A 1 484 ? 19.074 11.349 7.594 1.00 97.94 484 ALA A O 1
ATOM 3688 N N . SER A 1 485 ? 17.988 11.749 5.674 1.00 97.50 485 SER A N 1
ATOM 3689 C CA . SER A 1 485 ? 17.640 10.351 5.357 1.00 97.50 485 SER A CA 1
ATOM 3690 C C . SER A 1 485 ? 18.433 9.781 4.177 1.00 97.50 485 SER A C 1
ATOM 3692 O O . SER A 1 485 ? 18.006 9.839 3.017 1.00 97.50 485 SER A O 1
ATOM 3694 N N . TYR A 1 486 ? 19.559 9.139 4.467 1.00 96.88 486 TYR A N 1
ATOM 3695 C CA . TYR A 1 486 ? 20.395 8.453 3.482 1.00 96.88 486 TYR A CA 1
ATOM 3696 C C . TYR A 1 486 ? 19.958 6.998 3.272 1.00 96.88 486 TYR A C 1
ATOM 3698 O O . TYR A 1 486 ? 19.452 6.325 4.172 1.00 96.88 486 TYR A O 1
ATOM 3706 N N . ASN A 1 487 ? 20.149 6.490 2.054 1.00 95.44 487 ASN A N 1
ATOM 3707 C CA . ASN A 1 487 ? 19.843 5.113 1.676 1.00 95.44 487 ASN A CA 1
ATOM 3708 C C . ASN A 1 487 ? 20.861 4.586 0.664 1.00 95.44 487 ASN A C 1
ATOM 3710 O O . ASN A 1 487 ? 21.252 5.312 -0.253 1.00 95.44 487 ASN A O 1
ATOM 3714 N N . HIS A 1 488 ? 21.179 3.295 0.736 1.00 97.06 488 HIS A N 1
ATOM 3715 C CA . HIS A 1 488 ? 21.768 2.583 -0.396 1.00 97.06 488 HIS A CA 1
ATOM 3716 C C . HIS A 1 488 ? 21.311 1.124 -0.489 1.00 97.06 488 HIS A C 1
ATOM 3718 O O . HIS A 1 488 ? 21.077 0.473 0.527 1.00 97.06 488 HIS A O 1
ATOM 3724 N N . LEU A 1 489 ? 21.162 0.631 -1.720 1.00 97.25 489 LEU A N 1
ATOM 3725 C CA . LEU A 1 489 ? 20.679 -0.714 -2.052 1.00 97.25 489 LEU A CA 1
ATOM 3726 C C . LEU A 1 489 ? 21.259 -1.194 -3.393 1.00 97.25 489 LEU A C 1
ATOM 3728 O O . LEU A 1 489 ? 21.636 -0.374 -4.231 1.00 97.25 489 LEU A O 1
ATOM 3732 N N . GLY A 1 490 ? 21.356 -2.510 -3.582 1.00 96.94 490 GLY A N 1
ATOM 3733 C CA . GLY A 1 490 ? 22.005 -3.156 -4.732 1.00 96.94 490 GLY A CA 1
ATOM 3734 C C . GLY A 1 490 ? 21.076 -3.974 -5.633 1.00 96.94 490 GLY A C 1
ATOM 3735 O O . GLY A 1 490 ? 21.548 -4.572 -6.595 1.00 96.94 490 GLY A O 1
ATOM 3736 N N . ASN A 1 491 ? 19.777 -4.012 -5.336 1.00 96.31 491 ASN A N 1
ATOM 3737 C CA . ASN A 1 491 ? 18.757 -4.677 -6.148 1.00 96.31 491 ASN A CA 1
ATOM 3738 C C . ASN A 1 491 ? 18.351 -3.847 -7.390 1.00 96.31 491 ASN A C 1
ATOM 3740 O O . ASN A 1 491 ? 18.871 -2.754 -7.641 1.00 96.31 491 ASN A O 1
ATOM 3744 N N . ASN A 1 492 ? 17.401 -4.357 -8.185 1.00 96.81 492 ASN A N 1
ATOM 3745 C CA . ASN A 1 492 ? 16.980 -3.684 -9.419 1.00 96.81 492 ASN A CA 1
ATOM 3746 C C . ASN A 1 492 ? 16.197 -2.374 -9.185 1.00 96.81 492 ASN A C 1
ATOM 3748 O O . ASN A 1 492 ? 16.242 -1.510 -10.057 1.00 96.81 492 ASN A O 1
ATOM 3752 N N . ASP A 1 493 ? 15.540 -2.181 -8.031 1.00 94.56 493 ASP A N 1
ATOM 3753 C CA . ASP A 1 493 ? 14.964 -0.868 -7.682 1.00 94.56 493 ASP A CA 1
ATOM 3754 C C . ASP A 1 493 ? 16.089 0.157 -7.499 1.00 94.56 493 ASP A C 1
ATOM 3756 O O . ASP A 1 493 ? 16.076 1.202 -8.140 1.00 94.56 493 ASP A O 1
ATOM 3760 N N . GLY A 1 494 ? 17.154 -0.193 -6.765 1.00 94.44 494 GLY A N 1
ATOM 3761 C CA . GLY A 1 494 ? 18.369 0.624 -6.687 1.00 94.44 494 GLY A CA 1
ATOM 3762 C C . GLY A 1 494 ? 19.001 0.921 -8.051 1.00 94.44 494 GLY A C 1
ATOM 3763 O O . GLY A 1 494 ? 19.392 2.062 -8.301 1.00 94.44 494 GLY A O 1
ATOM 3764 N N . LYS A 1 495 ? 19.064 -0.071 -8.952 1.00 96.31 495 LYS A N 1
ATOM 3765 C CA . LYS A 1 495 ? 19.574 0.106 -10.326 1.00 96.31 495 LYS A CA 1
ATOM 3766 C C . LYS A 1 495 ? 18.709 1.087 -11.129 1.00 96.31 495 LYS A C 1
ATOM 3768 O O . LYS A 1 495 ? 19.241 1.914 -11.862 1.00 96.31 495 LYS A O 1
ATOM 3773 N N . ASN A 1 496 ? 17.388 1.022 -10.989 1.00 96.06 496 ASN A N 1
ATOM 3774 C CA . ASN A 1 496 ? 16.448 1.912 -11.670 1.00 96.06 496 ASN A CA 1
ATOM 3775 C C . ASN A 1 496 ? 16.482 3.340 -11.084 1.00 96.06 496 ASN A C 1
ATOM 3777 O O . ASN A 1 496 ? 16.601 4.321 -11.815 1.00 96.06 496 ASN A O 1
ATOM 3781 N N . LEU A 1 497 ? 16.486 3.456 -9.754 1.00 94.94 497 LEU A N 1
ATOM 3782 C CA . LEU A 1 497 ? 16.598 4.714 -9.005 1.00 94.94 497 LEU A CA 1
ATOM 3783 C C . LEU A 1 497 ? 17.988 5.373 -9.092 1.00 94.94 497 LEU A C 1
ATOM 3785 O O . LEU A 1 497 ? 18.196 6.434 -8.507 1.00 94.94 497 LEU A O 1
ATOM 3789 N N . SER A 1 498 ? 18.943 4.800 -9.836 1.00 93.06 498 SER A N 1
ATOM 3790 C CA . SER A 1 498 ? 20.187 5.496 -10.191 1.00 93.06 498 SER A CA 1
ATOM 3791 C C . SER A 1 498 ? 19.982 6.575 -11.268 1.00 93.06 498 SER A C 1
ATOM 3793 O O . SER A 1 498 ? 20.908 7.337 -11.542 1.00 93.06 498 SER A O 1
ATOM 3795 N N . SER A 1 499 ? 18.810 6.616 -11.911 1.00 94.75 499 SER A N 1
ATOM 3796 C CA . SER A 1 499 ? 18.412 7.636 -12.887 1.00 94.75 499 SER A CA 1
ATOM 3797 C C . SER A 1 499 ? 17.654 8.781 -12.209 1.00 94.75 499 SER A C 1
ATOM 3799 O O . SER A 1 499 ? 16.734 8.547 -11.427 1.00 94.75 499 SER A O 1
ATOM 3801 N N . GLN A 1 500 ? 18.004 10.032 -12.532 1.00 93.56 500 GLN A N 1
ATOM 3802 C CA . GLN A 1 500 ? 17.475 11.214 -11.839 1.00 93.56 500 GLN A CA 1
ATOM 3803 C C . GLN A 1 500 ? 15.953 11.388 -11.995 1.00 93.56 500 GLN A C 1
ATOM 3805 O O . GLN A 1 500 ? 15.300 11.779 -11.028 1.00 93.56 500 GLN A O 1
ATOM 3810 N N . LYS A 1 501 ? 15.377 11.077 -13.173 1.00 94.31 501 LYS A N 1
ATOM 3811 C CA . LYS A 1 501 ? 13.919 11.172 -13.404 1.00 94.31 501 LYS A CA 1
ATOM 3812 C C . LYS A 1 501 ? 13.145 10.266 -12.430 1.00 94.31 501 LYS A C 1
ATOM 3814 O O . LYS A 1 501 ? 12.201 10.717 -11.795 1.00 94.31 501 LYS A O 1
ATOM 3819 N N . GLN A 1 502 ? 13.582 9.014 -12.283 1.00 94.75 502 GLN A N 1
ATOM 3820 C CA . GLN A 1 502 ? 12.959 8.007 -11.415 1.00 94.75 502 GLN A CA 1
ATOM 3821 C C . GLN A 1 502 ? 13.299 8.226 -9.928 1.00 94.75 502 GLN A C 1
ATOM 3823 O O . GLN A 1 502 ? 12.459 8.001 -9.057 1.00 94.75 502 GLN A O 1
ATOM 3828 N N . PHE A 1 503 ? 14.503 8.724 -9.612 1.00 93.44 503 PHE A N 1
ATOM 3829 C CA . PHE A 1 503 ? 14.852 9.140 -8.249 1.00 93.44 503 PHE A CA 1
ATOM 3830 C C . PHE A 1 503 ? 13.929 10.252 -7.735 1.00 93.44 503 PHE A C 1
ATOM 3832 O O . PHE A 1 503 ? 13.452 10.152 -6.607 1.00 93.44 503 PHE A O 1
ATOM 3839 N N . ARG A 1 504 ? 13.625 11.270 -8.556 1.00 92.75 504 ARG A N 1
ATOM 3840 C CA . ARG A 1 504 ? 12.786 12.416 -8.159 1.00 92.75 504 ARG A CA 1
ATOM 3841 C C . ARG A 1 504 ? 11.407 11.993 -7.641 1.00 92.75 504 ARG A C 1
ATOM 3843 O O . ARG A 1 504 ? 10.917 12.566 -6.674 1.00 92.75 504 ARG A O 1
ATOM 3850 N N . SER A 1 505 ? 10.809 10.956 -8.219 1.00 90.12 505 SER A N 1
ATOM 3851 C CA . SER A 1 505 ? 9.540 10.387 -7.746 1.00 90.12 505 SER A CA 1
ATOM 3852 C C . SER A 1 505 ? 9.670 9.801 -6.331 1.00 90.12 505 SER A C 1
ATOM 3854 O O . SER A 1 505 ? 8.879 10.120 -5.445 1.00 90.12 505 SER A O 1
ATOM 3856 N N . LYS A 1 506 ? 10.730 9.018 -6.080 1.00 90.06 506 LYS A N 1
ATOM 3857 C CA . LYS A 1 506 ? 11.048 8.426 -4.763 1.00 90.06 506 LYS A CA 1
ATOM 3858 C C . LYS A 1 506 ? 11.557 9.448 -3.731 1.00 90.06 506 LYS A C 1
ATOM 3860 O O . LYS A 1 506 ? 11.588 9.154 -2.539 1.00 90.06 506 LYS A O 1
ATOM 3865 N N . GLU A 1 507 ? 12.015 10.612 -4.185 1.00 90.56 507 GLU A N 1
ATOM 3866 C CA . GLU A 1 507 ? 12.397 11.757 -3.356 1.00 90.56 507 GLU A CA 1
ATOM 3867 C C . GLU A 1 507 ? 11.139 12.446 -2.809 1.00 90.56 507 GLU A C 1
ATOM 3869 O O . GLU A 1 507 ? 10.986 12.544 -1.593 1.00 90.56 507 GLU A O 1
ATOM 3874 N N . ILE A 1 508 ? 10.188 12.803 -3.685 1.00 88.75 508 ILE A N 1
ATOM 3875 C CA . ILE A 1 508 ? 8.906 13.424 -3.306 1.00 88.75 508 ILE A CA 1
ATOM 3876 C C . ILE A 1 508 ? 8.135 12.535 -2.314 1.00 88.75 508 ILE A C 1
ATOM 3878 O O . ILE A 1 508 ? 7.775 13.001 -1.232 1.00 88.75 508 ILE A O 1
ATOM 3882 N N . SER A 1 509 ? 7.970 11.235 -2.604 1.00 81.44 509 SER A N 1
ATOM 3883 C CA . SER A 1 509 ? 7.239 10.307 -1.716 1.00 81.44 509 SER A CA 1
ATOM 3884 C C . SER A 1 509 ? 7.886 10.099 -0.336 1.00 81.44 509 SER A C 1
ATOM 3886 O O . SER A 1 509 ? 7.253 9.572 0.578 1.00 81.44 509 SER A O 1
ATOM 3888 N N . LYS A 1 510 ? 9.156 10.487 -0.160 1.00 87.75 510 LYS A N 1
ATOM 3889 C CA . LYS A 1 510 ? 9.905 10.367 1.101 1.00 87.75 510 LYS A CA 1
ATOM 3890 C C . LYS A 1 510 ? 10.066 11.680 1.866 1.00 87.75 510 LYS A C 1
ATOM 3892 O O . LYS A 1 510 ? 10.390 11.622 3.059 1.00 87.75 510 LYS A O 1
ATOM 3897 N N . SER A 1 511 ? 9.903 12.819 1.200 1.00 87.31 511 SER A N 1
ATOM 3898 C CA . SER A 1 511 ? 9.985 14.140 1.824 1.00 87.31 511 SER A CA 1
ATOM 3899 C C . SER A 1 511 ? 8.668 14.504 2.501 1.00 87.31 511 SER A C 1
ATOM 3901 O O . SER A 1 511 ? 8.649 14.664 3.716 1.00 87.31 511 SER A O 1
ATOM 3903 N N . ASN A 1 512 ? 7.555 14.475 1.764 1.00 86.44 512 ASN A N 1
ATOM 3904 C CA . ASN A 1 512 ? 6.258 15.016 2.201 1.00 86.44 512 ASN A CA 1
ATOM 3905 C C . ASN A 1 512 ? 5.595 14.274 3.389 1.00 86.44 512 ASN A C 1
ATOM 3907 O O . ASN A 1 512 ? 4.522 14.639 3.863 1.00 86.44 512 ASN A O 1
ATOM 3911 N N . VAL A 1 513 ? 6.216 13.197 3.877 1.00 89.81 513 VAL A N 1
ATOM 3912 C CA . VAL A 1 513 ? 5.686 12.300 4.918 1.00 89.81 513 VAL A CA 1
ATOM 3913 C C . VAL A 1 513 ? 5.716 12.897 6.338 1.00 89.81 513 VAL A C 1
ATOM 3915 O O . VAL A 1 513 ? 5.387 12.204 7.297 1.00 89.81 513 VAL A O 1
ATOM 3918 N N . VAL A 1 514 ? 6.164 14.147 6.494 1.00 92.31 514 VAL A N 1
ATOM 3919 C CA . VAL A 1 514 ? 6.247 14.863 7.784 1.00 92.31 514 VAL A CA 1
ATOM 3920 C C . VAL A 1 514 ? 5.365 16.115 7.845 1.00 92.31 514 VAL A C 1
ATOM 3922 O O . VAL A 1 514 ? 5.157 16.655 8.931 1.00 92.31 514 VAL A O 1
ATOM 3925 N N . ASP A 1 515 ? 4.836 16.569 6.706 1.00 92.19 515 ASP A N 1
ATOM 3926 C CA . ASP A 1 515 ? 4.256 17.909 6.557 1.00 92.19 515 ASP A CA 1
ATOM 3927 C C . ASP A 1 515 ? 2.983 18.101 7.395 1.00 92.19 515 ASP A C 1
ATOM 3929 O O . ASP A 1 515 ? 2.794 19.150 8.009 1.00 92.19 515 ASP A O 1
ATOM 3933 N N . ASP A 1 516 ? 2.138 17.069 7.487 1.00 92.75 516 ASP A N 1
ATOM 3934 C CA . ASP A 1 516 ? 0.916 17.062 8.300 1.00 92.75 516 ASP A CA 1
ATOM 3935 C C . ASP A 1 516 ? 1.211 17.107 9.806 1.00 92.75 516 ASP A C 1
ATOM 3937 O O . ASP A 1 516 ? 0.488 17.757 10.560 1.00 92.75 516 ASP A O 1
ATOM 3941 N N . MET A 1 517 ? 2.291 16.457 10.249 1.00 94.56 517 MET A N 1
ATOM 3942 C CA . MET A 1 517 ? 2.717 16.459 11.652 1.00 94.56 517 MET A CA 1
ATOM 3943 C C . MET A 1 517 ? 3.334 17.803 12.054 1.00 94.56 517 MET A C 1
ATOM 3945 O O . MET A 1 517 ? 3.038 18.308 13.135 1.00 94.56 517 MET A O 1
ATOM 3949 N N . VAL A 1 518 ? 4.140 18.409 11.177 1.00 94.69 518 VAL A N 1
ATOM 3950 C CA . VAL A 1 518 ? 4.708 19.754 11.374 1.00 94.69 518 VAL A CA 1
ATOM 3951 C C . VAL A 1 518 ? 3.591 20.803 11.410 1.00 94.69 518 VAL A C 1
ATOM 3953 O O . VAL A 1 518 ? 3.458 21.530 12.395 1.00 94.69 518 VAL A O 1
ATOM 3956 N N . ALA A 1 519 ? 2.713 20.820 10.401 1.00 93.81 519 ALA A N 1
ATOM 3957 C CA . ALA A 1 519 ? 1.610 21.780 10.303 1.00 93.81 519 ALA A CA 1
ATOM 3958 C C . ALA A 1 519 ? 0.563 21.653 11.430 1.00 93.81 519 ALA A C 1
ATOM 3960 O O . ALA A 1 519 ? -0.159 22.613 11.710 1.00 93.81 519 ALA A O 1
ATOM 3961 N N . ALA A 1 520 ? 0.474 20.494 12.094 1.00 93.25 520 ALA A N 1
ATOM 3962 C CA . ALA A 1 520 ? -0.418 20.284 13.231 1.00 93.25 520 ALA A CA 1
ATOM 3963 C C . ALA A 1 520 ? 0.050 20.965 14.533 1.00 93.25 520 ALA A C 1
ATOM 3965 O O . ALA A 1 520 ? -0.789 21.224 15.397 1.00 93.25 520 ALA A O 1
ATOM 3966 N N . ASN A 1 521 ? 1.347 21.269 14.698 1.00 96.06 521 ASN A N 1
ATOM 3967 C CA . ASN A 1 521 ? 1.890 21.812 15.949 1.00 96.06 521 ASN A CA 1
ATOM 3968 C C . ASN A 1 521 ? 2.396 23.259 15.804 1.00 96.06 521 ASN A C 1
ATOM 3970 O O . ASN A 1 521 ? 3.596 23.534 15.741 1.00 96.06 521 ASN A O 1
ATOM 3974 N N . ASN A 1 522 ? 1.455 24.204 15.859 1.00 94.75 522 ASN A N 1
ATOM 3975 C CA . ASN A 1 522 ? 1.720 25.644 15.795 1.00 94.75 522 ASN A CA 1
ATOM 3976 C C . ASN A 1 522 ? 2.323 26.256 17.084 1.00 94.75 522 ASN A C 1
ATOM 3978 O O . ASN A 1 522 ? 2.317 27.481 17.235 1.00 94.75 522 ASN A O 1
ATOM 3982 N N . VAL A 1 523 ? 2.757 25.426 18.042 1.00 97.19 523 VAL A N 1
ATOM 3983 C CA . VAL A 1 523 ? 3.504 25.848 19.243 1.00 97.19 523 VAL A CA 1
ATOM 3984 C C . VAL A 1 523 ? 5.006 25.660 19.027 1.00 97.19 523 VAL A C 1
ATOM 3986 O O . VAL A 1 523 ? 5.792 26.486 19.483 1.00 97.19 523 VAL A O 1
ATOM 3989 N N . LEU A 1 524 ? 5.402 24.602 18.311 1.00 97.38 524 LEU A N 1
ATOM 3990 C CA . LEU A 1 524 ? 6.795 24.351 17.931 1.00 97.38 524 LEU A CA 1
ATOM 3991 C C . LEU A 1 524 ? 7.167 25.058 16.621 1.00 97.38 524 LEU A C 1
ATOM 3993 O O . LEU A 1 524 ? 8.273 25.590 16.509 1.00 97.38 524 LEU A O 1
ATOM 3997 N N . TYR A 1 525 ? 6.252 25.077 15.649 1.00 97.62 525 TYR A N 1
ATOM 3998 C CA . TYR A 1 525 ? 6.496 25.608 14.307 1.00 97.62 525 TYR A CA 1
ATOM 3999 C C . TYR A 1 525 ? 5.676 26.872 14.041 1.00 97.62 525 TYR A C 1
ATOM 4001 O O . TYR A 1 525 ? 4.477 26.936 14.329 1.00 97.62 525 TYR A O 1
ATOM 4009 N N . ALA A 1 526 ? 6.314 27.885 13.460 1.00 96.19 526 ALA A N 1
ATOM 4010 C CA . ALA A 1 526 ? 5.622 29.017 12.862 1.00 96.19 526 ALA A CA 1
ATOM 4011 C C . ALA A 1 526 ? 4.836 28.582 11.608 1.00 96.19 526 ALA A C 1
ATOM 4013 O O . ALA A 1 526 ? 5.017 27.487 11.071 1.00 96.19 526 ALA A O 1
ATOM 4014 N N . LYS A 1 527 ? 3.944 29.449 11.111 1.00 92.62 527 LYS A N 1
ATOM 4015 C CA . LYS A 1 527 ? 3.245 29.185 9.845 1.00 92.62 527 LYS A CA 1
ATOM 4016 C C . LYS A 1 527 ? 4.280 29.063 8.718 1.00 92.62 527 LYS A C 1
ATOM 4018 O O . LYS A 1 527 ? 5.107 29.956 8.565 1.00 92.62 527 LYS A O 1
ATOM 4023 N N . ASP A 1 528 ? 4.175 27.992 7.935 1.00 90.50 528 ASP A N 1
ATOM 4024 C CA . ASP A 1 528 ? 5.069 27.664 6.814 1.00 90.50 528 ASP A CA 1
ATOM 4025 C C . ASP A 1 528 ? 6.537 27.388 7.228 1.00 90.50 528 ASP A C 1
ATOM 4027 O O . ASP A 1 528 ? 7.431 27.399 6.384 1.00 90.50 528 ASP A O 1
ATOM 4031 N N . GLU A 1 529 ? 6.804 27.117 8.515 1.00 94.94 529 GLU A N 1
ATOM 4032 C CA . GLU A 1 529 ? 8.104 26.627 8.997 1.00 94.94 529 GLU A CA 1
ATOM 4033 C C . GLU A 1 529 ? 8.186 25.096 8.877 1.00 94.94 529 GLU A C 1
ATOM 4035 O O . GLU A 1 529 ? 7.280 24.385 9.305 1.00 94.94 529 GLU A O 1
ATOM 4040 N N . HIS A 1 530 ? 9.297 24.589 8.335 1.00 93.94 530 HIS A N 1
ATOM 4041 C CA . HIS A 1 530 ? 9.586 23.159 8.192 1.00 93.94 530 HIS A CA 1
ATOM 4042 C C . HIS A 1 530 ? 11.044 22.868 8.602 1.00 93.94 530 HIS A C 1
ATOM 4044 O O . HIS A 1 530 ? 11.896 23.743 8.432 1.00 93.94 530 HIS A O 1
ATOM 4050 N N . PRO A 1 531 ? 11.363 21.661 9.110 1.00 95.69 531 PRO A N 1
ATOM 4051 C CA . PRO A 1 531 ? 12.746 21.241 9.343 1.00 95.69 531 PRO A CA 1
ATOM 4052 C C . PRO A 1 531 ? 13.525 21.066 8.030 1.00 95.69 531 PRO A C 1
ATOM 4054 O O . PRO A 1 531 ? 12.955 20.681 7.007 1.00 95.69 531 PRO A O 1
ATOM 4057 N N . ASP A 1 532 ? 14.849 21.232 8.083 1.00 96.75 532 ASP A N 1
ATOM 4058 C CA . ASP A 1 532 ? 15.759 20.897 6.980 1.00 96.75 532 ASP A CA 1
ATOM 4059 C C . ASP A 1 532 ? 15.676 19.394 6.668 1.00 96.75 532 ASP A C 1
ATOM 4061 O O . ASP A 1 532 ? 16.253 18.570 7.383 1.00 96.75 532 ASP A O 1
ATOM 4065 N N . HIS A 1 533 ? 14.976 19.009 5.597 1.00 95.81 533 HIS A N 1
ATOM 4066 C CA . HIS A 1 533 ? 14.746 17.603 5.247 1.00 95.81 533 HIS A CA 1
ATOM 4067 C C . HIS A 1 533 ? 15.459 17.229 3.943 1.00 95.81 533 HIS A C 1
ATOM 4069 O O . HIS A 1 533 ? 15.094 17.669 2.857 1.00 95.81 533 HIS A O 1
ATOM 4075 N N . THR A 1 534 ? 16.461 16.349 4.039 1.00 96.00 534 THR A N 1
ATOM 4076 C CA . THR A 1 534 ? 17.200 15.807 2.883 1.00 96.00 534 THR A CA 1
ATOM 4077 C C . THR A 1 534 ? 16.954 14.306 2.719 1.00 96.00 534 THR A C 1
ATOM 4079 O O . THR A 1 534 ? 17.027 13.544 3.683 1.00 96.00 534 THR A O 1
ATOM 4082 N N . VAL A 1 535 ? 16.710 13.855 1.485 1.00 95.56 535 VAL A N 1
ATOM 4083 C CA . VAL A 1 535 ? 16.562 12.434 1.128 1.00 95.56 535 VAL A CA 1
ATOM 4084 C C . VAL A 1 535 ? 17.625 12.051 0.102 1.00 95.56 535 VAL A C 1
ATOM 4086 O O . VAL A 1 535 ? 17.758 12.693 -0.933 1.00 95.56 535 VAL A O 1
ATOM 4089 N N . VAL A 1 536 ? 18.363 10.967 0.351 1.00 96.12 536 VAL A N 1
ATOM 4090 C CA . VAL A 1 536 ? 19.360 10.433 -0.591 1.00 96.12 536 VAL A CA 1
ATOM 4091 C C . VAL A 1 536 ? 19.133 8.943 -0.816 1.00 96.12 536 VAL A C 1
ATOM 4093 O O . VAL A 1 536 ? 18.888 8.189 0.127 1.00 96.12 536 VAL A O 1
ATOM 4096 N N . ILE A 1 537 ? 19.260 8.505 -2.071 1.00 95.25 537 ILE A N 1
ATOM 4097 C CA . ILE A 1 537 ? 19.333 7.095 -2.475 1.00 95.25 537 ILE A CA 1
ATOM 4098 C C . ILE A 1 537 ? 20.561 6.922 -3.381 1.00 95.25 537 ILE A C 1
ATOM 4100 O O . ILE A 1 537 ? 20.828 7.769 -4.237 1.00 95.25 537 ILE A O 1
ATOM 4104 N N . LYS A 1 538 ? 21.332 5.844 -3.185 1.00 97.50 538 LYS A N 1
ATOM 4105 C CA . LYS A 1 538 ? 22.451 5.447 -4.056 1.00 97.50 538 LYS A CA 1
ATOM 4106 C C . LYS A 1 538 ? 22.409 3.954 -4.379 1.00 97.50 538 LYS A C 1
ATOM 4108 O O . LYS A 1 538 ? 22.125 3.129 -3.513 1.00 97.50 538 LYS A O 1
ATOM 4113 N N . TYR A 1 539 ? 22.741 3.617 -5.621 1.00 97.50 539 TYR A N 1
ATOM 4114 C CA . TYR A 1 539 ? 22.922 2.235 -6.052 1.00 97.50 539 TYR A CA 1
ATOM 4115 C C . TYR A 1 539 ? 24.278 1.707 -5.568 1.00 97.50 539 TYR A C 1
ATOM 4117 O O . TYR A 1 539 ? 25.312 2.301 -5.863 1.00 97.50 539 TYR A O 1
ATOM 4125 N N . MET A 1 540 ? 24.265 0.608 -4.815 1.00 97.75 540 MET A N 1
ATOM 4126 C CA . MET A 1 540 ? 25.447 -0.057 -4.259 1.00 97.75 540 MET A CA 1
ATOM 4127 C C . MET A 1 540 ? 25.288 -1.576 -4.435 1.00 97.75 540 MET A C 1
ATOM 4129 O O . MET A 1 540 ? 24.756 -2.229 -3.536 1.00 97.75 540 MET A O 1
ATOM 4133 N N . PRO A 1 541 ? 25.723 -2.160 -5.572 1.00 95.94 541 PRO A N 1
ATOM 4134 C CA . PRO A 1 541 ? 25.434 -3.554 -5.936 1.00 95.94 541 PRO A CA 1
ATOM 4135 C C . PRO A 1 541 ? 25.723 -4.581 -4.833 1.00 95.94 541 PRO A C 1
ATOM 4137 O O . PRO A 1 541 ? 24.945 -5.507 -4.624 1.00 95.94 541 PRO A O 1
ATOM 4140 N N . ALA A 1 542 ? 26.812 -4.383 -4.084 1.00 97.19 542 ALA A N 1
ATOM 4141 C CA . ALA A 1 542 ? 27.327 -5.332 -3.100 1.00 97.19 542 ALA A CA 1
ATOM 4142 C C . ALA A 1 542 ? 26.395 -5.630 -1.906 1.00 97.19 542 ALA A C 1
ATOM 4144 O O . ALA A 1 542 ? 26.633 -6.616 -1.214 1.00 97.19 542 ALA A O 1
ATOM 4145 N N . VAL A 1 543 ? 25.353 -4.825 -1.646 1.00 97.00 543 VAL A N 1
ATOM 4146 C CA . VAL A 1 543 ? 24.371 -5.136 -0.583 1.00 97.00 543 VAL A CA 1
ATOM 4147 C C . VAL A 1 543 ? 23.142 -5.905 -1.087 1.00 97.00 543 VAL A C 1
ATOM 4149 O O . VAL A 1 543 ? 22.375 -6.417 -0.272 1.00 97.00 543 VAL A O 1
ATOM 4152 N N . GLY A 1 544 ? 22.937 -6.015 -2.406 1.00 97.19 544 GLY A N 1
ATOM 4153 C CA . GLY A 1 544 ? 21.751 -6.659 -2.981 1.00 97.19 544 GLY A CA 1
ATOM 4154 C C . GLY A 1 544 ? 20.448 -6.058 -2.440 1.00 97.19 544 GLY A C 1
ATOM 4155 O O . GLY A 1 544 ? 20.289 -4.836 -2.405 1.00 97.19 544 GLY A O 1
ATOM 4156 N N . ASP A 1 545 ? 19.532 -6.910 -1.979 1.00 97.00 545 ASP A N 1
ATOM 4157 C CA . ASP A 1 545 ? 18.255 -6.495 -1.377 1.00 97.00 545 ASP A CA 1
ATOM 4158 C C . ASP A 1 545 ? 18.375 -5.959 0.067 1.00 97.00 545 ASP A C 1
ATOM 4160 O O . ASP A 1 545 ? 17.429 -5.368 0.585 1.00 97.00 545 ASP A O 1
ATOM 4164 N N . ASN A 1 546 ? 19.550 -6.100 0.704 1.00 95.94 546 ASN A N 1
ATOM 4165 C CA . ASN A 1 546 ? 19.834 -5.644 2.074 1.00 95.94 546 ASN A CA 1
ATOM 4166 C C . ASN A 1 546 ? 20.075 -4.127 2.122 1.00 95.94 546 ASN A C 1
ATOM 4168 O O . ASN A 1 546 ? 21.163 -3.651 2.484 1.00 95.94 546 ASN A O 1
ATOM 4172 N N . LYS A 1 547 ? 19.054 -3.370 1.724 1.00 95.50 547 LYS A N 1
ATOM 4173 C CA . LYS A 1 547 ? 19.003 -1.914 1.737 1.00 95.50 547 LYS A CA 1
ATOM 4174 C C . LYS A 1 547 ? 19.420 -1.373 3.104 1.00 95.50 547 LYS A C 1
ATOM 4176 O O . LYS A 1 547 ? 18.828 -1.682 4.135 1.00 95.50 547 LYS A O 1
ATOM 4181 N N . ARG A 1 548 ? 20.397 -0.472 3.113 1.00 97.12 548 ARG A N 1
ATOM 4182 C CA . ARG A 1 548 ? 20.819 0.261 4.311 1.00 97.12 548 ARG A CA 1
ATOM 4183 C C . ARG A 1 548 ? 20.129 1.614 4.341 1.00 97.12 548 ARG A C 1
ATOM 4185 O O . ARG A 1 548 ? 20.121 2.324 3.336 1.00 97.12 548 ARG A O 1
ATOM 4192 N N . ALA A 1 549 ? 19.538 1.951 5.477 1.00 96.88 549 ALA A N 1
ATOM 4193 C CA . ALA A 1 549 ? 19.023 3.272 5.799 1.00 96.88 549 ALA A CA 1
ATOM 4194 C C . ALA A 1 549 ? 19.868 3.868 6.930 1.00 96.88 549 ALA A C 1
ATOM 4196 O O . ALA A 1 549 ? 20.191 3.173 7.896 1.00 96.88 549 ALA A O 1
ATOM 4197 N N . LEU A 1 550 ? 20.244 5.134 6.772 1.00 97.62 550 LEU A N 1
ATOM 4198 C CA . LEU A 1 550 ? 20.929 5.919 7.788 1.00 97.62 550 LEU A CA 1
ATOM 4199 C C . LEU A 1 550 ? 20.150 7.221 7.925 1.00 97.62 550 LEU A C 1
ATOM 4201 O O . LEU A 1 550 ? 20.083 7.996 6.970 1.00 97.62 550 LEU A O 1
ATOM 4205 N N . ASP A 1 551 ? 19.530 7.423 9.077 1.00 97.62 551 ASP A N 1
ATOM 4206 C CA . ASP A 1 551 ? 18.663 8.563 9.341 1.00 97.62 551 ASP A CA 1
ATOM 4207 C C . ASP A 1 551 ? 19.182 9.329 10.554 1.00 97.62 551 ASP A C 1
ATOM 4209 O O . ASP A 1 551 ? 19.416 8.729 11.600 1.00 97.62 551 ASP A O 1
ATOM 4213 N N . GLU A 1 552 ? 19.335 10.642 10.432 1.00 98.31 552 GLU A N 1
ATOM 4214 C CA . GLU A 1 552 ? 19.627 11.523 11.561 1.00 98.31 552 GLU A CA 1
ATOM 4215 C C . GLU A 1 552 ? 18.478 12.505 11.772 1.00 98.31 552 GLU A C 1
ATOM 4217 O O . GLU A 1 552 ? 18.023 13.158 10.832 1.00 98.31 552 GLU A O 1
ATOM 4222 N N . TYR A 1 553 ? 18.013 12.580 13.016 1.00 98.38 553 TYR A N 1
ATOM 4223 C CA . TYR A 1 553 ? 16.989 13.504 13.481 1.00 98.38 553 TYR A CA 1
ATOM 4224 C C . TYR A 1 553 ? 17.640 14.456 14.480 1.00 98.38 553 TYR A C 1
ATOM 4226 O O . TYR A 1 553 ? 18.107 14.014 15.532 1.00 98.38 553 TYR A O 1
ATOM 4234 N N . TYR A 1 554 ? 17.682 15.742 14.148 1.00 98.38 554 TYR A N 1
ATOM 4235 C CA . TYR A 1 554 ? 18.192 16.802 15.013 1.00 98.38 554 TYR A CA 1
ATOM 4236 C C . TYR A 1 554 ? 17.026 17.657 15.496 1.00 98.38 554 TYR A C 1
ATOM 4238 O O . TYR A 1 554 ? 16.174 18.057 14.695 1.00 98.38 554 TYR A O 1
ATOM 4246 N N . ALA A 1 555 ? 16.968 17.901 16.802 1.00 98.25 555 ALA A N 1
ATOM 4247 C CA . ALA A 1 555 ? 15.867 18.603 17.437 1.00 98.25 555 ALA A CA 1
ATOM 4248 C C . ALA A 1 555 ? 16.332 19.603 18.498 1.00 98.25 555 ALA A C 1
ATOM 4250 O O . ALA A 1 555 ? 17.267 19.338 19.256 1.00 98.25 555 ALA A O 1
ATOM 4251 N N . GLU A 1 556 ? 15.609 20.714 18.592 1.00 98.25 556 GLU A N 1
ATOM 4252 C CA . GLU A 1 556 ? 15.634 21.631 19.727 1.00 98.25 556 GLU A CA 1
ATOM 4253 C C . GLU A 1 556 ? 14.765 21.077 20.867 1.00 98.25 556 GLU A C 1
ATOM 4255 O O . GLU A 1 556 ? 13.660 20.562 20.660 1.00 98.25 556 GLU A O 1
ATOM 4260 N N . ILE A 1 557 ? 15.273 21.204 22.093 1.00 98.06 557 ILE A N 1
ATOM 4261 C CA . ILE A 1 557 ? 14.585 20.852 23.338 1.00 98.06 557 ILE A CA 1
ATOM 4262 C C . ILE A 1 557 ? 14.680 22.013 24.345 1.00 98.06 557 ILE A C 1
ATOM 4264 O O . ILE A 1 557 ? 15.142 23.113 24.033 1.00 98.06 557 ILE A O 1
ATOM 4268 N N . PHE A 1 558 ? 14.200 21.787 25.569 1.00 98.31 558 PHE A N 1
ATOM 4269 C CA . PHE A 1 558 ? 14.084 22.803 26.616 1.00 98.31 558 PHE A CA 1
ATOM 4270 C C . PHE A 1 558 ? 15.358 23.657 26.805 1.00 98.31 558 PHE A C 1
ATOM 4272 O O . PHE A 1 558 ? 16.476 23.143 26.848 1.00 98.31 558 PHE A O 1
ATOM 4279 N N . MET A 1 559 ? 15.166 24.976 26.945 1.00 97.12 559 MET A N 1
ATOM 4280 C CA . MET A 1 559 ? 16.214 25.986 27.184 1.00 97.12 559 MET A CA 1
ATOM 4281 C C . MET A 1 559 ? 17.342 26.044 26.131 1.00 97.12 559 MET A C 1
ATOM 4283 O O . MET A 1 559 ? 18.457 26.452 26.450 1.00 97.12 559 MET A O 1
ATOM 4287 N N . GLY A 1 560 ? 17.071 25.659 24.877 1.00 95.75 560 GLY A N 1
ATOM 4288 C CA . GLY A 1 560 ? 18.079 25.659 23.806 1.00 95.75 560 GLY A CA 1
ATOM 4289 C C . GLY A 1 560 ? 19.064 24.488 23.890 1.00 95.75 560 GLY A C 1
ATOM 4290 O O . GLY A 1 560 ? 20.107 24.493 23.231 1.00 95.75 560 GLY A O 1
ATOM 4291 N N . GLY A 1 561 ? 18.747 23.471 24.698 1.00 98.25 561 GLY A N 1
ATOM 4292 C CA . GLY A 1 561 ? 19.357 22.155 24.558 1.00 98.25 561 GLY A CA 1
ATOM 4293 C C . GLY A 1 561 ? 18.984 21.525 23.214 1.00 98.25 561 GLY A C 1
ATOM 4294 O O . GLY A 1 561 ? 18.015 21.929 22.574 1.00 98.25 561 GLY A O 1
ATOM 4295 N N . HIS A 1 562 ? 19.738 20.509 22.801 1.00 98.38 562 HIS A N 1
ATOM 4296 C CA . HIS A 1 562 ? 19.489 19.789 21.553 1.00 98.38 562 HIS A CA 1
ATOM 4297 C C . HIS A 1 562 ? 19.490 18.277 21.782 1.00 98.38 562 HIS A C 1
ATOM 4299 O O . HIS A 1 562 ? 20.211 17.773 22.646 1.00 98.38 562 HIS A O 1
ATOM 4305 N N . GLN A 1 563 ? 18.707 17.557 20.982 1.00 98.19 563 GLN A N 1
ATOM 4306 C CA . GLN A 1 563 ? 18.679 16.100 20.931 1.00 98.19 563 GLN A CA 1
ATOM 4307 C C . GLN A 1 563 ? 19.003 15.630 19.510 1.00 98.19 563 GLN A C 1
ATOM 4309 O O . GLN A 1 563 ? 18.356 16.047 18.552 1.00 98.19 563 GLN A O 1
ATOM 4314 N N . THR A 1 564 ? 19.969 14.719 19.387 1.00 98.38 564 THR A N 1
ATOM 4315 C CA . THR A 1 564 ? 20.285 14.027 18.129 1.00 98.38 564 THR A CA 1
ATOM 4316 C C . THR A 1 564 ? 19.912 12.555 18.256 1.00 98.38 564 THR A C 1
ATOM 4318 O O . THR A 1 564 ? 20.296 11.902 19.226 1.00 98.38 564 THR A O 1
ATOM 4321 N N . ILE A 1 565 ? 19.183 12.018 17.277 1.00 98.44 565 ILE A N 1
ATOM 4322 C CA . ILE A 1 565 ? 18.880 10.588 17.163 1.00 98.44 565 ILE A CA 1
ATOM 4323 C C . ILE A 1 565 ? 19.397 10.098 15.809 1.00 98.44 565 ILE A C 1
ATOM 4325 O O . ILE A 1 565 ? 18.787 10.366 14.775 1.00 98.44 565 ILE A O 1
ATOM 4329 N N . SER A 1 566 ? 20.507 9.362 15.820 1.00 97.88 566 SER A N 1
ATOM 4330 C CA . SER A 1 566 ? 21.081 8.729 14.628 1.00 97.88 566 SER A CA 1
ATOM 4331 C C . SER A 1 566 ? 20.671 7.248 14.590 1.00 97.88 566 SER A C 1
ATOM 4333 O O . SER A 1 566 ? 20.945 6.492 15.522 1.00 97.88 566 SER A O 1
ATOM 4335 N N . ILE A 1 567 ? 20.000 6.819 13.520 1.00 97.75 567 ILE A N 1
ATOM 4336 C CA . ILE A 1 567 ? 19.449 5.469 13.338 1.00 97.75 567 ILE A CA 1
ATOM 4337 C C . ILE A 1 567 ? 20.140 4.789 12.156 1.00 97.75 567 ILE A C 1
ATOM 4339 O O . ILE A 1 567 ? 20.094 5.280 11.029 1.00 97.75 567 ILE A O 1
ATOM 4343 N N . PHE A 1 568 ? 20.717 3.611 12.399 1.00 97.38 568 PHE A N 1
ATOM 4344 C CA . PHE A 1 568 ? 21.166 2.693 11.353 1.00 97.38 568 PHE A CA 1
ATOM 4345 C C . PHE A 1 568 ? 20.190 1.520 11.249 1.00 97.38 568 PHE A C 1
ATOM 4347 O O . PHE A 1 568 ? 19.972 0.808 12.228 1.00 97.38 568 PHE A O 1
ATOM 4354 N N . ASN A 1 569 ? 19.604 1.308 10.071 1.00 96.31 569 ASN A N 1
ATOM 4355 C CA . ASN A 1 569 ? 18.619 0.254 9.838 1.00 96.31 569 ASN A CA 1
ATOM 4356 C C . ASN A 1 569 ? 19.003 -0.576 8.599 1.00 96.31 569 ASN A C 1
ATOM 4358 O O . ASN A 1 569 ? 19.250 -0.035 7.517 1.00 96.31 569 ASN A O 1
ATOM 4362 N N . VAL A 1 570 ? 19.059 -1.899 8.771 1.00 96.12 570 VAL A N 1
ATOM 4363 C CA . VAL A 1 570 ? 19.233 -2.873 7.689 1.00 96.12 570 VAL A CA 1
ATOM 4364 C C . VAL A 1 570 ? 17.854 -3.411 7.323 1.00 96.12 570 VAL A C 1
ATOM 4366 O O . VAL A 1 570 ? 17.235 -4.132 8.096 1.00 96.12 570 VAL A O 1
ATOM 4369 N N . CYS A 1 571 ? 17.372 -3.027 6.147 1.00 90.31 571 CYS A N 1
ATOM 4370 C CA . CYS A 1 571 ? 16.084 -3.426 5.601 1.00 90.31 571 CYS A CA 1
ATOM 4371 C C . CYS A 1 571 ? 16.302 -4.487 4.516 1.00 90.31 571 CYS A C 1
ATOM 4373 O O . CYS A 1 571 ? 16.889 -4.180 3.481 1.00 90.31 571 CYS A O 1
ATOM 4375 N N . GLU A 1 572 ? 15.786 -5.697 4.704 1.00 94.94 572 GLU A N 1
ATOM 4376 C CA . GLU A 1 572 ? 15.553 -6.632 3.597 1.00 94.94 572 GLU A CA 1
ATOM 4377 C C . GLU A 1 572 ? 14.270 -6.181 2.889 1.00 94.94 572 GLU A C 1
ATOM 4379 O O . GLU A 1 572 ? 13.158 -6.488 3.324 1.00 94.94 572 GLU A O 1
ATOM 4384 N N . ASP A 1 573 ? 14.412 -5.317 1.878 1.00 94.44 573 ASP A N 1
ATOM 4385 C CA . ASP A 1 573 ? 13.305 -4.456 1.433 1.00 94.44 573 ASP A CA 1
ATOM 4386 C C . ASP A 1 573 ? 12.152 -5.274 0.826 1.00 94.44 573 ASP A C 1
ATOM 4388 O O . ASP A 1 573 ? 10.989 -4.966 1.075 1.00 94.44 573 ASP A O 1
ATOM 4392 N N . SER A 1 574 ? 12.449 -6.385 0.142 1.00 98.19 574 SER A N 1
ATOM 4393 C CA . SER A 1 574 ? 11.436 -7.305 -0.398 1.00 98.19 574 SER A CA 1
ATOM 4394 C C . SER A 1 574 ? 10.705 -8.103 0.684 1.00 98.19 574 SER A C 1
ATOM 4396 O O . SER A 1 574 ? 9.510 -8.368 0.532 1.00 98.19 574 SER A O 1
ATOM 4398 N N . LEU A 1 575 ? 11.374 -8.462 1.790 1.00 98.31 575 LEU A N 1
ATOM 4399 C CA . LEU A 1 575 ? 10.724 -9.107 2.941 1.00 98.31 575 LEU A CA 1
ATOM 4400 C C . LEU A 1 575 ? 9.865 -8.120 3.742 1.00 98.31 575 LEU A C 1
ATOM 4402 O O . LEU A 1 575 ? 8.878 -8.528 4.343 1.00 98.31 575 LEU A O 1
ATOM 4406 N N . LEU A 1 576 ? 10.188 -6.823 3.716 1.00 98.06 576 LEU A N 1
ATOM 4407 C CA . LEU A 1 576 ? 9.353 -5.772 4.306 1.00 98.06 576 LEU A CA 1
ATOM 4408 C C . LEU A 1 576 ? 8.220 -5.302 3.375 1.00 98.06 576 LEU A C 1
ATOM 4410 O O . LEU A 1 576 ? 7.192 -4.842 3.866 1.00 98.06 576 LEU A O 1
ATOM 4414 N N . ALA A 1 577 ? 8.379 -5.400 2.052 1.00 98.25 577 ALA A N 1
ATOM 4415 C CA . ALA A 1 577 ? 7.369 -4.992 1.072 1.00 98.25 577 ALA A CA 1
ATOM 4416 C C . ALA A 1 577 ? 6.336 -6.091 0.767 1.00 98.25 577 ALA A C 1
ATOM 4418 O O . ALA A 1 577 ? 5.151 -5.791 0.631 1.00 98.25 577 ALA A O 1
ATOM 4419 N N . SER A 1 578 ? 6.743 -7.364 0.699 1.00 98.50 578 SER A N 1
ATOM 4420 C CA . SER A 1 578 ? 5.836 -8.477 0.359 1.00 98.50 578 SER A CA 1
ATOM 4421 C C . SER A 1 578 ? 4.637 -8.631 1.317 1.00 98.50 578 SER A C 1
ATOM 4423 O O . SER A 1 578 ? 3.526 -8.840 0.828 1.00 98.50 578 SER A O 1
ATOM 4425 N N . PRO A 1 579 ? 4.779 -8.463 2.650 1.00 98.56 579 PRO A N 1
ATOM 4426 C CA . PRO A 1 579 ? 3.636 -8.472 3.563 1.00 98.56 579 PRO A CA 1
ATOM 4427 C C . PRO A 1 579 ? 2.706 -7.262 3.383 1.00 98.56 579 PRO A C 1
ATOM 4429 O O . PRO A 1 579 ? 1.505 -7.390 3.597 1.00 98.56 579 PRO A O 1
ATOM 4432 N N . LEU A 1 580 ? 3.225 -6.111 2.931 1.00 98.69 580 LEU A N 1
ATOM 4433 C CA . LEU A 1 580 ? 2.405 -4.932 2.622 1.00 98.69 580 LEU A CA 1
ATOM 4434 C C . LEU A 1 580 ? 1.616 -5.108 1.322 1.00 98.69 580 LEU A C 1
ATOM 4436 O O . LEU A 1 580 ? 0.488 -4.636 1.242 1.00 98.69 580 LEU A O 1
ATOM 4440 N N . ILE A 1 581 ? 2.172 -5.808 0.324 1.00 98.88 581 ILE A N 1
ATOM 4441 C CA . ILE A 1 581 ? 1.435 -6.213 -0.886 1.00 98.88 581 ILE A CA 1
ATOM 4442 C C . ILE A 1 581 ? 0.234 -7.080 -0.502 1.00 98.88 581 ILE A C 1
ATOM 4444 O O . ILE A 1 581 ? -0.867 -6.843 -0.996 1.00 98.88 581 ILE A O 1
ATOM 4448 N N . ILE A 1 582 ? 0.432 -8.030 0.419 1.00 98.81 582 ILE A N 1
ATOM 4449 C CA . ILE A 1 582 ? -0.651 -8.840 0.985 1.00 98.81 582 ILE A CA 1
ATOM 4450 C C . ILE A 1 582 ? -1.671 -7.937 1.692 1.00 98.81 582 ILE A C 1
ATOM 4452 O O . ILE A 1 582 ? -2.826 -7.921 1.279 1.00 98.81 582 ILE A O 1
ATOM 4456 N N . ASP A 1 583 ? -1.259 -7.141 2.686 1.00 98.81 583 ASP A N 1
ATOM 4457 C CA . ASP A 1 583 ? -2.159 -6.245 3.435 1.00 98.81 583 ASP A CA 1
ATOM 4458 C C . ASP A 1 583 ? -3.008 -5.356 2.504 1.00 98.81 583 ASP A C 1
ATOM 4460 O O . ASP A 1 583 ? -4.220 -5.242 2.680 1.00 98.81 583 ASP A O 1
ATOM 4464 N N . LEU A 1 584 ? -2.388 -4.752 1.485 1.00 98.88 584 LEU A N 1
ATOM 4465 C CA . LEU A 1 584 ? -3.057 -3.897 0.502 1.00 98.88 584 LEU A CA 1
ATOM 4466 C C . LEU A 1 584 ? -4.133 -4.648 -0.292 1.00 98.88 584 LEU A C 1
ATOM 4468 O O . LEU A 1 584 ? -5.244 -4.142 -0.439 1.00 98.88 584 LEU A O 1
ATOM 4472 N N . VAL A 1 585 ? -3.826 -5.856 -0.773 1.00 98.81 585 VAL A N 1
ATOM 4473 C CA . VAL A 1 585 ? -4.762 -6.691 -1.542 1.00 98.81 585 VAL A CA 1
ATOM 4474 C C . VAL A 1 585 ? -5.920 -7.185 -0.671 1.00 98.81 585 VAL A C 1
ATOM 4476 O O . VAL A 1 585 ? -7.069 -7.132 -1.108 1.00 98.81 585 VAL A O 1
ATOM 4479 N N . LEU A 1 586 ? -5.648 -7.607 0.570 1.00 98.75 586 LEU A N 1
ATOM 4480 C CA . LEU A 1 586 ? -6.681 -8.082 1.496 1.00 98.75 586 LEU A CA 1
ATOM 4481 C C . LEU A 1 586 ? -7.641 -6.958 1.920 1.00 98.75 586 LEU A C 1
ATOM 4483 O O . LEU A 1 586 ? -8.855 -7.163 1.941 1.00 98.75 586 LEU A O 1
ATOM 4487 N N . ILE A 1 587 ? -7.126 -5.758 2.215 1.00 98.75 587 ILE A N 1
ATOM 4488 C CA . ILE A 1 587 ? -7.971 -4.617 2.596 1.00 98.75 587 ILE A CA 1
ATOM 4489 C C . ILE A 1 587 ? -8.730 -4.045 1.389 1.00 98.75 587 ILE A C 1
ATOM 4491 O O . ILE A 1 587 ? -9.907 -3.716 1.529 1.00 98.75 587 ILE A O 1
ATOM 4495 N N . ALA A 1 588 ? -8.133 -3.982 0.193 1.00 98.69 588 ALA A N 1
ATOM 4496 C CA . ALA A 1 588 ? -8.865 -3.567 -1.008 1.00 98.69 588 ALA A CA 1
ATOM 4497 C C . ALA A 1 588 ? -10.008 -4.539 -1.356 1.00 98.69 588 ALA A C 1
ATOM 4499 O O . ALA A 1 588 ? -11.104 -4.098 -1.700 1.00 98.69 588 ALA A O 1
ATOM 4500 N N . GLU A 1 589 ? -9.803 -5.852 -1.198 1.00 98.62 589 GLU A N 1
ATOM 4501 C CA . GLU A 1 589 ? -10.879 -6.840 -1.327 1.00 98.62 589 GLU A CA 1
ATOM 4502 C C . GLU A 1 589 ? -11.986 -6.594 -0.297 1.00 98.62 589 GLU A C 1
ATOM 4504 O O . GLU A 1 589 ? -13.151 -6.474 -0.677 1.00 98.62 589 GLU A O 1
ATOM 4509 N N . LEU A 1 590 ? -11.637 -6.450 0.984 1.00 98.50 590 LEU A N 1
ATOM 4510 C CA . LEU A 1 590 ? -12.600 -6.201 2.057 1.00 98.50 590 LEU A CA 1
ATOM 4511 C C . LEU A 1 590 ? -13.463 -4.958 1.776 1.00 98.50 590 LEU A C 1
ATOM 4513 O O . LEU A 1 590 ? -14.682 -5.003 1.937 1.00 98.50 590 LEU A O 1
ATOM 4517 N N . PHE A 1 591 ? -12.869 -3.873 1.275 1.00 98.44 591 PHE A N 1
ATOM 4518 C CA . PHE A 1 591 ? -13.602 -2.647 0.935 1.00 98.44 591 PHE A CA 1
ATOM 4519 C C . PHE A 1 591 ? -14.520 -2.785 -0.296 1.00 98.44 591 PHE A C 1
ATOM 4521 O O . PHE A 1 591 ? -15.466 -2.015 -0.426 1.00 98.44 591 PHE A O 1
ATOM 4528 N N . THR A 1 592 ? -14.367 -3.827 -1.127 1.00 98.19 592 THR A N 1
ATOM 4529 C CA . THR A 1 592 ? -15.391 -4.224 -2.127 1.00 98.19 592 THR A CA 1
ATOM 4530 C C . THR A 1 592 ? -16.568 -5.020 -1.539 1.00 98.19 592 THR A C 1
ATOM 4532 O O . THR A 1 592 ? -17.460 -5.437 -2.280 1.00 98.19 592 THR A O 1
ATOM 4535 N N . ARG A 1 593 ? -16.585 -5.273 -0.221 1.00 97.88 593 ARG A N 1
ATOM 4536 C CA . ARG A 1 593 ? -17.697 -5.917 0.507 1.00 97.88 593 ARG A CA 1
ATOM 4537 C C . ARG A 1 593 ? -18.344 -5.033 1.569 1.00 97.88 593 ARG A C 1
ATOM 4539 O O . ARG A 1 593 ? -19.459 -5.358 1.972 1.00 97.88 593 ARG A O 1
ATOM 4546 N N . ILE A 1 594 ? -17.691 -3.949 1.992 1.00 98.38 594 ILE A N 1
ATOM 4547 C CA . ILE A 1 594 ? -18.270 -2.962 2.910 1.00 98.38 594 ILE A CA 1
ATOM 4548 C C . ILE A 1 594 ? -18.987 -1.878 2.100 1.00 98.38 594 ILE A C 1
ATOM 4550 O O . ILE A 1 594 ? -18.376 -1.150 1.318 1.00 98.38 594 ILE A O 1
ATOM 4554 N N . GLN A 1 595 ? -20.286 -1.746 2.334 1.00 98.31 595 GLN A N 1
ATOM 4555 C CA . GLN A 1 595 ? -21.117 -0.651 1.849 1.00 98.31 595 GLN A CA 1
ATOM 4556 C C . GLN A 1 595 ? -21.637 0.165 3.037 1.00 98.31 595 GLN A C 1
ATOM 4558 O O . GLN A 1 595 ? -21.736 -0.341 4.155 1.00 98.31 595 GLN A O 1
ATOM 4563 N N . TRP A 1 596 ? -22.001 1.419 2.800 1.00 97.88 596 TRP A N 1
ATOM 4564 C CA . TRP A 1 596 ? -22.551 2.314 3.816 1.00 97.88 596 TRP A CA 1
ATOM 4565 C C . TRP A 1 596 ? -23.700 3.145 3.244 1.00 97.88 596 TRP A C 1
ATOM 4567 O O . TRP A 1 596 ? -23.810 3.337 2.034 1.00 97.88 596 TRP A O 1
ATOM 4577 N N . ARG A 1 597 ? -24.552 3.668 4.117 1.00 97.12 597 ARG A N 1
ATOM 4578 C CA . ARG A 1 597 ? -25.506 4.736 3.796 1.00 97.12 597 ARG A CA 1
ATOM 4579 C C . ARG A 1 597 ? -25.687 5.638 5.004 1.00 97.12 597 ARG A C 1
ATOM 4581 O O . ARG A 1 597 ? -25.446 5.224 6.139 1.00 97.12 597 ARG A O 1
ATOM 4588 N N . ARG A 1 598 ? -26.115 6.873 4.776 1.00 95.44 598 ARG A N 1
ATOM 4589 C CA . ARG A 1 598 ? -26.524 7.761 5.866 1.00 95.44 598 ARG A CA 1
ATOM 4590 C C . ARG A 1 598 ? -27.920 7.377 6.354 1.00 95.44 598 ARG A C 1
ATOM 4592 O O . ARG A 1 598 ? -28.747 6.929 5.564 1.00 95.44 598 ARG A O 1
ATOM 4599 N N . ASP A 1 599 ? -28.196 7.577 7.637 1.00 89.50 599 ASP A N 1
ATOM 4600 C CA . ASP A 1 599 ? -29.547 7.407 8.177 1.00 89.50 599 ASP A CA 1
ATOM 4601 C C . ASP A 1 599 ? -30.558 8.292 7.417 1.00 89.50 599 ASP A C 1
ATOM 4603 O O . ASP A 1 599 ? -30.292 9.467 7.146 1.00 89.50 599 ASP A O 1
ATOM 4607 N N . GLY A 1 600 ? -31.680 7.693 7.010 1.00 86.75 600 GLY A N 1
ATOM 4608 C CA . GLY A 1 600 ? -32.677 8.301 6.121 1.00 86.75 600 GLY A CA 1
ATOM 4609 C C . GLY A 1 600 ? -32.434 8.113 4.613 1.00 86.75 600 GLY A C 1
ATOM 4610 O O . GLY A 1 600 ? -33.357 8.345 3.835 1.00 86.75 600 GLY A O 1
ATOM 4611 N N . GLU A 1 601 ? -31.256 7.657 4.174 1.00 94.81 601 GLU A N 1
ATOM 4612 C CA . GLU A 1 601 ? -31.027 7.264 2.775 1.00 94.81 601 GLU A CA 1
ATOM 4613 C C . GLU A 1 601 ? -31.485 5.814 2.525 1.00 94.81 601 GLU A C 1
ATOM 4615 O O . GLU A 1 601 ? -31.370 4.941 3.387 1.00 94.81 601 GLU A O 1
ATOM 4620 N N . SER A 1 602 ? -32.014 5.535 1.332 1.00 92.19 602 SER A N 1
ATOM 4621 C CA . SER A 1 602 ? -32.459 4.192 0.935 1.00 92.19 602 SER A CA 1
ATOM 4622 C C . SER A 1 602 ? -31.290 3.290 0.528 1.00 92.19 602 SER A C 1
ATOM 4624 O O . SER A 1 602 ? -31.159 2.171 1.031 1.00 92.19 602 SER A O 1
ATOM 4626 N N . GLU A 1 603 ? -30.447 3.779 -0.380 1.00 95.62 603 GLU A N 1
ATOM 4627 C CA . GLU A 1 603 ? -29.436 3.002 -1.100 1.00 95.62 603 GLU A CA 1
ATOM 4628 C C . GLU A 1 603 ? -28.099 2.901 -0.360 1.00 95.62 603 GLU A C 1
ATOM 4630 O O . GLU A 1 603 ? -27.557 3.893 0.125 1.00 95.62 603 GLU A O 1
ATOM 4635 N N . PHE A 1 604 ? -27.533 1.691 -0.343 1.00 97.00 604 PHE A N 1
ATOM 4636 C CA . PHE A 1 604 ? -26.169 1.434 0.115 1.00 97.00 604 PHE A CA 1
ATOM 4637 C C . PHE A 1 604 ? -25.154 1.760 -0.983 1.00 97.00 604 PHE A C 1
ATOM 4639 O O . PHE A 1 604 ? -25.234 1.233 -2.092 1.00 97.00 604 PHE A O 1
ATOM 4646 N N . LYS A 1 605 ? -24.171 2.589 -0.637 1.00 96.88 605 LYS A N 1
ATOM 4647 C CA . LYS A 1 605 ? -23.093 3.074 -1.502 1.00 96.88 605 LYS A CA 1
ATOM 4648 C C . LYS A 1 605 ? -21.767 2.432 -1.104 1.00 96.88 605 LYS A C 1
ATOM 4650 O O . LYS A 1 605 ? -21.577 2.004 0.035 1.00 96.88 605 LYS A O 1
ATOM 4655 N N . ASN A 1 606 ? -20.836 2.377 -2.046 1.00 97.12 606 ASN A N 1
ATOM 4656 C CA . ASN A 1 606 ? -19.461 1.972 -1.769 1.00 97.12 606 ASN A CA 1
ATOM 4657 C C . ASN A 1 606 ? -18.697 3.122 -1.081 1.00 97.12 606 ASN A C 1
ATOM 4659 O O . ASN A 1 606 ? -19.184 4.252 -0.988 1.00 97.12 606 ASN A O 1
ATOM 4663 N N . PHE A 1 607 ? -17.483 2.854 -0.598 1.00 97.62 607 PHE A N 1
ATOM 4664 C CA . PHE A 1 607 ? -16.546 3.929 -0.257 1.00 97.62 607 PHE A CA 1
ATOM 4665 C C . PHE A 1 607 ? -16.162 4.751 -1.501 1.00 97.62 607 PHE A C 1
ATOM 4667 O O . PHE A 1 607 ? -16.427 4.352 -2.633 1.00 97.62 607 PHE A O 1
ATOM 4674 N N . HIS A 1 608 ? -15.531 5.904 -1.281 1.00 97.75 608 HIS A N 1
ATOM 4675 C CA . HIS A 1 608 ? -14.962 6.723 -2.351 1.00 97.75 608 HIS A CA 1
ATOM 4676 C C . HIS A 1 608 ? -13.955 5.917 -3.192 1.00 97.75 608 HIS A C 1
ATOM 4678 O O . HIS A 1 608 ? -13.200 5.124 -2.625 1.00 97.75 608 HIS A O 1
ATOM 4684 N N . SER A 1 609 ? -13.901 6.148 -4.511 1.00 98.06 609 SER A N 1
ATOM 4685 C CA . SER A 1 609 ? -13.003 5.426 -5.431 1.00 98.06 609 SER A CA 1
ATOM 4686 C C . SER A 1 609 ? -11.541 5.460 -4.972 1.00 98.06 609 SER A C 1
ATOM 4688 O O . SER A 1 609 ? -10.854 4.444 -5.010 1.00 98.06 609 SER A O 1
ATOM 4690 N N . VAL A 1 610 ? -11.079 6.594 -4.440 1.00 98.38 610 VAL A N 1
ATOM 4691 C CA . VAL A 1 610 ? -9.798 6.683 -3.715 1.00 98.38 610 VAL A CA 1
ATOM 4692 C C . VAL A 1 610 ? -9.887 6.015 -2.333 1.00 98.38 610 VAL A C 1
ATOM 4694 O O . VAL A 1 610 ? -10.405 6.605 -1.380 1.00 98.38 610 VAL A O 1
ATOM 4697 N N . LEU A 1 611 ? -9.305 4.818 -2.195 1.00 97.94 611 LEU A N 1
ATOM 4698 C CA . LEU A 1 611 ? -9.217 4.060 -0.939 1.00 97.94 611 LEU A CA 1
ATOM 4699 C C . LEU A 1 611 ? -8.104 4.579 -0.009 1.00 97.94 611 LEU A C 1
ATOM 4701 O O . LEU A 1 611 ? -7.135 3.880 0.298 1.00 97.94 611 LEU A O 1
ATOM 4705 N N . SER A 1 612 ? -8.274 5.788 0.528 1.00 97.06 612 SER A N 1
ATOM 4706 C CA . SER A 1 612 ? -7.333 6.387 1.493 1.00 97.06 612 SER A CA 1
ATOM 4707 C C . SER A 1 612 ? -7.159 5.578 2.791 1.00 97.06 612 SER A C 1
ATOM 4709 O O . SER A 1 612 ? -6.186 5.776 3.518 1.00 97.06 612 SER A O 1
ATOM 4711 N N . VAL A 1 613 ? -8.021 4.597 3.079 1.00 97.19 613 VAL A N 1
ATOM 4712 C CA . VAL A 1 613 ? -7.830 3.646 4.191 1.00 97.19 613 VAL A CA 1
ATOM 4713 C C . VAL A 1 613 ? -6.528 2.830 4.068 1.00 97.19 613 VAL A C 1
ATOM 4715 O O . VAL A 1 613 ? -5.945 2.423 5.072 1.00 97.19 613 VAL A O 1
ATOM 4718 N N . LEU A 1 614 ? -6.013 2.649 2.847 1.00 98.25 614 LEU A N 1
ATOM 4719 C CA . LEU A 1 614 ? -4.776 1.913 2.565 1.00 98.25 614 LEU A CA 1
ATOM 4720 C C . LEU A 1 614 ? -3.500 2.649 3.038 1.00 98.25 614 LEU A C 1
ATOM 4722 O O . LEU A 1 614 ? -2.408 2.077 3.012 1.00 98.25 614 LEU A O 1
ATOM 4726 N N . SER A 1 615 ? -3.625 3.895 3.515 1.00 97.94 615 SER A N 1
ATOM 4727 C CA . SER A 1 615 ? -2.520 4.794 3.891 1.00 97.94 615 SER A CA 1
ATOM 4728 C C . SER A 1 615 ? -1.482 4.206 4.856 1.00 97.94 615 SER A C 1
ATOM 4730 O O . SER A 1 615 ? -0.315 4.596 4.806 1.00 97.94 615 SER A O 1
ATOM 4732 N N . TYR A 1 616 ? -1.857 3.261 5.728 1.00 97.88 616 TYR A N 1
ATOM 4733 C CA . TYR A 1 616 ? -0.910 2.611 6.648 1.00 97.88 616 TYR A CA 1
ATOM 4734 C C . TYR A 1 616 ? 0.231 1.883 5.906 1.00 97.88 616 TYR A C 1
ATOM 4736 O O . TYR A 1 616 ? 1.369 1.855 6.381 1.00 97.88 616 TYR A O 1
ATOM 4744 N N . MET A 1 617 ? -0.047 1.353 4.711 1.00 98.25 617 MET A N 1
ATOM 4745 C CA . MET A 1 617 ? 0.901 0.605 3.881 1.00 98.25 617 MET A CA 1
ATOM 4746 C C . MET A 1 617 ? 1.635 1.477 2.842 1.00 98.25 617 MET A C 1
ATOM 4748 O O . MET A 1 617 ? 2.510 0.965 2.144 1.00 98.25 617 MET A O 1
ATOM 4752 N N . LEU A 1 618 ? 1.320 2.776 2.733 1.00 97.94 618 LEU A N 1
ATOM 4753 C CA . LEU A 1 618 ? 1.722 3.657 1.619 1.00 97.94 618 LEU A CA 1
ATOM 4754 C C . LEU A 1 618 ? 2.439 4.929 2.115 1.00 97.94 618 LEU A C 1
ATOM 4756 O O . LEU A 1 618 ? 2.182 5.397 3.228 1.00 97.94 618 LEU A O 1
ATOM 4760 N N . LYS A 1 619 ? 3.400 5.462 1.347 1.00 95.75 619 LYS A N 1
ATOM 4761 C CA . LYS A 1 619 ? 4.236 6.606 1.768 1.00 95.75 619 LYS A CA 1
ATOM 4762 C C . LYS A 1 619 ? 3.595 7.954 1.472 1.00 95.75 619 LYS A C 1
ATOM 4764 O O . LYS A 1 619 ? 3.656 8.827 2.328 1.00 95.75 619 LYS A O 1
ATOM 4769 N N . ALA A 1 620 ? 3.025 8.102 0.280 1.00 93.94 620 ALA A N 1
ATOM 4770 C CA . ALA A 1 620 ? 2.376 9.319 -0.188 1.00 93.94 620 ALA A CA 1
ATOM 4771 C C . ALA A 1 620 ? 0.906 8.984 -0.476 1.00 93.94 620 ALA A C 1
ATOM 4773 O O . ALA A 1 620 ? 0.566 8.689 -1.619 1.00 93.94 620 ALA A O 1
ATOM 4774 N N . PRO A 1 621 ? 0.052 8.891 0.559 1.00 93.44 621 PRO A N 1
ATOM 4775 C CA . PRO A 1 621 ? -1.288 8.354 0.393 1.00 93.44 621 PRO A CA 1
ATOM 4776 C C . PRO A 1 621 ? -2.184 9.290 -0.423 1.00 93.44 621 PRO A C 1
ATOM 4778 O O . PRO A 1 621 ? -2.383 10.449 -0.059 1.00 93.44 621 PRO A O 1
ATOM 4781 N N . LEU A 1 622 ? -2.770 8.753 -1.492 1.00 93.50 622 LEU A N 1
ATOM 4782 C CA . LEU A 1 622 ? -3.801 9.413 -2.280 1.00 93.50 622 LEU A CA 1
ATOM 4783 C C . LEU A 1 622 ? -5.057 9.611 -1.417 1.00 93.50 622 LEU A C 1
ATOM 4785 O O . LEU A 1 622 ? -5.530 8.680 -0.755 1.00 93.50 622 LEU A O 1
ATOM 4789 N N . THR A 1 623 ? -5.616 10.820 -1.436 1.00 94.00 623 THR A N 1
ATOM 4790 C CA . THR A 1 623 ? -6.854 11.168 -0.727 1.00 94.00 623 THR A CA 1
ATOM 4791 C C . THR A 1 623 ? -7.955 11.599 -1.701 1.00 94.00 623 THR A C 1
ATOM 4793 O O . THR A 1 623 ? -7.651 12.052 -2.805 1.00 94.00 623 THR A O 1
ATOM 4796 N N . PRO A 1 624 ? -9.243 11.451 -1.329 1.00 93.81 624 PRO A N 1
ATOM 4797 C CA . PRO A 1 624 ? -10.350 12.047 -2.075 1.00 93.81 624 PRO A CA 1
ATOM 4798 C C . PRO A 1 624 ? -10.129 13.552 -2.315 1.00 93.81 624 PRO A C 1
ATOM 4800 O O . PRO A 1 624 ? -9.576 14.214 -1.428 1.00 93.81 624 PRO A O 1
ATOM 4803 N N . PRO A 1 625 ? -10.574 14.126 -3.449 1.00 90.31 625 PRO A N 1
ATOM 4804 C CA . PRO A 1 625 ? -10.390 15.545 -3.746 1.00 90.31 625 PRO A CA 1
ATOM 4805 C C . PRO A 1 625 ? -10.821 16.469 -2.592 1.00 90.31 625 PRO A C 1
ATOM 4807 O O . PRO A 1 625 ? -11.956 16.435 -2.120 1.00 90.31 625 PRO A O 1
ATOM 4810 N N . GLY A 1 626 ? -9.887 17.295 -2.110 1.00 90.44 626 GLY A N 1
ATOM 4811 C CA . GLY A 1 626 ? -10.100 18.216 -0.985 1.00 90.44 626 GLY A CA 1
ATOM 4812 C C . GLY A 1 626 ? -9.994 17.605 0.423 1.00 90.44 626 GLY A C 1
ATOM 4813 O O . GLY A 1 626 ? -10.062 18.352 1.400 1.00 90.44 626 GLY A O 1
ATOM 4814 N N . ALA A 1 627 ? -9.793 16.290 0.565 1.00 93.50 627 ALA A N 1
ATOM 4815 C CA . ALA A 1 627 ? -9.547 15.652 1.859 1.00 93.50 627 ALA A CA 1
ATOM 4816 C C . ALA A 1 627 ? -8.055 15.734 2.261 1.00 93.50 627 ALA A C 1
ATOM 4818 O O . ALA A 1 627 ? -7.180 15.507 1.420 1.00 93.50 627 ALA A O 1
ATOM 4819 N N . PRO A 1 628 ? -7.734 16.026 3.538 1.00 93.25 628 PRO A N 1
ATOM 4820 C CA . PRO A 1 628 ? -6.356 16.202 3.987 1.00 93.25 628 PRO A CA 1
ATOM 4821 C C . PRO A 1 628 ? -5.572 14.884 4.001 1.00 93.25 628 PRO A C 1
ATOM 4823 O O . PRO A 1 628 ? -6.076 13.848 4.439 1.00 93.25 628 PRO A O 1
ATOM 4826 N N . VAL A 1 629 ? -4.307 14.955 3.586 1.00 94.12 629 VAL A N 1
ATOM 4827 C CA . VAL A 1 629 ? -3.316 13.885 3.766 1.00 94.12 629 VAL A CA 1
ATOM 4828 C C . VAL A 1 629 ? -2.999 13.725 5.256 1.00 94.12 629 VAL A C 1
ATOM 4830 O O . VAL A 1 629 ? -2.818 14.709 5.970 1.00 94.12 629 VAL A O 1
ATOM 4833 N N . ILE A 1 630 ? -2.911 12.475 5.717 1.00 95.25 630 ILE A N 1
ATOM 4834 C CA . ILE A 1 630 ? -2.465 12.108 7.068 1.00 95.25 630 ILE A CA 1
ATOM 4835 C C . ILE A 1 630 ? -1.381 11.046 6.903 1.00 95.25 630 ILE A C 1
ATOM 4837 O O . ILE A 1 630 ? -1.678 9.956 6.414 1.00 95.25 630 ILE A O 1
ATOM 4841 N N . ASN A 1 631 ? -0.148 11.327 7.326 1.00 96.44 631 ASN A N 1
ATOM 4842 C CA . ASN A 1 631 ? 0.984 10.397 7.243 1.00 96.44 631 ASN A CA 1
ATOM 4843 C C . ASN A 1 631 ? 1.256 9.662 8.562 1.00 96.44 631 ASN A C 1
ATOM 4845 O O . ASN A 1 631 ? 1.834 8.573 8.547 1.00 96.44 631 ASN A O 1
ATOM 4849 N N . ALA A 1 632 ? 0.838 10.250 9.687 1.00 96.19 632 ALA A N 1
ATOM 4850 C CA . ALA A 1 632 ? 1.068 9.749 11.041 1.00 96.19 632 ALA A CA 1
ATOM 4851 C C . ALA A 1 632 ? 0.593 8.292 11.226 1.00 96.19 632 ALA A C 1
ATOM 4853 O O . ALA A 1 632 ? -0.607 7.993 11.199 1.00 96.19 632 ALA A O 1
ATOM 4854 N N . LEU A 1 633 ? 1.540 7.374 11.447 1.00 96.38 633 LEU A N 1
ATOM 4855 C CA . LEU A 1 633 ? 1.317 5.931 11.289 1.00 96.38 633 LEU A CA 1
ATOM 4856 C C . LEU A 1 633 ? 0.259 5.359 12.251 1.00 96.38 633 LEU A C 1
ATOM 4858 O O . LEU A 1 633 ? -0.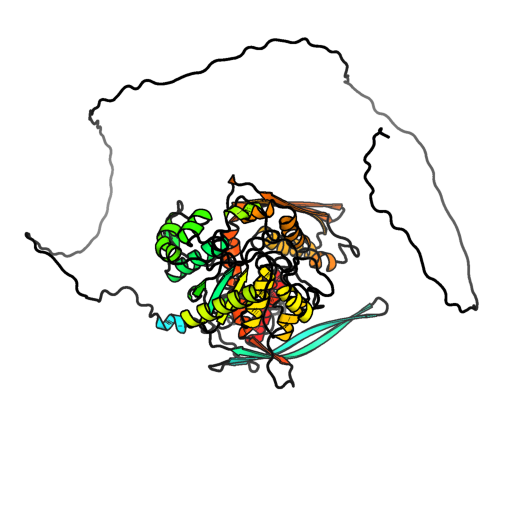538 4.499 11.870 1.00 96.38 633 LEU A O 1
ATOM 4862 N N . ALA A 1 634 ? 0.229 5.850 13.493 1.00 95.81 634 ALA A N 1
ATOM 4863 C CA . ALA A 1 634 ? -0.751 5.435 14.496 1.00 95.81 634 ALA A CA 1
ATOM 4864 C C . ALA A 1 634 ? -2.177 5.876 14.119 1.00 95.81 634 ALA A C 1
ATOM 4866 O O . ALA A 1 634 ? -3.115 5.083 14.212 1.00 95.81 634 ALA A O 1
ATOM 4867 N N . LYS A 1 635 ? -2.329 7.108 13.610 1.00 96.56 635 LYS A N 1
ATOM 4868 C CA . LYS A 1 635 ? -3.618 7.666 13.173 1.00 96.56 635 LYS A CA 1
ATOM 4869 C C . LYS A 1 635 ? -4.184 6.879 11.985 1.00 96.56 635 LYS A C 1
ATOM 4871 O O . LYS A 1 635 ? -5.359 6.526 11.990 1.00 96.56 635 LYS A O 1
ATOM 4876 N N . GLN A 1 636 ? -3.329 6.509 11.027 1.00 97.75 636 GLN A N 1
ATOM 4877 C CA . GLN A 1 636 ? -3.696 5.649 9.894 1.00 97.75 636 GLN A CA 1
ATOM 4878 C C . GLN A 1 636 ? -4.165 4.252 10.338 1.00 97.75 636 GLN A C 1
ATOM 4880 O O . GLN A 1 636 ? -5.190 3.767 9.858 1.00 97.75 636 GLN A O 1
ATOM 4885 N N . ARG A 1 637 ? -3.455 3.607 11.281 1.00 97.81 637 ARG A N 1
ATOM 4886 C CA . ARG A 1 637 ? -3.862 2.293 11.817 1.00 97.81 637 ARG A CA 1
ATOM 4887 C C . ARG A 1 637 ? -5.193 2.375 12.570 1.00 97.81 637 ARG A C 1
ATOM 4889 O O . ARG A 1 637 ? -6.045 1.508 12.393 1.00 97.81 637 ARG A O 1
ATOM 4896 N N . SER A 1 638 ? -5.365 3.417 13.384 1.00 97.50 638 SER A N 1
ATOM 4897 C CA . SER A 1 638 ? -6.596 3.675 14.137 1.00 97.50 638 SER A CA 1
ATOM 4898 C C . SER A 1 638 ? -7.791 3.889 13.201 1.00 97.50 638 SER A C 1
ATOM 4900 O O . SER A 1 638 ? -8.836 3.283 13.407 1.00 97.50 638 SER A O 1
ATOM 4902 N N . ALA A 1 639 ? -7.629 4.640 12.105 1.00 97.56 639 ALA A N 1
ATOM 4903 C CA . ALA A 1 639 ? -8.683 4.829 11.105 1.00 97.56 639 ALA A CA 1
ATOM 4904 C C . ALA A 1 639 ? -9.161 3.504 10.476 1.00 97.56 639 ALA A C 1
ATOM 4906 O O . ALA A 1 639 ? -10.364 3.248 10.446 1.00 97.56 639 ALA A O 1
ATOM 4907 N N . LEU A 1 640 ? -8.240 2.633 10.039 1.00 98.06 640 LEU A N 1
ATOM 4908 C CA . LEU A 1 640 ? -8.579 1.305 9.504 1.00 98.06 640 LEU A CA 1
ATOM 4909 C C . LEU A 1 640 ? -9.330 0.449 10.541 1.00 98.06 640 LEU A C 1
ATOM 4911 O O . LEU A 1 640 ? -10.379 -0.116 10.234 1.00 98.06 640 LEU A O 1
ATOM 4915 N N . ILE A 1 641 ? -8.819 0.385 11.774 1.00 98.06 641 ILE A N 1
ATOM 4916 C CA . ILE A 1 641 ? -9.423 -0.394 12.865 1.00 98.06 641 ILE A CA 1
ATOM 4917 C C . ILE A 1 641 ? -10.812 0.132 13.238 1.00 98.06 641 ILE A C 1
ATOM 4919 O O . ILE A 1 641 ? -11.733 -0.661 13.415 1.00 98.06 641 ILE A O 1
ATOM 4923 N N . ASN A 1 642 ? -10.992 1.448 13.326 1.00 98.00 642 ASN A N 1
ATOM 4924 C CA . ASN A 1 642 ? -12.264 2.039 13.733 1.00 98.00 642 ASN A CA 1
ATOM 4925 C C . ASN A 1 642 ? -13.350 1.881 12.660 1.00 98.00 642 ASN A C 1
ATOM 4927 O O . ASN A 1 642 ? -14.514 1.726 13.015 1.00 98.00 642 ASN A O 1
ATOM 4931 N N . ILE A 1 643 ? -12.991 1.812 11.370 1.00 98.00 643 ILE A N 1
ATOM 4932 C CA . ILE A 1 643 ? -13.940 1.406 10.320 1.00 98.00 643 ILE A CA 1
ATOM 4933 C C . ILE A 1 643 ? -14.346 -0.066 10.504 1.00 98.00 643 ILE A C 1
ATOM 4935 O O . ILE A 1 643 ? -15.534 -0.374 10.435 1.00 98.00 643 ILE A O 1
ATOM 4939 N N . MET A 1 644 ? -13.406 -0.973 10.809 1.00 97.88 644 MET A N 1
ATOM 4940 C CA . MET A 1 644 ? -13.753 -2.373 11.104 1.00 97.88 644 MET A CA 1
ATOM 4941 C C . MET A 1 644 ? -14.641 -2.506 12.352 1.00 97.88 644 MET A C 1
ATOM 4943 O O . MET A 1 644 ? -15.607 -3.264 12.324 1.00 97.88 644 MET A O 1
ATOM 4947 N N . ARG A 1 645 ? -14.356 -1.751 13.425 1.00 97.81 645 ARG A N 1
ATOM 4948 C CA . ARG A 1 645 ? -15.178 -1.701 14.650 1.00 97.81 645 ARG A CA 1
ATOM 4949 C C . ARG A 1 645 ? -16.589 -1.182 14.351 1.00 97.81 645 ARG A C 1
ATOM 4951 O O . ARG A 1 645 ? -17.556 -1.847 14.717 1.00 97.81 645 ARG A O 1
ATOM 4958 N N . ALA A 1 646 ? -16.718 -0.105 13.573 1.00 97.94 646 ALA A N 1
ATOM 4959 C CA . ALA A 1 646 ? -18.012 0.408 13.122 1.00 97.94 646 ALA A CA 1
ATOM 4960 C C . ALA A 1 646 ? -18.828 -0.640 12.340 1.00 97.94 646 ALA A C 1
ATOM 4962 O O . ALA A 1 646 ? -20.029 -0.780 12.573 1.00 97.94 646 ALA A O 1
ATOM 4963 N N . CYS A 1 647 ? -18.182 -1.437 11.480 1.00 97.88 647 CYS A N 1
ATOM 4964 C CA . CYS A 1 647 ? -18.820 -2.518 10.713 1.00 97.88 647 CYS A CA 1
ATOM 4965 C C . CYS A 1 647 ? -19.341 -3.691 11.570 1.00 97.88 647 CYS A C 1
ATOM 4967 O O . CYS A 1 647 ? -20.143 -4.477 11.074 1.00 97.88 647 CYS A O 1
ATOM 4969 N N . VAL A 1 648 ? -18.923 -3.803 12.838 1.00 96.81 648 VAL A N 1
ATOM 4970 C CA . VAL A 1 648 ? -19.475 -4.748 13.833 1.00 96.81 648 VAL A CA 1
ATOM 4971 C C . VAL A 1 648 ? -20.236 -4.045 14.968 1.00 96.81 648 VAL A C 1
ATOM 4973 O O . VAL A 1 648 ? -20.516 -4.650 15.995 1.00 96.81 648 VAL A O 1
ATOM 4976 N N . GLY A 1 649 ? -20.579 -2.762 14.802 1.00 96.00 649 GLY A N 1
ATOM 4977 C CA . GLY A 1 649 ? -21.361 -1.985 15.773 1.00 96.00 649 GLY A CA 1
ATOM 4978 C C . GLY A 1 649 ? -20.582 -1.459 16.986 1.00 96.00 649 GLY A C 1
ATOM 4979 O O . GLY A 1 649 ? -21.188 -0.837 17.856 1.00 96.00 649 GLY A O 1
ATOM 4980 N N . LEU A 1 650 ? -19.263 -1.660 17.048 1.00 96.75 650 LEU A N 1
ATOM 4981 C CA . LEU A 1 650 ? -18.414 -1.186 18.144 1.00 96.75 650 LEU A CA 1
ATOM 4982 C C . LEU A 1 650 ? -17.978 0.273 17.945 1.00 96.75 650 LEU A C 1
ATOM 4984 O O . LEU A 1 650 ? -17.530 0.670 16.868 1.00 96.75 650 LEU A O 1
ATOM 4988 N N . GLU A 1 651 ? -18.030 1.048 19.027 1.00 95.94 651 GLU A N 1
ATOM 4989 C CA . GLU A 1 651 ? -17.422 2.381 19.122 1.00 95.94 651 GLU A CA 1
ATOM 4990 C C . GLU A 1 651 ? -15.877 2.301 19.039 1.00 95.94 651 GLU A C 1
ATOM 4992 O O . GLU A 1 651 ? -15.294 1.251 19.352 1.00 95.94 651 GLU A O 1
ATOM 4997 N N . PRO A 1 652 ? -15.179 3.386 18.652 1.00 95.50 652 PRO A N 1
ATOM 4998 C CA . PRO A 1 652 ? -13.718 3.465 18.700 1.00 95.50 652 PRO A CA 1
ATOM 4999 C C . PRO A 1 652 ? -13.147 3.178 20.095 1.00 95.50 652 PRO A C 1
ATOM 5001 O O . PRO A 1 652 ? -13.741 3.552 21.109 1.00 95.50 652 PRO A O 1
ATOM 5004 N N . GLU A 1 653 ? -11.960 2.568 20.154 1.00 93.44 653 GLU A N 1
ATOM 5005 C CA . GLU A 1 653 ? -11.199 2.524 21.410 1.00 93.44 653 GLU A CA 1
ATOM 5006 C C . GLU A 1 653 ? -10.790 3.958 21.792 1.00 93.44 653 GLU A C 1
ATOM 5008 O O . GLU A 1 653 ? -10.384 4.747 20.935 1.00 93.44 653 GLU A O 1
ATOM 5013 N N . ASN A 1 654 ? -10.960 4.307 23.067 1.00 92.06 654 ASN A N 1
ATOM 5014 C CA . ASN A 1 654 ? -10.826 5.681 23.565 1.00 92.06 654 ASN A CA 1
ATOM 5015 C C . ASN A 1 654 ? -9.672 5.874 24.564 1.00 92.06 654 ASN A C 1
ATOM 5017 O O . ASN A 1 654 ? -9.413 7.009 24.961 1.00 92.06 654 ASN A O 1
ATOM 5021 N N . ASP A 1 655 ? -9.021 4.785 24.988 1.00 91.88 655 ASP A N 1
ATOM 5022 C CA . ASP A 1 655 ? -7.891 4.742 25.929 1.00 91.88 655 ASP A CA 1
ATOM 5023 C C . ASP A 1 655 ? -8.119 5.458 27.288 1.00 91.88 655 ASP A C 1
ATOM 5025 O O . ASP A 1 655 ? -7.186 5.637 28.080 1.00 91.88 655 ASP A O 1
ATOM 5029 N N . MET A 1 656 ? -9.360 5.851 27.614 1.00 92.94 656 MET A N 1
ATOM 5030 C CA . MET A 1 656 ? -9.656 6.619 28.828 1.00 92.94 656 MET A CA 1
ATOM 5031 C C . MET A 1 656 ? -9.575 5.778 30.100 1.00 92.94 656 MET A C 1
ATOM 5033 O O . MET A 1 656 ? -9.309 6.359 31.151 1.00 92.94 656 MET A O 1
ATOM 5037 N N . THR A 1 657 ? -9.790 4.459 30.013 1.00 89.12 657 THR A N 1
ATOM 5038 C CA . THR A 1 657 ? -9.722 3.475 31.116 1.00 89.12 657 THR A CA 1
ATOM 5039 C C . THR A 1 657 ? -10.277 3.996 32.451 1.00 89.12 657 THR A C 1
ATOM 5041 O O . THR A 1 657 ? -9.600 4.017 33.480 1.00 89.12 657 THR A O 1
ATOM 5044 N N . LEU A 1 658 ? -11.512 4.507 32.412 1.00 90.88 658 LEU A N 1
ATOM 5045 C CA . LEU A 1 658 ? -12.181 5.168 33.541 1.00 90.88 658 LEU A CA 1
ATOM 5046 C C . LEU A 1 658 ? -12.550 4.177 34.654 1.00 90.88 658 LEU A C 1
ATOM 5048 O O . LEU A 1 658 ? -12.507 4.523 35.833 1.00 90.88 658 LEU A O 1
ATOM 5052 N N . GLU A 1 659 ? -12.801 2.929 34.272 1.00 85.31 659 GLU A N 1
ATOM 5053 C CA . GLU A 1 659 ? -12.939 1.735 35.106 1.00 85.31 659 GLU A CA 1
ATOM 5054 C C . GLU A 1 659 ? -11.706 1.421 35.979 1.00 85.31 659 GLU A C 1
ATOM 5056 O O . GLU A 1 659 ? -11.777 0.563 36.855 1.00 85.31 659 GLU A O 1
ATOM 5061 N N . HIS A 1 660 ? -10.584 2.121 35.771 1.00 85.38 660 HIS A N 1
ATOM 5062 C CA . HIS A 1 660 ? -9.369 2.044 36.593 1.00 85.38 660 HIS A CA 1
ATOM 5063 C C . HIS A 1 660 ? -8.956 3.408 37.188 1.00 85.38 660 HIS A C 1
ATOM 5065 O O . HIS A 1 660 ? -7.821 3.567 37.643 1.00 85.38 660 HIS A O 1
ATOM 5071 N N . LYS A 1 661 ? -9.821 4.434 37.096 1.00 89.25 661 LYS A N 1
ATOM 5072 C CA . LYS A 1 661 ? -9.493 5.837 37.441 1.00 89.25 661 LYS A CA 1
ATOM 5073 C C . LYS A 1 661 ? -10.586 6.588 38.208 1.00 89.25 661 LYS A C 1
ATOM 5075 O O . LYS A 1 661 ? -10.287 7.634 38.781 1.00 89.25 661 LYS A O 1
ATOM 5080 N N . LEU A 1 662 ? -11.833 6.112 38.186 1.00 88.75 662 LEU A N 1
ATOM 5081 C CA . LEU A 1 662 ? -12.974 6.732 38.879 1.00 88.75 662 LEU A CA 1
ATOM 5082 C C . LEU A 1 662 ? -13.437 5.957 40.124 1.00 88.75 662 LEU A C 1
ATOM 5084 O O . LEU A 1 662 ? -14.196 6.511 40.922 1.00 88.75 662 LEU A O 1
ATOM 5088 N N . TYR A 1 663 ? -12.990 4.708 40.268 1.00 73.31 663 TYR A N 1
ATOM 5089 C CA . TYR A 1 663 ? -13.377 3.733 41.289 1.00 73.31 663 TYR A CA 1
ATOM 5090 C C . TYR A 1 663 ? -12.144 2.939 41.743 1.00 73.31 663 TYR A C 1
ATOM 5092 O O . TYR A 1 663 ? -12.180 2.445 42.890 1.00 73.31 663 TYR A O 1
#

Organism: Zymoseptoria tritici (strain ST99CH_3D7) (NCBI:txid1276538)

Sequence (663 aa):
MRIRKSSIRSWLYTHRADQHNDAVKGLPDAFLGLGVPLTLSAQVRLGARGYRYFVLSGSSSSTPTANCPAPRLRKSEHFYPAAPETFTSVSASGITFGRSKLIQRTLCSGRRLYPYKLDCLSFRTLHTIMAPHANDSEGLATGINVAASREAAASGFTVEASNVNYSEEDILSKYHYRTTKVKRTGGRVVASPHEALFDFKTKRHVGKVGMMLVGLGGNNGTTVTAGIIANRRKLTWETREGPRAANYYGSVVMSSTVKLGTDAETGADVNIPLQGMLPMVHPNDLVIGGWDISGMDLAAAMDRAAVLEPTLKQLVKKEMAAIKPLPSVYYPDFIAANQGDRADNVIPGSKACEEHVEHIRKDIRDFKSANGLDKVIIMWTANTERYAEIIPGVNDTAENLMNAIKTGHEEVSPSTVFAVASILENAPFINGSPQNTFVPGAIEFAEQHNAFIGGDDFKSGQTKMKSALVDFLINAGIKLTSIASYNHLGNNDGKNLSSQKQFRSKEISKSNVVDDMVAANNVLYAKDEHPDHTVVIKYMPAVGDNKRALDEYYAEIFMGGHQTISIFNVCEDSLLASPLIIDLVLIAELFTRIQWRRDGESEFKNFHSVLSVLSYMLKAPLTPPGAPVINALAKQRSALINIMRACVGLEPENDMTLEHKLY

InterPro domains:
  IPR002587 Myo-inositol-1-phosphate synthase [PF07994] (209-645)
  IPR002587 Myo-inositol-1-phosphate synthase [PTHR11510] (154-661)
  IPR013021 Myo-inositol-1-phosphate synthase, GAPDH-like [PF01658] (461-574)
  IPR036291 NAD(P)-binding domain superfamily [SSF51735] (156-662)